Protein AF-A0A3D4M830-F1 (afdb_monomer_lite)

Radius of gyration: 28.19 Å; chains: 1; bounding box: 75×58×81 Å

Secondary structure (DSSP, 8-state):
-HHHHHHHHHHHHHHH-TTS-THHHHHHHIIIIIHHHHHHHHHHHHH-------SS-TTTTTT---HHHHHS-HHHHTTSHHHHHTTPPP--GGG-----HHHHHHHHHHHHHHHHHHHTT---GGGHHHHHHHHHHHHHHHHHHHHHHHHSSHHHHHH-GGGGG-S-SGGGHHHHHHHHHHHHHHHHHTS-HHHHHHHHHHHHHHHHHHHHHHHHHHHHHHHS--S----HHHHHH-TT-EEEEES--EE-SSSSB-GGGGSHHHHHHHHHHHHH---BS-EE-TT--HHHHHHHHHHHH-TTSGGG--SPPEEEEE-TTS-SSHHHHSPPPTT--BTTBEEEEE-HHHHHHHHHH-------S----------TTTS----TTTT----B-TT-EEEEEEES--SSEEEEEEEEE-SSS-GGGEEEEEEETTT--EEEEEGGGGEEEEETTEEEEEEEEE--S--EEEEEEE-SSS-B-----B--EEETTEE----SSS---------PPP-

pLDDT: mean 71.88, std 19.55, range [20.25, 97.62]

Sequence (515 aa):
MAAAFIGIYYLIEALRRKNMALWKYLLAYLFQVILPFGLYMLWMKTTDQVLDRPNIPYGMREYMALWEGVFLPYHEFGDSQLFKNLGVRKVNDEALSYVGLPATLYFVYFLISRIKVLFLKSASAKMLKAHGIMLAGLLVFVLAATLPFALDTPWGAKYGGPLLQFRSLGRLSWIFFYSLNIFMFLQLAGRRKRLGMLLSSLAILILFLEGLYFHSNYSPSIGVKRSVQPGEEVLAAFPNHVLFPLPYFHVGSENISTRHSESYLAEQTMALSLASGMPTYASMMSRTSLNQTLEHFEMAWNLSGPLMYEEKPWLITHAPAYSNRISQLLPPLPDAVLDTLKLYSISPSELLALKENSKPTAVHDSLVPFLFYDGFKDGNGQGMANEAGLLLPNGQKTVIYEGTGFQDTLSLFLWLDATKDGFHSYHLLLENTLTGEIWQYNAASLIDNVVDGFARIRLSKQYWNFPCRLSIHYTGPVNQQLVLDECVLVRDGQPFHYRLNNFVFTDEFVFKPAR

Structure (mmCIF, N/CA/C/O backbone):
data_AF-A0A3D4M830-F1
#
_entry.id   AF-A0A3D4M830-F1
#
loop_
_atom_site.group_PDB
_atom_site.id
_atom_site.type_symbol
_atom_site.label_atom_id
_atom_site.label_alt_id
_atom_site.label_comp_id
_atom_site.label_asym_id
_atom_site.label_entity_id
_atom_site.label_seq_id
_atom_site.pdbx_PDB_ins_code
_atom_site.Cartn_x
_atom_site.Cartn_y
_atom_site.Cartn_z
_atom_site.occupancy
_atom_site.B_iso_or_equiv
_atom_site.auth_seq_id
_atom_site.auth_comp_id
_atom_site.auth_asym_id
_atom_site.auth_atom_id
_atom_site.pdbx_PDB_model_num
ATOM 1 N N . MET A 1 1 ? -5.245 -7.848 8.353 1.00 85.38 1 MET A N 1
ATOM 2 C CA . MET A 1 1 ? -6.080 -6.814 9.010 1.00 85.38 1 MET A CA 1
ATOM 3 C C . MET A 1 1 ? -7.081 -7.428 9.993 1.00 85.38 1 MET A C 1
ATOM 5 O O . MET A 1 1 ? -6.782 -7.430 11.180 1.00 85.38 1 MET A O 1
ATOM 9 N N . ALA A 1 2 ? -8.205 -8.006 9.541 1.00 87.56 2 ALA A N 1
ATOM 10 C CA . ALA A 1 2 ? -9.277 -8.514 10.418 1.00 87.56 2 ALA A CA 1
ATOM 11 C C . ALA A 1 2 ? -8.795 -9.481 11.521 1.00 87.56 2 ALA A C 1
ATOM 13 O O . ALA A 1 2 ? -9.171 -9.315 12.677 1.00 87.56 2 ALA A O 1
ATOM 14 N N . ALA A 1 3 ? -7.892 -10.413 11.197 1.00 90.12 3 ALA A N 1
ATOM 15 C CA . ALA A 1 3 ? -7.266 -11.323 12.161 1.00 90.12 3 ALA A CA 1
ATOM 16 C C . ALA A 1 3 ? -6.631 -10.610 13.374 1.00 90.12 3 ALA A C 1
ATOM 18 O O . ALA A 1 3 ? -6.861 -11.011 14.514 1.00 90.12 3 ALA A O 1
ATOM 19 N N . ALA A 1 4 ? -5.887 -9.522 13.140 1.00 89.56 4 ALA A N 1
ATOM 20 C CA . ALA A 1 4 ? -5.245 -8.743 14.200 1.00 89.56 4 ALA A CA 1
ATOM 21 C C . ALA A 1 4 ? -6.284 -8.031 15.080 1.00 89.56 4 ALA A C 1
ATOM 23 O O . ALA A 1 4 ? -6.191 -8.076 16.305 1.00 89.56 4 ALA A O 1
ATOM 24 N N . PHE A 1 5 ? -7.317 -7.443 14.466 1.00 93.62 5 PHE A N 1
ATOM 25 C CA . PHE A 1 5 ? -8.426 -6.827 15.195 1.00 93.62 5 PHE A CA 1
ATOM 26 C C . PHE A 1 5 ? -9.188 -7.838 16.058 1.00 93.62 5 PHE A C 1
ATOM 28 O O . PHE A 1 5 ? -9.404 -7.579 17.237 1.00 93.62 5 PHE A O 1
ATOM 35 N N . ILE A 1 6 ? -9.555 -8.996 15.500 1.00 92.81 6 ILE A N 1
ATOM 36 C CA . ILE A 1 6 ? -10.287 -10.059 16.207 1.00 92.81 6 ILE A CA 1
ATOM 37 C C . ILE A 1 6 ? -9.445 -10.620 17.361 1.00 92.81 6 ILE A C 1
ATOM 39 O O . ILE A 1 6 ? -9.956 -10.768 18.471 1.00 92.81 6 ILE A O 1
ATOM 43 N N . GLY A 1 7 ? -8.150 -10.874 17.136 1.00 91.75 7 GLY A N 1
ATOM 44 C CA . GLY A 1 7 ? -7.230 -11.347 18.173 1.00 91.75 7 GLY A CA 1
ATOM 45 C C . GLY A 1 7 ? -7.093 -10.359 19.333 1.00 91.75 7 GLY A C 1
ATOM 46 O O . GLY A 1 7 ? -7.291 -10.730 20.490 1.00 91.75 7 GLY A O 1
ATOM 47 N N . ILE A 1 8 ? -6.841 -9.081 19.033 1.00 92.38 8 ILE A N 1
ATOM 48 C CA . ILE A 1 8 ? -6.742 -8.022 20.048 1.00 92.38 8 ILE A CA 1
ATOM 49 C C . ILE A 1 8 ? -8.093 -7.806 20.753 1.00 92.38 8 ILE A C 1
ATOM 51 O O . ILE A 1 8 ? -8.133 -7.665 21.975 1.00 92.38 8 ILE A O 1
ATOM 55 N N . TYR A 1 9 ? -9.212 -7.837 20.025 1.00 92.19 9 TYR A N 1
ATOM 56 C CA . TYR A 1 9 ? -10.553 -7.715 20.598 1.00 92.19 9 TYR A CA 1
ATOM 57 C C . TYR A 1 9 ? -10.867 -8.852 21.581 1.00 92.19 9 TYR A C 1
ATOM 59 O O . TYR A 1 9 ? -11.322 -8.588 22.698 1.00 92.19 9 TYR A O 1
ATOM 67 N N . TYR A 1 10 ? -10.586 -10.107 21.215 1.00 91.06 10 TYR A N 1
ATOM 68 C CA . TYR A 1 10 ? -10.791 -11.240 22.117 1.00 91.06 10 TYR A CA 1
ATOM 69 C C . TYR A 1 10 ? -9.821 -11.242 23.299 1.00 91.06 10 TYR A C 1
ATOM 71 O O . TYR A 1 10 ? -10.246 -11.591 24.400 1.00 91.06 10 TYR A O 1
ATOM 79 N N . LEU A 1 11 ? -8.583 -10.768 23.132 1.00 88.94 11 LEU A N 1
ATOM 80 C CA . LEU A 1 11 ? -7.662 -10.541 24.249 1.00 88.94 11 LEU A CA 1
ATOM 81 C C . LEU A 1 11 ? -8.228 -9.509 25.242 1.00 88.94 11 LEU A C 1
ATOM 83 O O . LEU A 1 11 ? -8.288 -9.780 26.441 1.00 88.94 11 LEU A O 1
ATOM 87 N N . ILE A 1 12 ? -8.722 -8.362 24.758 1.00 88.50 12 ILE A N 1
ATOM 88 C CA . ILE A 1 12 ? -9.370 -7.338 25.597 1.00 88.50 12 ILE A CA 1
ATOM 89 C C . ILE A 1 12 ? -10.604 -7.910 26.307 1.00 88.50 12 ILE A C 1
ATOM 91 O O . ILE A 1 12 ? -10.780 -7.702 27.508 1.00 88.50 12 ILE A O 1
ATOM 95 N N . GLU A 1 13 ? -11.476 -8.632 25.599 1.00 86.19 13 GLU A N 1
ATOM 96 C CA . GLU A 1 13 ? -12.680 -9.225 26.191 1.00 86.19 13 GLU A CA 1
ATOM 97 C C . GLU A 1 13 ? -12.351 -10.315 27.226 1.00 86.19 13 GLU A C 1
ATOM 99 O O . GLU A 1 13 ? -13.020 -10.362 28.259 1.00 86.19 13 GLU A O 1
ATOM 104 N N . ALA A 1 14 ? -11.311 -11.127 27.007 1.00 85.38 14 ALA A N 1
ATOM 105 C CA . ALA A 1 14 ? -10.835 -12.128 27.963 1.00 85.38 14 ALA A CA 1
ATOM 106 C C . ALA A 1 14 ? -10.279 -11.478 29.241 1.00 85.38 14 ALA A C 1
ATOM 108 O O . ALA A 1 14 ? -10.720 -11.814 30.340 1.00 85.38 14 ALA A O 1
ATOM 109 N N . LEU A 1 15 ? -9.400 -10.475 29.108 1.00 84.19 15 LEU A N 1
ATOM 110 C CA . LEU A 1 15 ? -8.869 -9.703 30.241 1.00 84.19 15 LEU A CA 1
ATOM 111 C C . LEU A 1 15 ? -9.982 -8.987 31.028 1.00 84.19 15 LEU A C 1
ATOM 113 O O . LEU A 1 15 ? -9.912 -8.860 32.252 1.00 84.19 15 LEU A O 1
ATOM 117 N N . ARG A 1 16 ? -11.037 -8.535 30.338 1.00 81.12 16 ARG A N 1
ATOM 118 C CA . ARG A 1 16 ? -12.172 -7.822 30.942 1.00 81.12 16 ARG A CA 1
ATOM 119 C C . ARG A 1 16 ? -13.186 -8.748 31.621 1.00 81.12 16 ARG A C 1
ATOM 121 O O . ARG A 1 16 ? -13.830 -8.329 32.581 1.00 81.12 16 ARG A O 1
ATOM 128 N N . ARG A 1 17 ? -13.391 -9.975 31.126 1.00 79.44 17 ARG A N 1
ATOM 129 C CA . ARG A 1 17 ? -14.438 -10.898 31.605 1.00 79.44 17 ARG A CA 1
ATOM 130 C C . ARG A 1 17 ? -13.858 -12.088 32.369 1.00 79.44 17 ARG A C 1
ATOM 132 O O . ARG A 1 17 ? -13.904 -13.215 31.889 1.00 79.44 17 ARG A O 1
ATOM 139 N N . LYS A 1 18 ? -13.451 -11.848 33.621 1.00 69.62 18 LYS A N 1
ATOM 140 C CA . LYS A 1 18 ? -12.891 -12.869 34.535 1.00 69.62 18 LYS A CA 1
ATOM 141 C C . LYS A 1 18 ? -13.731 -14.156 34.695 1.00 69.62 18 LYS A C 1
ATOM 143 O O . LYS A 1 18 ? -13.163 -15.192 35.008 1.00 69.62 18 LYS A O 1
ATOM 148 N N . ASN A 1 19 ? -15.049 -14.109 34.458 1.00 67.19 19 ASN A N 1
ATOM 149 C CA . ASN A 1 19 ? -15.961 -15.259 34.605 1.00 67.19 19 ASN A CA 1
ATOM 150 C C . ASN A 1 19 ? -16.294 -15.991 33.286 1.00 67.19 19 ASN A C 1
ATOM 152 O O . ASN A 1 19 ? -17.048 -16.962 33.302 1.00 67.19 19 ASN A O 1
ATOM 156 N N . MET A 1 20 ? -15.797 -15.535 32.131 1.00 67.50 20 MET A N 1
ATOM 157 C CA . MET A 1 20 ? -15.926 -16.293 30.881 1.00 67.50 20 MET A CA 1
ATOM 158 C C . MET A 1 20 ? -14.784 -17.300 30.794 1.00 67.50 20 MET A C 1
ATOM 160 O O . MET A 1 20 ? -13.618 -16.918 30.846 1.00 67.50 20 MET A O 1
ATOM 164 N N . ALA A 1 21 ? -15.108 -18.577 30.606 1.00 80.94 21 ALA A N 1
ATOM 165 C CA . ALA A 1 21 ? -14.090 -19.599 30.413 1.00 80.94 21 ALA A CA 1
ATOM 166 C C . ALA A 1 21 ? -13.279 -19.310 29.132 1.00 80.94 21 ALA A C 1
ATOM 168 O O . ALA A 1 21 ? -13.841 -19.259 28.034 1.00 80.94 21 ALA A O 1
ATOM 169 N N . LEU A 1 22 ? -11.963 -19.124 29.294 1.00 84.56 22 LEU A N 1
ATOM 170 C CA . LEU A 1 22 ? -11.018 -18.676 28.259 1.00 84.56 22 LEU A CA 1
ATOM 171 C C . LEU A 1 22 ? -11.117 -19.483 26.952 1.00 84.56 22 LEU A C 1
ATOM 173 O O . LEU A 1 22 ? -11.004 -18.916 25.865 1.00 84.56 22 LEU A O 1
ATOM 177 N N . TRP A 1 23 ? -11.418 -20.782 27.052 1.00 86.56 23 TRP A N 1
ATOM 178 C CA . TRP A 1 23 ? -11.599 -21.677 25.907 1.00 86.56 23 TRP A CA 1
ATOM 179 C C . TRP A 1 23 ? -12.643 -21.183 24.896 1.00 86.56 23 TRP A C 1
ATOM 181 O O . TRP A 1 23 ? -12.474 -21.421 23.706 1.00 86.56 23 TRP A O 1
ATOM 191 N N . LYS A 1 24 ? -13.682 -20.446 25.316 1.00 91.12 24 LYS A N 1
ATOM 192 C CA . LYS A 1 24 ? -14.687 -19.895 24.386 1.00 91.12 24 LYS A CA 1
ATOM 193 C C . LYS A 1 24 ? -14.088 -18.849 23.446 1.00 91.12 24 LYS A C 1
ATOM 195 O O . LYS A 1 24 ? -14.439 -18.816 22.271 1.00 91.12 24 LYS A O 1
ATOM 200 N N . TYR A 1 25 ? -13.174 -18.019 23.950 1.00 89.38 25 TYR A N 1
ATOM 201 C CA . TYR A 1 25 ? -12.447 -17.042 23.136 1.00 89.38 25 TYR A CA 1
ATOM 202 C C . TYR A 1 25 ? -11.394 -17.719 22.256 1.00 89.38 25 TYR A C 1
ATOM 204 O O . TYR A 1 25 ? -11.265 -17.363 21.089 1.00 89.38 25 TYR A O 1
ATOM 212 N N . LEU A 1 26 ? -10.698 -18.733 22.785 1.00 89.62 26 LEU A N 1
ATOM 213 C CA . LEU A 1 26 ? -9.727 -19.517 22.016 1.00 89.62 26 LEU A CA 1
ATOM 214 C C . LEU A 1 26 ? -10.390 -20.277 20.860 1.00 89.62 26 LEU A C 1
ATOM 216 O O . LEU A 1 26 ? -9.874 -20.225 19.751 1.00 89.62 26 LEU A O 1
ATOM 220 N N . LEU A 1 27 ? -11.555 -20.905 21.069 1.00 93.00 27 LEU A N 1
ATOM 221 C CA . LEU A 1 27 ? -12.321 -21.528 19.983 1.00 93.00 27 LEU A CA 1
ATOM 222 C C . LEU A 1 27 ? -12.828 -20.495 18.972 1.00 93.00 27 LEU A C 1
ATOM 224 O O . LEU A 1 27 ? -12.719 -20.724 17.772 1.00 93.00 27 LEU A O 1
ATOM 228 N N . ALA A 1 28 ? -13.351 -19.350 19.421 1.00 92.25 28 ALA A N 1
ATOM 229 C CA . ALA A 1 28 ? -13.797 -18.303 18.502 1.00 92.25 28 ALA A CA 1
ATOM 230 C C . ALA A 1 28 ? -12.643 -17.794 17.617 1.00 92.25 28 ALA A C 1
ATOM 232 O O . ALA A 1 28 ? -12.808 -17.670 16.406 1.00 92.25 28 ALA A O 1
ATOM 233 N N . TYR A 1 29 ? -11.458 -17.577 18.197 1.00 92.31 29 TYR A N 1
ATOM 234 C CA . TYR A 1 29 ? -10.249 -17.206 17.460 1.00 92.31 29 TYR A CA 1
ATOM 235 C C . TYR A 1 29 ? -9.734 -18.340 16.554 1.00 92.31 29 TYR A C 1
ATOM 237 O O . TYR A 1 29 ? -9.331 -18.084 15.419 1.00 92.31 29 TYR A O 1
ATOM 245 N N . LEU A 1 30 ? -9.807 -19.597 17.007 1.00 94.44 30 LEU A N 1
ATOM 246 C CA . LEU A 1 30 ? -9.474 -20.775 16.205 1.00 94.44 30 LEU A CA 1
ATOM 247 C C . LEU A 1 30 ? -10.328 -20.826 14.933 1.00 94.44 30 LEU A C 1
ATOM 249 O O . LEU A 1 30 ? -9.774 -20.882 13.843 1.00 94.44 30 LEU A O 1
ATOM 253 N N . PHE A 1 31 ? -11.655 -20.737 15.051 1.00 95.56 31 PHE A N 1
ATOM 254 C CA . PHE A 1 31 ? -12.558 -20.824 13.899 1.00 95.56 31 PHE A CA 1
ATOM 255 C C . PHE A 1 31 ? -12.564 -19.573 13.005 1.00 95.56 31 PHE A C 1
ATOM 257 O O . PHE A 1 31 ? -12.771 -19.705 11.804 1.00 95.56 31 PHE A O 1
ATOM 264 N N . GLN A 1 32 ? -12.337 -18.372 13.549 1.00 94.88 32 GLN A N 1
ATOM 265 C CA . GLN A 1 32 ? -12.374 -17.124 12.765 1.00 94.88 32 GLN A CA 1
ATOM 266 C C . GLN A 1 32 ? -11.031 -16.729 12.144 1.00 94.88 32 GLN A C 1
ATOM 268 O O . GLN A 1 32 ? -11.016 -15.971 11.177 1.00 94.88 32 GLN A O 1
ATOM 273 N N . VAL A 1 33 ? -9.907 -17.182 12.710 1.00 93.38 33 VAL A N 1
ATOM 274 C CA . VAL A 1 33 ? -8.566 -16.736 12.303 1.00 93.38 33 VAL A CA 1
ATOM 275 C C . VAL A 1 33 ? -7.662 -17.910 11.957 1.00 93.38 33 VAL A C 1
ATOM 277 O O . VAL A 1 33 ? -7.196 -17.996 10.824 1.00 93.38 33 VAL A O 1
ATOM 280 N N . ILE A 1 34 ? -7.419 -18.824 12.899 1.00 93.75 34 ILE A N 1
ATOM 281 C CA . ILE A 1 34 ? -6.405 -19.875 12.715 1.00 93.75 34 ILE A CA 1
ATOM 282 C C . ILE A 1 34 ? -6.833 -20.914 11.675 1.00 93.75 34 ILE A C 1
ATOM 284 O O . ILE A 1 34 ? -6.017 -21.293 10.844 1.00 93.75 34 ILE A O 1
ATOM 288 N N . LEU A 1 35 ? -8.092 -21.357 11.680 1.00 95.12 35 LEU A N 1
ATOM 289 C CA . LEU A 1 35 ? -8.594 -22.355 10.737 1.00 95.12 35 LEU A CA 1
ATOM 290 C C . LEU A 1 35 ? -8.650 -21.808 9.296 1.00 95.12 35 LEU A C 1
ATOM 292 O O . LEU A 1 35 ? -8.053 -22.448 8.434 1.00 95.12 35 LEU A O 1
ATOM 296 N N . PRO A 1 36 ? -9.251 -20.633 8.997 1.00 95.12 36 PRO A N 1
ATOM 297 C CA . PRO A 1 36 ? -9.225 -20.080 7.642 1.00 95.12 36 PRO A CA 1
ATOM 298 C C . PRO A 1 36 ? -7.803 -19.805 7.142 1.00 95.12 36 PRO A C 1
ATOM 300 O O . PRO A 1 36 ? -7.479 -20.134 6.004 1.00 95.12 36 PRO A O 1
ATOM 303 N N . PHE A 1 37 ? -6.930 -19.256 7.997 1.00 90.44 37 PHE A N 1
ATOM 304 C CA . PHE A 1 37 ? -5.543 -18.984 7.621 1.00 90.44 37 PHE A CA 1
ATOM 305 C C . PHE A 1 37 ? -4.734 -20.274 7.430 1.00 90.44 37 PHE A C 1
ATOM 307 O O . PHE A 1 37 ? -3.964 -20.375 6.484 1.00 90.44 37 PHE A O 1
ATOM 314 N N . GLY A 1 38 ? -4.937 -21.287 8.275 1.00 93.75 38 GLY A N 1
ATOM 315 C CA . GLY A 1 38 ? -4.299 -22.598 8.150 1.00 93.75 38 GLY A CA 1
ATOM 316 C C . GLY A 1 38 ? -4.729 -23.349 6.890 1.00 93.75 38 GLY A C 1
ATOM 317 O O . GLY A 1 38 ? -3.878 -23.901 6.200 1.00 93.75 38 GLY A O 1
ATOM 318 N N . LEU A 1 39 ? -6.021 -23.310 6.545 1.00 95.75 39 LEU A N 1
ATOM 319 C CA . LEU A 1 39 ? -6.542 -23.869 5.292 1.00 95.75 39 LEU A CA 1
ATOM 320 C C . LEU A 1 39 ? -5.982 -23.133 4.068 1.00 95.75 39 LEU A C 1
ATOM 322 O O . LEU A 1 39 ? -5.556 -23.784 3.121 1.00 95.75 39 LEU A O 1
ATOM 326 N N . TYR A 1 40 ? -5.911 -21.798 4.108 1.00 91.69 40 TYR A N 1
ATOM 327 C CA . TYR A 1 40 ? -5.286 -20.999 3.050 1.00 91.69 40 TYR A CA 1
ATOM 328 C C . TYR A 1 40 ? -3.789 -21.313 2.891 1.00 91.69 40 TYR A C 1
ATOM 330 O O . TYR A 1 40 ? -3.323 -21.545 1.781 1.00 91.69 40 TYR A O 1
ATOM 338 N N . MET A 1 41 ? -3.033 -21.378 3.992 1.00 90.25 41 MET A N 1
ATOM 339 C CA . MET A 1 41 ? -1.605 -21.715 3.967 1.00 90.25 41 MET A CA 1
ATOM 340 C C . MET A 1 41 ? -1.354 -23.148 3.481 1.00 90.25 41 MET A C 1
ATOM 342 O O . MET A 1 41 ? -0.372 -23.385 2.781 1.00 90.25 41 MET A O 1
ATOM 346 N N . LEU A 1 42 ? -2.234 -24.098 3.821 1.00 94.56 42 LEU A N 1
ATOM 347 C CA . LEU A 1 42 ? -2.189 -25.458 3.284 1.00 94.56 42 LEU A CA 1
ATOM 348 C C . LEU A 1 42 ? -2.462 -25.461 1.778 1.00 94.56 42 LEU A C 1
ATOM 350 O O . LEU A 1 42 ? -1.675 -26.042 1.041 1.00 94.56 42 LEU A O 1
ATOM 354 N N . TRP A 1 43 ? -3.524 -24.779 1.332 1.00 95.38 43 TRP A N 1
ATOM 355 C CA . TRP A 1 43 ? -3.873 -24.648 -0.083 1.00 95.38 43 TRP A CA 1
ATOM 356 C C . TRP A 1 43 ? -2.698 -24.084 -0.884 1.00 95.38 43 TRP A C 1
ATOM 358 O O . TRP A 1 43 ? -2.183 -24.788 -1.749 1.00 95.38 43 TRP A O 1
ATOM 368 N N . MET A 1 44 ? -2.181 -22.912 -0.493 1.00 89.56 44 MET A N 1
ATOM 369 C CA . MET A 1 44 ? -0.989 -22.306 -1.097 1.00 89.56 44 MET A CA 1
ATOM 370 C C . MET A 1 44 ? 0.187 -23.288 -1.132 1.00 89.56 44 MET A C 1
ATOM 372 O O . MET A 1 44 ? 0.751 -23.514 -2.192 1.00 89.56 44 MET A O 1
ATOM 376 N N . LYS A 1 45 ? 0.513 -23.966 -0.022 1.00 89.31 45 LYS A N 1
ATOM 377 C CA . LYS A 1 45 ? 1.608 -24.952 0.008 1.00 89.31 45 LYS A CA 1
ATOM 378 C C . LYS A 1 45 ? 1.395 -26.145 -0.943 1.00 89.31 45 LYS A C 1
ATOM 380 O O . LYS A 1 45 ? 2.369 -26.782 -1.332 1.00 89.31 45 LYS A O 1
ATOM 385 N N . THR A 1 46 ? 0.150 -26.479 -1.286 1.00 94.56 46 THR A N 1
ATOM 386 C CA . THR A 1 46 ? -0.183 -27.585 -2.204 1.00 94.56 46 THR A CA 1
ATOM 387 C C . THR A 1 46 ? -0.351 -27.175 -3.666 1.00 94.56 46 THR A C 1
ATOM 389 O O . THR A 1 46 ? -0.207 -28.034 -4.532 1.00 94.56 46 THR A O 1
ATOM 392 N N . THR A 1 47 ? -0.662 -25.909 -3.959 1.00 94.81 47 THR A N 1
ATOM 393 C CA . THR A 1 47 ? -0.950 -25.437 -5.327 1.00 94.81 47 THR A CA 1
ATOM 394 C C . THR A 1 47 ? 0.095 -24.483 -5.890 1.00 94.81 47 THR A C 1
ATOM 396 O O . THR A 1 47 ? 0.177 -24.325 -7.103 1.00 94.81 47 THR A O 1
ATOM 399 N N . ASP A 1 48 ? 0.875 -23.828 -5.036 1.00 88.25 48 ASP A N 1
ATOM 400 C CA . ASP A 1 48 ? 1.865 -22.840 -5.445 1.00 88.25 48 ASP A CA 1
ATOM 401 C C . ASP A 1 48 ? 3.186 -23.520 -5.816 1.00 88.25 48 ASP A C 1
ATOM 403 O O . ASP A 1 48 ? 3.931 -23.990 -4.957 1.00 88.25 48 ASP A O 1
ATOM 407 N N . GLN A 1 49 ? 3.463 -23.597 -7.116 1.00 89.19 49 GLN A N 1
ATOM 408 C CA . GLN A 1 49 ? 4.681 -24.217 -7.651 1.00 89.19 49 GLN A CA 1
ATOM 409 C C . GLN A 1 49 ? 5.895 -23.269 -7.626 1.00 89.19 49 GLN A C 1
ATOM 411 O O . GLN A 1 49 ? 7.015 -23.692 -7.899 1.00 89.19 49 GLN A O 1
ATOM 416 N N . VAL A 1 50 ? 5.678 -21.990 -7.306 1.00 87.75 50 VAL A N 1
ATOM 417 C CA . VAL A 1 50 ? 6.686 -20.928 -7.375 1.00 87.75 50 VAL A CA 1
ATOM 418 C C . VAL A 1 50 ? 7.407 -20.798 -6.029 1.00 87.75 50 VAL A C 1
ATOM 420 O O . VAL A 1 50 ? 6.812 -20.376 -5.038 1.00 87.75 50 VAL A O 1
ATOM 423 N N . LEU A 1 51 ? 8.693 -21.155 -5.988 1.00 84.94 51 LEU A N 1
ATOM 424 C CA . LEU A 1 51 ? 9.465 -21.286 -4.740 1.00 84.94 51 LEU A CA 1
ATOM 425 C C . LEU A 1 51 ? 10.292 -20.041 -4.372 1.00 84.94 51 LEU A C 1
ATOM 427 O O . LEU A 1 51 ? 10.667 -19.867 -3.215 1.00 84.94 51 LEU A O 1
ATOM 431 N N . ASP A 1 52 ? 10.563 -19.175 -5.343 1.00 83.94 52 ASP A N 1
ATOM 432 C CA . ASP A 1 52 ? 11.490 -18.037 -5.297 1.00 83.94 52 ASP A CA 1
ATOM 433 C C . ASP A 1 52 ? 10.762 -16.682 -5.208 1.00 83.94 52 ASP A C 1
ATOM 435 O O . ASP A 1 52 ? 11.210 -15.659 -5.731 1.00 83.94 52 ASP A O 1
ATOM 439 N N . ARG A 1 53 ? 9.600 -16.652 -4.544 1.00 83.56 53 ARG A N 1
ATOM 440 C CA . ARG A 1 53 ? 8.926 -15.384 -4.239 1.00 83.56 53 ARG A CA 1
ATOM 441 C C . ARG A 1 53 ? 9.639 -14.643 -3.099 1.00 83.56 53 ARG A C 1
ATOM 443 O O . ARG A 1 53 ? 10.042 -15.274 -2.119 1.00 83.56 53 ARG A O 1
ATOM 450 N N . PRO A 1 54 ? 9.700 -13.300 -3.147 1.00 77.56 54 PRO A N 1
ATOM 451 C CA . PRO A 1 54 ? 10.256 -12.493 -2.068 1.00 77.56 54 PRO A CA 1
ATOM 452 C C . PRO A 1 54 ? 9.610 -12.798 -0.710 1.00 77.56 54 PRO A C 1
ATOM 454 O O . PRO A 1 54 ? 8.386 -12.731 -0.533 1.00 77.56 54 PRO A O 1
ATOM 457 N N . ASN A 1 55 ? 10.464 -13.090 0.272 1.00 77.44 55 ASN A N 1
ATOM 458 C CA . ASN A 1 55 ? 10.065 -13.329 1.661 1.00 77.44 55 ASN A CA 1
ATOM 459 C C . ASN A 1 55 ? 9.976 -12.043 2.501 1.00 77.44 55 ASN A C 1
ATOM 461 O O . ASN A 1 55 ? 9.390 -12.056 3.586 1.00 77.44 55 ASN A O 1
ATOM 465 N N . ILE A 1 56 ? 10.532 -10.944 1.991 1.00 78.44 56 ILE A N 1
ATOM 466 C CA . ILE A 1 56 ? 10.461 -9.603 2.570 1.00 78.44 56 ILE A CA 1
ATOM 467 C C . ILE A 1 56 ? 10.058 -8.660 1.424 1.00 78.44 56 ILE A C 1
ATOM 469 O O . ILE A 1 56 ? 10.914 -8.324 0.605 1.00 78.44 56 ILE A O 1
ATOM 473 N N . PRO A 1 57 ? 8.767 -8.307 1.291 1.00 76.50 57 PRO A N 1
ATOM 474 C CA . PRO A 1 57 ? 8.311 -7.345 0.298 1.00 76.50 57 PRO A CA 1
ATOM 475 C C . PRO A 1 57 ? 8.791 -5.931 0.642 1.00 76.50 57 PRO A C 1
ATOM 477 O O . PRO A 1 57 ? 8.867 -5.550 1.816 1.00 76.50 57 PRO A O 1
ATOM 480 N N . TYR A 1 58 ? 9.053 -5.121 -0.383 1.00 77.00 58 TYR A N 1
ATOM 481 C CA . TYR A 1 58 ? 9.316 -3.697 -0.197 1.00 77.00 58 TYR A CA 1
ATOM 482 C C . TYR A 1 58 ? 8.124 -2.984 0.470 1.00 77.00 58 TYR A C 1
ATOM 484 O O . TYR A 1 58 ? 6.962 -3.353 0.293 1.00 77.00 58 TYR A O 1
ATOM 492 N N . GLY A 1 59 ? 8.421 -1.912 1.210 1.00 77.12 59 GLY A N 1
ATOM 493 C CA . GLY A 1 59 ? 7.431 -0.899 1.573 1.00 77.12 59 GLY A CA 1
ATOM 494 C C . GLY A 1 59 ? 6.962 -0.869 3.028 1.00 77.12 59 GLY A C 1
ATOM 495 O O . GLY A 1 59 ? 6.294 0.086 3.398 1.00 77.12 59 GLY A O 1
ATOM 496 N N . MET A 1 60 ? 7.363 -1.806 3.896 1.00 81.31 60 MET A N 1
ATOM 497 C CA . MET A 1 60 ? 6.931 -1.834 5.312 1.00 81.31 60 MET A CA 1
ATOM 498 C C . MET A 1 60 ? 7.114 -0.496 6.064 1.00 81.31 60 MET A C 1
ATOM 500 O O . MET A 1 60 ? 6.306 -0.144 6.924 1.00 81.31 60 MET A O 1
ATOM 504 N N . ARG A 1 61 ? 8.189 0.240 5.746 1.00 79.62 61 ARG A N 1
ATOM 505 C CA . ARG A 1 61 ? 8.519 1.556 6.321 1.00 79.62 61 ARG A CA 1
ATOM 506 C C . ARG A 1 61 ? 7.907 2.727 5.544 1.00 79.62 61 ARG A C 1
ATOM 508 O O . ARG A 1 61 ? 7.601 3.747 6.145 1.00 79.62 61 ARG A O 1
ATOM 515 N N . GLU A 1 62 ? 7.745 2.566 4.233 1.00 81.31 62 GLU A N 1
ATOM 516 C CA . GLU A 1 62 ? 7.191 3.567 3.310 1.00 81.31 62 GLU A CA 1
ATOM 517 C C . GLU A 1 62 ? 5.674 3.703 3.513 1.00 81.31 62 GLU A C 1
ATOM 519 O O . GLU A 1 62 ? 5.135 4.778 3.764 1.00 81.31 62 GLU A O 1
ATOM 524 N N . TYR A 1 63 ? 4.993 2.561 3.541 1.00 86.00 63 TYR A N 1
ATOM 525 C CA . TYR A 1 63 ? 3.570 2.413 3.795 1.00 86.00 63 TYR A CA 1
ATOM 526 C C . TYR A 1 63 ? 3.288 2.205 5.292 1.00 86.00 63 TYR A C 1
ATOM 528 O O . TYR A 1 63 ? 2.498 1.332 5.651 1.00 86.00 63 TYR A O 1
ATOM 536 N N . MET A 1 64 ? 3.945 2.939 6.199 1.00 89.69 64 MET A N 1
ATOM 537 C CA . MET A 1 64 ? 3.645 2.857 7.639 1.00 89.69 64 MET A CA 1
ATOM 538 C C . MET A 1 64 ? 2.416 3.693 8.026 1.00 89.69 64 MET A C 1
ATOM 540 O O . MET A 1 64 ? 2.108 4.701 7.393 1.00 89.69 64 MET A O 1
ATOM 544 N N . ALA A 1 65 ? 1.712 3.313 9.097 1.00 92.69 65 ALA A N 1
ATOM 545 C CA . ALA A 1 65 ? 0.595 4.118 9.590 1.00 92.69 65 ALA A CA 1
ATOM 546 C C . ALA A 1 65 ? 1.097 5.379 10.316 1.00 92.69 65 ALA A C 1
ATOM 548 O O . ALA A 1 65 ? 1.852 5.293 11.285 1.00 92.69 65 ALA A O 1
ATOM 549 N N . LEU A 1 66 ? 0.627 6.548 9.877 1.00 92.81 66 LEU A N 1
ATOM 550 C CA . LEU A 1 66 ? 0.939 7.854 10.462 1.00 92.81 66 LEU A CA 1
ATOM 551 C C . LEU A 1 66 ? -0.321 8.490 11.063 1.00 92.81 66 LEU A C 1
ATOM 553 O O . LEU A 1 66 ? -1.424 8.293 10.555 1.00 92.81 66 LEU A O 1
ATOM 557 N N . TRP A 1 67 ? -0.178 9.253 12.153 1.00 93.56 67 TRP A N 1
ATOM 558 C CA . TRP A 1 67 ? -1.326 9.921 12.788 1.00 93.56 67 TRP A CA 1
ATOM 559 C C . TRP A 1 67 ? -1.858 11.055 11.906 1.00 93.56 67 TRP A C 1
ATOM 561 O O . TRP A 1 67 ? -3.058 11.322 11.897 1.00 93.56 67 TRP A O 1
ATOM 571 N N . GLU A 1 68 ? -0.971 11.662 11.119 1.00 93.25 68 GLU A N 1
ATOM 572 C CA . GLU A 1 68 ? -1.260 12.646 10.086 1.00 93.25 68 GLU A CA 1
ATOM 573 C C . GLU A 1 68 ? -2.297 12.101 9.092 1.00 93.25 68 GLU A C 1
ATOM 575 O O . GLU A 1 68 ? -3.316 12.744 8.863 1.00 93.25 68 GLU A O 1
ATOM 580 N N . GLY A 1 69 ? -2.100 10.874 8.593 1.00 92.38 69 GLY A N 1
ATOM 581 C CA . GLY A 1 69 ? -3.003 10.225 7.633 1.00 92.38 69 GLY A CA 1
ATOM 582 C C . GLY A 1 69 ? -4.368 9.826 8.195 1.00 92.38 69 GLY A C 1
ATOM 583 O O . GLY A 1 69 ? -5.291 9.586 7.422 1.00 92.38 69 GLY A O 1
ATOM 584 N N . VAL A 1 70 ? -4.497 9.771 9.525 1.00 95.06 70 VAL A N 1
ATOM 585 C CA . VAL A 1 70 ? -5.731 9.424 10.246 1.00 95.06 70 VAL A CA 1
ATOM 586 C C . VAL A 1 70 ? -6.516 10.675 10.641 1.00 95.06 70 VAL A C 1
ATOM 588 O O . VAL A 1 70 ? -7.737 10.700 10.515 1.00 95.06 70 VAL A O 1
ATOM 591 N N . PHE A 1 71 ? -5.848 11.711 11.152 1.00 95.06 71 PHE A N 1
ATOM 592 C CA . PHE A 1 71 ? -6.516 12.851 11.791 1.00 95.06 71 PHE A CA 1
ATOM 593 C C . PHE A 1 71 ? -6.513 14.142 10.971 1.00 95.06 71 PHE A C 1
ATOM 595 O O . PHE A 1 71 ? -7.294 15.038 11.296 1.00 95.06 71 PHE A O 1
ATOM 602 N N . LEU A 1 72 ? -5.676 14.250 9.934 1.00 92.56 72 LEU A N 1
ATOM 603 C CA . LEU A 1 72 ? -5.606 15.424 9.064 1.00 92.56 72 LEU A CA 1
ATOM 604 C C . LEU A 1 72 ? -6.165 15.102 7.665 1.00 92.56 72 LEU A C 1
ATOM 606 O O . LEU A 1 72 ? -5.921 14.009 7.152 1.00 92.56 72 LEU A O 1
ATOM 610 N N . PRO A 1 73 ? -6.852 16.054 7.006 1.00 90.19 73 PRO A N 1
ATOM 611 C CA . PRO A 1 73 ? -7.229 15.954 5.595 1.00 90.19 73 PRO A CA 1
ATOM 612 C C . PRO A 1 73 ? -5.992 16.154 4.696 1.00 90.19 73 PRO A C 1
ATOM 614 O O . PRO A 1 73 ? -5.841 17.169 4.015 1.00 90.19 73 PRO A O 1
ATOM 617 N N . TYR A 1 74 ? -5.059 15.196 4.745 1.00 82.19 74 TYR A N 1
ATOM 618 C CA . TYR A 1 74 ? -3.730 15.310 4.133 1.00 82.19 74 TYR A CA 1
ATOM 619 C C . TYR A 1 74 ? -3.781 15.490 2.606 1.00 82.19 74 TYR A C 1
ATOM 621 O O . TYR A 1 74 ? -2.974 16.231 2.062 1.00 82.19 74 TYR A O 1
ATOM 629 N N . HIS A 1 75 ? -4.765 14.898 1.927 1.00 73.50 75 HIS A N 1
ATOM 630 C CA . HIS A 1 75 ? -4.953 15.020 0.477 1.00 73.50 75 HIS A CA 1
ATOM 631 C C . HIS A 1 75 ? -5.041 16.472 -0.047 1.00 73.50 75 HIS A C 1
ATOM 633 O O . HIS A 1 75 ? -4.560 16.748 -1.139 1.00 73.50 75 HIS A O 1
ATOM 639 N N . GLU A 1 76 ? -5.613 17.395 0.733 1.00 70.50 76 GLU A N 1
ATOM 640 C CA . GLU A 1 76 ? -5.859 18.789 0.313 1.00 70.50 76 GLU A CA 1
ATOM 641 C C . GLU A 1 76 ? -4.840 19.770 0.909 1.00 70.50 76 GLU A C 1
ATOM 643 O O . GLU A 1 76 ? -4.472 20.774 0.302 1.00 70.50 76 GLU A O 1
ATOM 648 N N . PHE A 1 77 ? -4.368 19.488 2.128 1.00 74.88 77 PHE A N 1
ATOM 649 C CA . PHE A 1 77 ? -3.518 20.403 2.896 1.00 74.88 77 PHE A CA 1
ATOM 650 C C . PHE A 1 77 ? -2.097 19.878 3.121 1.00 74.88 77 PHE A C 1
ATOM 652 O O . PHE A 1 77 ? -1.271 20.607 3.669 1.00 74.88 77 PHE A O 1
ATOM 659 N N . GLY A 1 78 ? -1.787 18.653 2.689 1.00 67.31 78 GLY A N 1
ATOM 660 C CA . GLY A 1 78 ? -0.516 17.957 2.916 1.00 67.31 78 GLY A CA 1
ATOM 661 C C . GLY A 1 78 ? 0.715 18.729 2.455 1.00 67.31 78 GLY A C 1
ATOM 662 O O . GLY A 1 78 ? 1.718 18.765 3.165 1.00 67.31 78 GLY A O 1
ATOM 663 N N . ASP A 1 79 ? 0.594 19.416 1.318 1.00 71.19 79 ASP A N 1
ATOM 664 C CA . ASP A 1 79 ? 1.633 20.275 0.747 1.00 71.19 79 ASP A CA 1
ATOM 665 C C . ASP A 1 79 ? 1.499 21.762 1.109 1.00 71.19 79 ASP A C 1
ATOM 667 O O . ASP A 1 79 ? 2.339 22.575 0.704 1.00 71.19 79 ASP A O 1
ATOM 671 N N . SER A 1 80 ? 0.480 22.136 1.889 1.00 83.25 80 SER A N 1
ATOM 672 C CA . SER A 1 80 ? 0.263 23.523 2.299 1.00 83.25 80 SER A CA 1
ATOM 673 C C . SER A 1 80 ? 1.419 24.041 3.158 1.00 83.25 80 SER A C 1
ATOM 675 O O . SER A 1 80 ? 1.980 23.324 3.993 1.00 83.25 80 SER A O 1
ATOM 677 N N . GLN A 1 81 ? 1.741 25.330 3.016 1.00 82.81 81 GLN A N 1
ATOM 678 C CA . GLN A 1 81 ? 2.784 25.960 3.831 1.00 82.81 81 GLN A CA 1
ATOM 679 C C . GLN A 1 81 ? 2.475 25.869 5.335 1.00 82.81 81 GLN A C 1
ATOM 681 O O . GLN A 1 81 ? 3.391 25.776 6.146 1.00 82.81 81 GLN A O 1
ATOM 686 N N . LEU A 1 82 ? 1.192 25.838 5.714 1.00 84.69 82 LEU A N 1
ATOM 687 C CA . LEU A 1 82 ? 0.760 25.626 7.096 1.00 84.69 82 LEU A CA 1
ATOM 688 C C . LEU A 1 82 ? 1.230 24.266 7.631 1.00 84.69 82 LEU A C 1
ATOM 690 O O . LEU A 1 82 ? 1.807 24.204 8.712 1.00 84.69 82 LEU A O 1
ATOM 694 N N . PHE A 1 83 ? 1.008 23.186 6.881 1.00 86.06 83 PHE A N 1
ATOM 695 C CA . PHE A 1 83 ? 1.385 21.834 7.304 1.00 86.06 83 PHE A CA 1
ATOM 696 C C . PHE A 1 83 ? 2.908 21.645 7.290 1.00 86.06 83 PHE A C 1
ATOM 698 O O . PHE A 1 83 ? 3.454 21.090 8.244 1.00 86.06 83 PHE A O 1
ATOM 705 N N . LYS A 1 84 ? 3.603 22.220 6.299 1.00 83.38 84 LYS A N 1
ATOM 706 C CA . LYS A 1 84 ? 5.076 22.288 6.260 1.00 83.38 84 LYS A CA 1
ATOM 707 C C . LYS A 1 84 ? 5.645 23.014 7.489 1.00 83.38 84 LYS A C 1
ATOM 709 O O . LYS A 1 84 ? 6.511 22.471 8.169 1.00 83.38 84 LYS A O 1
ATOM 714 N N . ASN A 1 85 ? 5.095 24.177 7.849 1.00 88.69 85 ASN A N 1
ATOM 715 C CA . ASN A 1 85 ? 5.506 24.941 9.037 1.00 88.69 85 ASN A CA 1
ATOM 716 C C . ASN A 1 85 ? 5.200 24.222 10.367 1.00 88.69 85 ASN A C 1
ATOM 718 O O . ASN A 1 85 ? 5.884 24.458 11.360 1.00 88.69 85 ASN A O 1
ATOM 722 N N . LEU A 1 86 ? 4.178 23.360 10.403 1.00 86.88 86 LEU A N 1
ATOM 723 C CA . LEU A 1 86 ? 3.823 22.537 11.567 1.00 86.88 86 LEU A CA 1
ATOM 724 C C . LEU A 1 86 ? 4.626 21.224 11.659 1.00 86.88 86 LEU A C 1
ATOM 726 O O . LEU A 1 86 ? 4.421 20.461 12.602 1.00 86.88 86 LEU A O 1
ATOM 730 N N . GLY A 1 87 ? 5.518 20.940 10.702 1.00 87.81 87 GLY A N 1
ATOM 731 C CA . GLY A 1 87 ? 6.287 19.693 10.664 1.00 87.81 87 GLY A CA 1
ATOM 732 C C . GLY A 1 87 ? 5.441 18.450 10.363 1.00 87.81 87 GLY A C 1
ATOM 733 O O . GLY A 1 87 ? 5.816 17.344 10.754 1.00 87.81 87 GLY A O 1
ATOM 734 N N . VAL A 1 88 ? 4.294 18.615 9.694 1.00 88.50 88 VAL A N 1
ATOM 735 C CA . VAL A 1 88 ? 3.440 17.500 9.258 1.00 88.50 88 VAL A CA 1
ATOM 736 C C . VAL A 1 88 ? 4.215 16.664 8.239 1.00 88.50 88 VAL A C 1
ATOM 738 O O . VAL A 1 88 ? 4.650 17.168 7.204 1.00 88.50 88 VAL A O 1
ATOM 741 N N . ARG A 1 89 ? 4.404 15.377 8.537 1.00 87.69 89 ARG A N 1
ATOM 742 C CA . ARG A 1 89 ? 5.150 14.457 7.668 1.00 87.69 89 ARG A CA 1
ATOM 743 C C . ARG A 1 89 ? 4.350 14.126 6.410 1.00 87.69 89 ARG A C 1
ATOM 745 O O . ARG A 1 89 ? 3.123 14.042 6.465 1.00 87.69 89 ARG A O 1
ATOM 752 N N . LYS A 1 90 ? 5.051 13.872 5.298 1.00 85.25 90 LYS A N 1
ATOM 753 C CA . LYS A 1 90 ? 4.422 13.315 4.095 1.00 85.25 90 LYS A CA 1
ATOM 754 C C . LYS A 1 90 ? 3.870 11.928 4.406 1.00 85.25 90 LYS A C 1
ATOM 756 O O . LYS A 1 90 ? 4.559 11.108 5.012 1.00 85.25 90 LYS A O 1
ATOM 761 N N . VAL A 1 91 ? 2.621 11.697 4.022 1.00 87.94 91 VAL A N 1
ATOM 762 C CA . VAL A 1 91 ? 1.931 10.421 4.204 1.00 87.94 91 VAL A CA 1
ATOM 763 C C . VAL A 1 91 ? 1.783 9.769 2.839 1.00 87.94 91 VAL A C 1
ATOM 765 O O . VAL A 1 91 ? 1.392 10.433 1.884 1.00 87.94 91 VAL A O 1
ATOM 768 N N . ASN A 1 92 ? 2.115 8.485 2.748 1.00 87.06 92 ASN A N 1
ATOM 769 C CA . ASN A 1 92 ? 1.903 7.703 1.538 1.00 87.06 92 ASN A CA 1
ATOM 770 C C . ASN A 1 92 ? 0.401 7.413 1.350 1.00 87.06 92 ASN A C 1
ATOM 772 O O . ASN A 1 92 ? -0.292 7.149 2.337 1.00 87.06 92 ASN A O 1
ATOM 776 N N . ASP A 1 93 ? -0.096 7.418 0.111 1.00 83.81 93 ASP A N 1
ATOM 777 C CA . ASP A 1 93 ? -1.522 7.245 -0.193 1.00 83.81 93 ASP A CA 1
ATOM 778 C C . ASP A 1 93 ? -2.112 5.948 0.387 1.00 83.81 93 ASP A C 1
ATOM 780 O O . ASP A 1 93 ? -3.243 5.939 0.871 1.00 83.81 93 ASP A O 1
ATOM 784 N N . GLU A 1 94 ? -1.330 4.864 0.471 1.00 83.81 94 GLU A N 1
ATOM 785 C CA . GLU A 1 94 ? -1.799 3.610 1.082 1.00 83.81 94 GLU A CA 1
ATOM 786 C C . GLU A 1 94 ? -2.016 3.681 2.608 1.00 83.81 94 GLU A C 1
ATOM 788 O O . GLU A 1 94 ? -2.635 2.788 3.198 1.00 83.81 94 GLU A O 1
ATOM 793 N N . ALA A 1 95 ? -1.490 4.716 3.268 1.00 89.38 95 ALA A N 1
ATOM 794 C CA . ALA A 1 95 ? -1.663 4.979 4.695 1.00 89.38 95 ALA A CA 1
ATOM 795 C C . ALA A 1 95 ? -2.751 6.030 4.990 1.00 89.38 95 ALA A C 1
ATOM 797 O O . ALA A 1 95 ? -3.080 6.264 6.161 1.00 89.38 95 ALA A O 1
ATOM 798 N N . LEU A 1 96 ? -3.336 6.644 3.955 1.00 91.38 96 LEU A N 1
ATOM 799 C CA . LEU A 1 96 ? -4.401 7.627 4.113 1.00 91.38 96 LEU A CA 1
ATOM 800 C C . LEU A 1 96 ? -5.707 6.958 4.564 1.00 91.38 96 LEU A C 1
ATOM 802 O O . LEU A 1 96 ? -6.125 5.892 4.104 1.00 91.38 96 LEU A O 1
ATOM 806 N N . SER A 1 97 ? -6.290 7.557 5.599 1.00 93.62 97 SER A N 1
ATOM 807 C CA . SER A 1 97 ? -7.306 6.936 6.451 1.00 93.62 97 SER A CA 1
ATOM 808 C C . SER A 1 97 ? -8.073 7.982 7.269 1.00 93.62 97 SER A C 1
ATOM 810 O O . SER A 1 97 ? -8.499 7.721 8.398 1.00 93.62 97 SER A O 1
ATOM 812 N N . TYR A 1 98 ? -8.227 9.181 6.694 1.00 94.75 98 TYR A N 1
ATOM 813 C CA . TYR A 1 98 ? -8.770 10.356 7.366 1.00 94.75 98 TYR A CA 1
ATOM 814 C C . TYR A 1 98 ? -10.158 10.079 7.950 1.00 94.75 98 TYR A C 1
ATOM 816 O O . TYR A 1 98 ? -11.102 9.771 7.227 1.00 94.75 98 TYR A O 1
ATOM 824 N N . VAL A 1 99 ? -10.294 10.198 9.272 1.00 95.88 99 VAL A N 1
ATOM 825 C CA . VAL A 1 99 ? -11.506 9.789 10.005 1.00 95.88 99 VAL A CA 1
ATOM 826 C C . VAL A 1 99 ? -12.685 10.752 9.881 1.00 95.88 99 VAL A C 1
ATOM 828 O O . VAL A 1 99 ? -13.771 10.428 10.368 1.00 95.88 99 VAL A O 1
ATOM 831 N N . GLY A 1 100 ? -12.484 11.898 9.228 1.00 95.81 100 GLY A N 1
ATOM 832 C CA . GLY A 1 100 ? -13.434 13.004 9.164 1.00 95.81 100 GLY A CA 1
ATOM 833 C C . GLY A 1 100 ? -13.348 13.920 10.384 1.00 95.81 100 GLY A C 1
ATOM 834 O O . GLY A 1 100 ? -13.079 13.480 11.511 1.00 95.81 100 GLY A O 1
ATOM 835 N N . LEU A 1 101 ? -13.619 15.209 10.178 1.00 95.88 101 LEU A N 1
ATOM 836 C CA . LEU A 1 101 ? -13.487 16.238 11.210 1.00 95.88 101 LEU A CA 1
ATOM 837 C C . LEU A 1 101 ? -14.289 15.916 12.491 1.00 95.88 101 LEU A C 1
ATOM 839 O O . LEU A 1 101 ? -13.742 16.099 13.586 1.00 95.88 101 LEU A O 1
ATOM 843 N N . PRO A 1 102 ? -15.533 15.384 12.432 1.00 97.44 102 PRO A N 1
ATOM 844 C CA . PRO A 1 102 ? -16.291 15.049 13.636 1.00 97.44 102 PRO A CA 1
ATOM 845 C C . PRO A 1 102 ? -15.612 13.981 14.495 1.00 97.44 102 PRO A C 1
ATOM 847 O O . PRO A 1 102 ? -15.590 14.114 15.720 1.00 97.44 102 PRO A O 1
ATOM 850 N N . ALA A 1 103 ? -15.023 12.952 13.877 1.00 97.06 103 ALA A N 1
ATOM 851 C CA . ALA A 1 103 ? -14.353 11.871 14.592 1.00 97.06 103 ALA A CA 1
ATOM 852 C C . ALA A 1 103 ? -13.014 12.330 15.190 1.00 97.06 103 ALA A C 1
ATOM 854 O O . ALA A 1 103 ? -12.725 11.989 16.339 1.00 97.06 103 ALA A O 1
ATOM 855 N N . THR A 1 104 ? -12.252 13.171 14.479 1.00 96.88 104 THR A N 1
ATOM 856 C CA . THR A 1 104 ? -11.039 13.820 15.010 1.00 96.88 104 THR A CA 1
ATOM 857 C C . THR A 1 104 ? -11.363 14.678 16.238 1.00 96.88 104 THR A C 1
ATOM 859 O O . THR A 1 104 ? -10.784 14.476 17.310 1.00 96.88 104 THR A O 1
ATOM 862 N N . LEU A 1 105 ? -12.345 15.583 16.137 1.00 96.62 105 LEU A N 1
ATOM 863 C CA . LEU A 1 105 ? -12.773 16.432 17.258 1.00 96.62 105 LEU A CA 1
ATOM 864 C C . LEU A 1 105 ? -13.323 15.605 18.430 1.00 96.62 105 LEU A C 1
ATOM 866 O O . LEU A 1 105 ? -13.016 15.886 19.593 1.00 96.62 105 LEU A O 1
ATOM 870 N N . TYR A 1 106 ? -14.099 14.556 18.140 1.00 95.44 106 TYR A N 1
ATOM 871 C CA . TYR A 1 106 ? -14.606 13.637 19.154 1.00 95.44 106 TYR A CA 1
ATOM 872 C C . TYR A 1 106 ? -13.474 12.888 19.873 1.00 95.44 106 TYR A C 1
ATOM 874 O O . TYR A 1 106 ? -13.528 12.744 21.096 1.00 95.44 106 TYR A O 1
ATOM 882 N N . PHE A 1 107 ? -12.438 12.445 19.154 1.00 95.50 107 PHE A N 1
ATOM 883 C CA . PHE A 1 107 ? -11.286 11.755 19.735 1.00 95.50 107 PHE A CA 1
ATOM 884 C C . PHE A 1 107 ? -10.476 12.672 20.661 1.00 95.50 107 PHE A C 1
ATOM 886 O O . PHE A 1 107 ? -10.184 12.290 21.795 1.00 95.50 107 PHE A O 1
ATOM 893 N N . VAL A 1 108 ? -10.206 13.913 20.241 1.00 94.88 108 VAL A N 1
ATOM 894 C CA . VAL A 1 108 ? -9.541 14.927 21.082 1.00 94.88 108 VAL A CA 1
ATOM 895 C C . VAL A 1 108 ? -10.362 15.214 22.346 1.00 94.88 108 VAL A C 1
ATOM 897 O O . VAL A 1 108 ? -9.835 15.158 23.460 1.00 94.88 108 VAL A O 1
ATOM 900 N N . TYR A 1 109 ? -11.675 15.431 22.206 1.00 93.25 109 TYR A N 1
ATOM 901 C CA . TYR A 1 109 ? -12.587 15.580 23.345 1.00 93.25 109 TYR A CA 1
ATOM 902 C C . TYR A 1 109 ? -12.563 14.356 24.276 1.00 93.25 109 TYR A C 1
ATOM 904 O O . TYR A 1 109 ? -12.510 14.506 25.501 1.00 93.25 109 TYR A O 1
ATOM 912 N N . PHE A 1 110 ? -12.574 13.144 23.715 1.00 90.31 110 PHE A N 1
ATOM 913 C CA . PHE A 1 110 ? -12.518 11.900 24.473 1.00 90.31 110 PHE A CA 1
ATOM 914 C C . PHE A 1 110 ? -11.222 11.807 25.288 1.00 90.31 110 PHE A C 1
ATOM 916 O O . PHE A 1 110 ? -11.305 11.595 26.501 1.00 90.31 110 PHE A O 1
ATOM 923 N N . LEU A 1 111 ? -10.055 12.056 24.682 1.00 90.06 111 LEU A N 1
ATOM 924 C CA . LEU A 1 111 ? -8.762 12.068 25.377 1.00 90.06 111 LEU A CA 1
ATOM 925 C C . LEU A 1 111 ? -8.750 13.078 26.533 1.00 90.06 111 LEU A C 1
ATOM 927 O O . LEU A 1 111 ? -8.500 12.692 27.677 1.00 90.06 111 LEU A O 1
ATOM 931 N N . ILE A 1 112 ? -9.122 14.338 26.279 1.00 89.19 112 ILE A N 1
ATOM 932 C CA . ILE A 1 112 ? -9.192 15.389 27.310 1.00 89.19 112 ILE A CA 1
ATOM 933 C C . ILE A 1 112 ? -10.144 14.983 28.448 1.00 89.19 112 ILE A C 1
ATOM 935 O O . ILE A 1 112 ? -9.825 15.160 29.627 1.00 89.19 112 ILE A O 1
ATOM 939 N N . SER A 1 113 ? -11.305 14.403 28.125 1.00 84.75 113 SER A N 1
ATOM 940 C CA . SER A 1 113 ? -12.269 13.945 29.133 1.00 84.75 113 SER A CA 1
ATOM 941 C C . SER A 1 113 ? -11.721 12.809 30.007 1.00 84.75 113 SER A C 1
ATOM 943 O O . SER A 1 113 ? -12.003 12.765 31.205 1.00 84.75 113 SER A O 1
ATOM 945 N N . ARG A 1 114 ? -10.898 11.912 29.444 1.00 82.31 114 ARG A N 1
ATOM 946 C CA . ARG A 1 114 ? -10.304 10.777 30.165 1.00 82.31 114 ARG A CA 1
ATOM 947 C C . ARG A 1 114 ? -9.119 11.184 31.026 1.00 82.31 114 ARG A C 1
ATOM 949 O O . ARG A 1 114 ? -9.047 10.727 32.163 1.00 82.31 114 ARG A O 1
ATOM 956 N N . ILE A 1 115 ? -8.277 12.099 30.549 1.00 79.81 115 ILE A N 1
ATOM 957 C CA . ILE A 1 115 ? -7.211 12.717 31.349 1.00 79.81 115 ILE A CA 1
ATOM 958 C C . ILE A 1 115 ? -7.817 13.350 32.613 1.00 79.81 115 ILE A C 1
ATOM 960 O O . ILE A 1 115 ? -7.388 13.045 33.724 1.00 79.81 115 ILE A O 1
ATOM 964 N N . LYS A 1 116 ? -8.901 14.130 32.475 1.00 72.44 116 LYS A N 1
ATOM 965 C CA . LYS A 1 116 ? -9.626 14.699 33.627 1.00 72.44 116 LYS A CA 1
ATOM 966 C C . LYS A 1 116 ? -10.156 13.629 34.590 1.00 72.44 116 LYS A C 1
ATOM 968 O O . LYS A 1 116 ? -10.033 13.803 35.795 1.00 72.44 116 LYS A O 1
ATOM 973 N N . VAL A 1 117 ? -10.704 12.514 34.099 1.00 71.94 117 VAL A N 1
ATOM 974 C CA . VAL A 1 117 ? -11.192 11.413 34.960 1.00 71.94 117 VAL A CA 1
ATOM 975 C C . VAL A 1 117 ? -10.064 10.740 35.752 1.00 71.94 117 VAL A C 1
ATOM 977 O O . VAL A 1 117 ? -10.279 10.410 36.918 1.00 71.94 117 VAL A O 1
ATOM 980 N N . LEU A 1 118 ? -8.873 10.574 35.164 1.00 62.50 118 LEU A N 1
ATOM 981 C CA . LEU A 1 118 ? -7.701 10.034 35.866 1.00 62.50 118 LEU A CA 1
ATOM 982 C C . LEU A 1 118 ? -7.264 10.951 37.021 1.00 62.50 118 LEU A C 1
ATOM 984 O O . LEU A 1 118 ? -7.020 10.466 38.123 1.00 62.50 118 LEU A O 1
ATOM 988 N N . PHE A 1 119 ? -7.254 12.271 36.806 1.00 65.56 119 PHE A N 1
ATOM 989 C CA . PHE A 1 119 ? -6.940 13.245 37.859 1.00 65.56 119 PHE A CA 1
ATOM 990 C C . PHE A 1 119 ? -8.051 13.404 38.913 1.00 65.56 119 PHE A C 1
ATOM 992 O O . PHE A 1 119 ? -7.756 13.648 40.080 1.00 65.56 119 PHE A O 1
ATOM 999 N N . LEU A 1 120 ? -9.323 13.227 38.540 1.00 65.25 120 LEU A N 1
ATOM 1000 C CA . LEU A 1 120 ? -10.486 13.440 39.418 1.00 65.25 120 LEU A CA 1
ATOM 1001 C C . LEU A 1 120 ? -10.980 12.168 40.141 1.00 65.25 120 LEU A C 1
ATOM 1003 O O . LEU A 1 120 ? -12.042 12.196 40.760 1.00 65.25 120 LEU A O 1
ATOM 1007 N N . LYS A 1 121 ? -1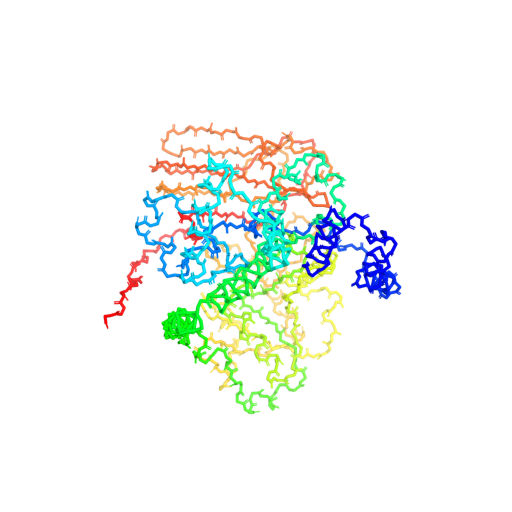0.242 11.048 40.058 1.00 50.16 121 LYS A N 1
ATOM 1008 C CA . LYS A 1 121 ? -10.483 9.768 40.772 1.00 50.16 121 LYS A CA 1
ATOM 1009 C C . LYS A 1 121 ? -11.907 9.173 40.671 1.00 50.16 121 LYS A C 1
ATOM 1011 O O . LYS A 1 121 ? -12.256 8.283 41.443 1.00 50.16 121 LYS A O 1
ATOM 1016 N N . SER A 1 122 ? -12.723 9.600 39.704 1.00 48.75 122 SER A N 1
ATOM 1017 C CA . SER A 1 122 ? -14.132 9.195 39.564 1.00 48.75 122 SER A CA 1
ATOM 1018 C C . SER A 1 122 ? -14.379 8.470 38.238 1.00 48.75 122 SER A C 1
ATOM 1020 O O . SER A 1 122 ? -14.879 9.031 37.261 1.00 48.75 122 SER A O 1
ATOM 1022 N N . ALA A 1 123 ? -13.991 7.194 38.187 1.00 47.91 123 ALA A N 1
ATOM 1023 C CA . ALA A 1 123 ? -14.180 6.333 37.022 1.00 47.91 123 ALA A CA 1
ATOM 1024 C C . ALA A 1 123 ? -15.404 5.417 37.206 1.00 47.91 123 ALA A C 1
ATOM 1026 O O . ALA A 1 123 ? -15.323 4.383 37.867 1.00 47.91 123 ALA A O 1
ATOM 1027 N N . SER A 1 124 ? -16.547 5.760 36.598 1.00 49.50 124 SER A N 1
ATOM 1028 C CA . SER A 1 124 ? -17.717 4.870 36.617 1.00 49.50 124 SER A CA 1
ATOM 1029 C C . SER A 1 124 ? -17.579 3.731 35.593 1.00 49.50 124 SER A C 1
ATOM 1031 O O . SER A 1 124 ? -17.296 3.940 34.411 1.00 49.50 124 SER A O 1
ATOM 1033 N N . ALA A 1 125 ? -17.800 2.491 36.039 1.00 49.38 125 ALA A N 1
ATOM 1034 C CA . ALA A 1 125 ? -17.522 1.282 35.254 1.00 49.38 125 ALA A CA 1
ATOM 1035 C C . ALA A 1 125 ? -18.538 0.982 34.124 1.00 49.38 125 ALA A C 1
ATOM 1037 O O . ALA A 1 125 ? -18.371 0.027 33.365 1.00 49.38 125 ALA A O 1
ATOM 1038 N N . LYS A 1 126 ? -19.619 1.765 33.996 1.00 50.59 126 LYS A N 1
ATOM 1039 C CA . LYS A 1 126 ? -20.828 1.367 33.242 1.00 50.59 126 LYS A CA 1
ATOM 1040 C C . LYS A 1 126 ? -20.739 1.539 31.714 1.00 50.59 126 LYS A C 1
ATOM 1042 O O . LYS A 1 126 ? -21.657 1.156 30.999 1.00 50.59 126 LYS A O 1
ATOM 1047 N N . MET A 1 127 ? -19.638 2.085 31.198 1.00 51.44 127 MET A N 1
ATOM 1048 C CA . MET A 1 127 ? -19.485 2.511 29.793 1.00 51.44 127 MET A CA 1
ATOM 1049 C C . MET A 1 127 ? -18.824 1.459 28.866 1.00 51.44 127 MET A C 1
ATOM 1051 O O . MET A 1 127 ? -18.585 1.710 27.685 1.00 51.44 127 MET A O 1
ATOM 1055 N N . LEU A 1 128 ? -18.484 0.284 29.402 1.00 52.44 128 LEU A N 1
ATOM 1056 C CA . LEU A 1 128 ? -17.314 -0.502 28.984 1.00 52.44 128 LEU A CA 1
ATOM 1057 C C . LEU A 1 128 ? -17.400 -1.275 27.648 1.00 52.44 128 LEU A C 1
ATOM 1059 O O . LEU A 1 128 ? -16.359 -1.655 27.117 1.00 52.44 128 LEU A O 1
ATOM 1063 N N . LYS A 1 129 ? -18.594 -1.535 27.088 1.00 56.75 129 LYS A N 1
ATOM 1064 C CA . LYS A 1 129 ? -18.735 -2.426 25.909 1.00 56.75 129 LYS A CA 1
ATOM 1065 C C . LYS A 1 129 ? -18.227 -1.808 24.600 1.00 56.75 129 LYS A C 1
ATOM 1067 O O . LYS A 1 129 ? -17.408 -2.429 23.932 1.00 56.75 129 LYS A O 1
ATOM 1072 N N . ALA A 1 130 ? -18.643 -0.584 24.265 1.00 61.19 130 ALA A N 1
ATOM 1073 C CA . ALA A 1 130 ? -18.207 0.091 23.032 1.00 61.19 130 ALA A CA 1
ATOM 1074 C C . ALA A 1 130 ? -16.692 0.398 23.023 1.00 61.19 130 ALA A C 1
ATOM 1076 O O . ALA A 1 130 ? -16.067 0.436 21.968 1.00 61.19 130 ALA A O 1
ATOM 1077 N N . HIS A 1 131 ? -16.086 0.542 24.209 1.00 78.06 131 HIS A N 1
ATOM 1078 C CA . HIS A 1 131 ? -14.649 0.784 24.361 1.00 78.06 131 HIS A CA 1
ATOM 1079 C C . HIS A 1 131 ? -13.795 -0.396 23.876 1.00 78.06 131 HIS A C 1
ATOM 1081 O O . HIS A 1 131 ? -12.669 -0.168 23.462 1.00 78.06 131 HIS A O 1
ATOM 1087 N N . GLY A 1 132 ? -14.302 -1.638 23.895 1.00 84.44 132 GLY A N 1
ATOM 1088 C CA . GLY A 1 132 ? -13.533 -2.805 23.440 1.00 84.44 132 GLY A CA 1
ATOM 1089 C C . GLY A 1 132 ? -13.205 -2.758 21.944 1.00 84.44 132 GLY A C 1
ATOM 1090 O O . GLY A 1 132 ? -12.083 -3.057 21.557 1.00 84.44 132 GLY A O 1
ATOM 1091 N N . ILE A 1 133 ? -14.162 -2.315 21.121 1.00 88.56 133 ILE A N 1
ATOM 1092 C CA . ILE A 1 133 ? -13.994 -2.152 19.668 1.00 88.56 133 ILE A CA 1
ATOM 1093 C C . ILE A 1 133 ? -13.030 -0.997 19.367 1.00 88.56 133 ILE A C 1
ATOM 1095 O O . ILE A 1 133 ? -12.062 -1.187 18.638 1.00 88.56 133 ILE A O 1
ATOM 1099 N N . MET A 1 134 ? -13.247 0.170 19.984 1.00 91.81 134 MET A N 1
ATOM 1100 C CA . MET A 1 134 ? -12.368 1.337 19.822 1.00 91.81 134 MET A CA 1
ATOM 1101 C C . MET A 1 134 ? -10.934 1.047 20.283 1.00 91.81 134 MET A C 1
ATOM 1103 O O . MET A 1 134 ? -9.982 1.438 19.618 1.00 91.81 134 MET A O 1
ATOM 1107 N N . LEU A 1 135 ? -10.763 0.347 21.410 1.00 91.44 135 LEU A N 1
ATOM 1108 C CA . LEU A 1 135 ? -9.444 0.015 21.948 1.00 91.44 135 LEU A CA 1
ATOM 1109 C C . LEU A 1 135 ? -8.734 -1.030 21.085 1.00 91.44 135 LEU A C 1
ATOM 1111 O O . LEU A 1 135 ? -7.538 -0.898 20.860 1.00 91.44 135 LEU A O 1
ATOM 1115 N N . ALA A 1 136 ? -9.458 -2.022 20.557 1.00 93.94 136 ALA A N 1
ATOM 1116 C CA . ALA A 1 136 ? -8.889 -2.970 19.606 1.00 93.94 136 ALA A CA 1
ATOM 1117 C C . ALA A 1 136 ? -8.420 -2.267 18.323 1.00 93.94 136 ALA A C 1
ATOM 1119 O O . ALA A 1 136 ? -7.299 -2.503 17.884 1.00 93.94 136 ALA A O 1
ATOM 1120 N N . GLY A 1 137 ? -9.224 -1.355 17.766 1.00 95.44 137 GLY A N 1
ATOM 1121 C CA . GLY A 1 137 ? -8.819 -0.558 16.606 1.00 95.44 137 GLY A CA 1
ATOM 1122 C C . GLY A 1 137 ? -7.627 0.356 16.894 1.00 95.44 137 GLY A C 1
ATOM 1123 O O . GLY A 1 137 ? -6.682 0.383 16.111 1.00 95.44 137 GLY A O 1
ATOM 1124 N N . LEU A 1 138 ? -7.613 1.033 18.047 1.00 95.19 138 LEU A N 1
ATOM 1125 C CA . LEU A 1 138 ? -6.496 1.886 18.462 1.00 95.19 138 LEU A CA 1
ATOM 1126 C C . LEU A 1 138 ? -5.200 1.085 18.644 1.00 95.19 138 LEU A C 1
ATOM 1128 O O . LEU A 1 138 ? -4.149 1.529 18.199 1.00 95.19 138 LEU A O 1
ATOM 1132 N N . LEU A 1 139 ? -5.260 -0.104 19.251 1.00 94.81 139 LEU A N 1
ATOM 1133 C CA . LEU A 1 139 ? -4.092 -0.977 19.402 1.00 94.81 139 LEU A CA 1
ATOM 1134 C C . LEU A 1 139 ? -3.618 -1.558 18.062 1.00 94.81 139 LEU A C 1
ATOM 1136 O O . LEU A 1 139 ? -2.415 -1.694 17.870 1.00 94.81 139 LEU A O 1
ATOM 1140 N N . VAL A 1 140 ? -4.522 -1.839 17.114 1.00 94.94 140 VAL A N 1
ATOM 1141 C CA . VAL A 1 140 ? -4.142 -2.187 15.732 1.00 94.94 140 VAL A CA 1
ATOM 1142 C C . VAL A 1 140 ? -3.434 -1.017 15.041 1.00 94.94 140 VAL A C 1
ATOM 1144 O O . VAL A 1 140 ? -2.419 -1.240 14.389 1.00 94.94 140 VAL A O 1
ATOM 1147 N N . PHE A 1 141 ? -3.914 0.219 15.203 1.00 95.44 141 PHE A N 1
ATOM 1148 C CA . PHE A 1 141 ? -3.242 1.406 14.662 1.00 95.44 141 PHE A CA 1
ATOM 1149 C C . PHE A 1 141 ? -1.871 1.648 15.314 1.00 95.44 141 PHE A C 1
ATOM 1151 O O . PHE A 1 141 ? -0.892 1.866 14.607 1.00 95.44 141 PHE A O 1
ATOM 1158 N N . VAL A 1 142 ? -1.760 1.532 16.642 1.00 94.19 142 VAL A N 1
ATOM 1159 C CA . VAL A 1 142 ? -0.470 1.635 17.349 1.00 94.19 142 VAL A CA 1
ATOM 1160 C C . VAL A 1 142 ? 0.494 0.539 16.896 1.00 94.19 142 VAL A C 1
ATOM 1162 O O . VAL A 1 142 ? 1.670 0.825 16.688 1.00 94.19 142 VAL A O 1
ATOM 1165 N N . LEU A 1 143 ? 0.021 -0.691 16.677 1.00 91.81 143 LEU A N 1
ATOM 1166 C CA . LEU A 1 143 ? 0.832 -1.754 16.082 1.00 91.81 143 LEU A CA 1
ATOM 1167 C C . LEU A 1 143 ? 1.286 -1.363 14.668 1.00 91.81 143 LEU A C 1
ATOM 1169 O O . LEU A 1 143 ? 2.467 -1.445 14.375 1.00 91.81 143 LEU A O 1
ATOM 1173 N N . ALA A 1 144 ? 0.389 -0.875 13.814 1.00 91.94 144 ALA A N 1
ATOM 1174 C CA . ALA A 1 144 ? 0.714 -0.461 12.448 1.00 91.94 144 ALA A CA 1
ATOM 1175 C C . ALA A 1 144 ? 1.724 0.701 12.368 1.00 91.94 144 ALA A C 1
ATOM 1177 O O . ALA A 1 144 ? 2.500 0.775 11.418 1.00 91.94 144 ALA A O 1
ATOM 1178 N N . ALA A 1 145 ? 1.718 1.588 13.365 1.00 90.81 145 ALA A N 1
ATOM 1179 C CA . ALA A 1 145 ? 2.640 2.713 13.474 1.00 90.81 145 ALA A CA 1
ATOM 1180 C C . ALA A 1 145 ? 3.982 2.341 14.136 1.00 90.81 145 ALA A C 1
ATOM 1182 O O . ALA A 1 145 ? 4.994 2.967 13.845 1.00 90.81 145 ALA A O 1
ATOM 1183 N N . THR A 1 146 ? 4.018 1.344 15.032 1.00 86.62 146 THR A N 1
ATOM 1184 C CA . THR A 1 146 ? 5.240 0.976 15.786 1.00 86.62 146 THR A CA 1
ATOM 1185 C C . THR A 1 146 ? 5.960 -0.265 15.253 1.00 86.62 146 THR A C 1
ATOM 1187 O O . THR A 1 146 ? 7.178 -0.365 15.398 1.00 86.62 146 THR A O 1
ATOM 1190 N N . LEU A 1 147 ? 5.254 -1.185 14.587 1.00 83.19 147 LEU A N 1
ATOM 1191 C CA . LEU A 1 147 ? 5.819 -2.419 14.034 1.00 83.19 147 LEU A CA 1
ATOM 1192 C C . LEU A 1 147 ? 6.964 -2.201 13.023 1.00 83.19 147 LEU A C 1
ATOM 1194 O O . LEU A 1 147 ? 7.931 -2.956 13.131 1.00 83.19 147 LEU A O 1
ATOM 1198 N N . PRO A 1 148 ? 6.947 -1.195 12.115 1.00 78.12 148 PRO A N 1
ATOM 1199 C CA . PRO A 1 148 ? 8.085 -0.947 11.227 1.00 78.12 148 PRO A CA 1
ATOM 1200 C C . PRO A 1 148 ? 9.375 -0.710 12.019 1.00 78.12 148 PRO A C 1
ATOM 1202 O O . PRO A 1 148 ? 10.390 -1.334 11.742 1.00 78.12 148 PRO A O 1
ATOM 1205 N N . PHE A 1 149 ? 9.322 0.116 13.069 1.00 78.38 149 PHE A N 1
ATOM 1206 C CA . PHE A 1 149 ? 10.484 0.441 13.905 1.00 78.38 149 PHE A CA 1
ATOM 1207 C C . PHE A 1 149 ? 10.974 -0.744 14.750 1.00 78.38 149 PHE A C 1
ATOM 1209 O O . PHE A 1 149 ? 12.161 -0.833 15.049 1.00 78.38 149 PHE A O 1
ATOM 1216 N N . ALA A 1 150 ? 10.082 -1.661 15.135 1.00 73.69 150 ALA A N 1
ATOM 1217 C CA . ALA A 1 150 ? 10.467 -2.886 15.834 1.00 73.69 150 ALA A CA 1
ATOM 1218 C C . ALA A 1 150 ? 11.152 -3.901 14.895 1.00 73.69 150 ALA A C 1
ATOM 1220 O O . ALA A 1 150 ? 12.089 -4.594 15.304 1.00 73.69 150 ALA A O 1
ATOM 1221 N N . LEU A 1 151 ? 10.690 -3.986 13.641 1.00 77.62 151 LEU A N 1
ATOM 1222 C CA . LEU A 1 151 ? 11.203 -4.927 12.642 1.00 77.62 151 LEU A CA 1
ATOM 1223 C C . LEU A 1 151 ? 12.454 -4.427 11.902 1.00 77.62 151 LEU A C 1
ATOM 1225 O O . LEU A 1 151 ? 13.266 -5.257 11.511 1.00 77.62 151 LEU A O 1
ATOM 1229 N N . ASP A 1 152 ? 12.682 -3.112 11.823 1.00 72.75 152 ASP A N 1
ATOM 1230 C CA . ASP A 1 152 ? 13.886 -2.442 11.279 1.00 72.75 152 ASP A CA 1
ATOM 1231 C C . ASP A 1 152 ? 15.169 -2.657 12.122 1.00 72.75 152 ASP A C 1
ATOM 1233 O O . ASP A 1 152 ? 16.152 -1.929 12.015 1.00 72.75 152 ASP A O 1
ATOM 1237 N N . THR A 1 153 ? 15.177 -3.663 12.998 1.00 78.94 153 THR A N 1
ATOM 1238 C CA . THR A 1 153 ? 16.352 -4.079 13.773 1.00 78.94 153 THR A CA 1
ATOM 1239 C C . THR A 1 153 ? 16.937 -5.365 13.178 1.00 78.94 153 THR A C 1
ATOM 1241 O O . THR A 1 153 ? 16.175 -6.193 12.679 1.00 78.94 153 THR A O 1
ATOM 1244 N N . PRO A 1 154 ? 18.254 -5.639 13.289 1.00 77.62 154 PRO A N 1
ATOM 1245 C CA . PRO A 1 154 ? 18.837 -6.897 12.796 1.00 77.62 154 PRO A CA 1
ATOM 1246 C C . PRO A 1 154 ? 18.180 -8.158 13.387 1.00 77.62 154 PRO A C 1
ATOM 1248 O O . PRO A 1 154 ? 18.142 -9.212 12.755 1.00 77.62 154 PRO A O 1
ATOM 1251 N N . TRP A 1 155 ? 17.631 -8.048 14.601 1.00 81.75 155 TRP A N 1
ATOM 1252 C CA . TRP A 1 155 ? 16.835 -9.099 15.231 1.00 81.75 155 TRP A CA 1
ATOM 1253 C C . TRP A 1 155 ? 15.428 -9.198 14.620 1.00 81.75 155 TRP A C 1
ATOM 1255 O O . TRP A 1 155 ? 14.988 -10.293 14.276 1.00 81.75 155 TRP A O 1
ATOM 1265 N N . GLY A 1 156 ? 14.745 -8.066 14.426 1.00 80.25 156 GLY A N 1
ATOM 1266 C CA . GLY A 1 156 ? 13.425 -7.992 13.799 1.00 80.25 156 GLY A CA 1
ATOM 1267 C C . GLY A 1 156 ? 13.409 -8.501 12.356 1.00 80.25 156 GLY A C 1
ATOM 1268 O O . GLY A 1 156 ? 12.566 -9.328 12.017 1.00 80.25 156 GLY A O 1
ATOM 1269 N N . ALA A 1 157 ? 14.392 -8.115 11.542 1.00 76.06 157 ALA A N 1
ATOM 1270 C CA . ALA A 1 157 ? 14.554 -8.593 10.170 1.00 76.06 157 ALA A CA 1
ATOM 1271 C C . ALA A 1 157 ? 14.833 -10.107 10.095 1.00 76.06 157 ALA A C 1
ATOM 1273 O O . ALA A 1 157 ? 14.381 -10.777 9.171 1.00 76.06 157 ALA A O 1
ATOM 1274 N N . LYS A 1 158 ? 15.538 -10.673 11.087 1.00 80.12 158 LYS A N 1
ATOM 1275 C CA . LYS A 1 158 ? 15.858 -12.109 11.136 1.00 80.12 158 LYS A CA 1
ATOM 1276 C C . LYS A 1 158 ? 14.725 -12.978 11.698 1.00 80.12 158 LYS A C 1
ATOM 1278 O O . LYS A 1 158 ? 14.556 -14.111 11.254 1.00 80.12 158 LYS A O 1
ATOM 1283 N N . TYR A 1 159 ? 13.976 -12.483 12.685 1.00 84.38 159 TYR A N 1
ATOM 1284 C CA . TYR A 1 159 ? 13.008 -13.283 13.453 1.00 84.38 159 TYR A CA 1
ATOM 1285 C C . TYR A 1 159 ? 11.551 -12.803 13.351 1.00 84.38 159 TYR A C 1
ATOM 1287 O O . TYR A 1 159 ? 10.665 -13.433 13.924 1.00 84.38 159 TYR A O 1
ATOM 1295 N N . GLY A 1 160 ? 11.264 -11.735 12.599 1.00 79.19 160 GLY A N 1
ATOM 1296 C CA . GLY A 1 160 ? 9.907 -11.202 12.414 1.00 79.19 160 GLY A CA 1
ATOM 1297 C C . GLY A 1 160 ? 8.937 -12.168 11.718 1.00 79.19 160 GLY A C 1
ATOM 1298 O O . GLY A 1 160 ? 7.720 -12.044 11.877 1.00 79.19 160 GLY A O 1
ATOM 1299 N N . GLY A 1 161 ? 9.459 -13.157 10.983 1.00 84.69 161 GLY A N 1
ATOM 1300 C CA . GLY A 1 161 ? 8.678 -14.256 10.413 1.00 84.69 161 GLY A CA 1
ATOM 1301 C C . GLY A 1 161 ? 7.508 -13.754 9.551 1.00 84.69 161 GLY A C 1
ATOM 1302 O O . GLY A 1 161 ? 7.711 -12.870 8.718 1.00 84.69 161 GLY A O 1
ATOM 1303 N N . PRO A 1 162 ? 6.268 -14.244 9.753 1.00 81.62 162 PRO A N 1
ATOM 1304 C CA . PRO A 1 162 ? 5.103 -13.790 8.989 1.00 81.62 162 PRO A CA 1
ATOM 1305 C C . PRO A 1 162 ? 4.803 -12.286 9.083 1.00 81.62 162 PRO A C 1
ATOM 1307 O O . PRO A 1 162 ? 4.096 -11.769 8.224 1.00 81.62 162 PRO A O 1
ATOM 1310 N N . LEU A 1 163 ? 5.316 -11.567 10.092 1.00 82.94 163 LEU A N 1
ATOM 1311 C CA . LEU A 1 163 ? 5.131 -10.114 10.188 1.00 82.94 163 LEU A CA 1
ATOM 1312 C C . LEU A 1 163 ? 5.947 -9.355 9.134 1.00 82.94 163 LEU A C 1
ATOM 1314 O O . LEU A 1 163 ? 5.556 -8.255 8.752 1.00 82.94 163 LEU A O 1
ATOM 1318 N N . LEU A 1 164 ? 7.029 -9.952 8.619 1.00 82.75 164 LEU A N 1
ATOM 1319 C CA . LEU A 1 164 ? 7.839 -9.359 7.552 1.00 82.75 164 LEU A CA 1
ATOM 1320 C C . LEU A 1 164 ? 7.078 -9.273 6.223 1.00 82.75 164 LEU A C 1
ATOM 1322 O O . LEU A 1 164 ? 7.378 -8.420 5.403 1.00 82.75 164 LEU A O 1
ATOM 1326 N N . GLN A 1 165 ? 6.043 -10.099 6.041 1.00 83.25 165 GLN A N 1
ATOM 1327 C CA . GLN A 1 165 ? 5.220 -10.169 4.829 1.00 83.25 165 GLN A CA 1
ATOM 1328 C C . GLN A 1 165 ? 4.244 -8.983 4.674 1.00 83.25 165 GLN A C 1
ATOM 1330 O O . GLN A 1 165 ? 3.527 -8.899 3.676 1.00 83.25 165 GLN A O 1
ATOM 1335 N N . PHE A 1 166 ? 4.163 -8.071 5.651 1.00 84.44 166 PHE A N 1
ATOM 1336 C CA . PHE A 1 166 ? 3.316 -6.883 5.550 1.00 84.44 166 PHE A CA 1
ATOM 1337 C C . PHE A 1 166 ? 4.004 -5.765 4.753 1.00 84.44 166 PHE A C 1
ATOM 1339 O O . PHE A 1 166 ? 4.722 -4.948 5.323 1.00 84.44 166 PHE A O 1
ATOM 1346 N N . ARG A 1 167 ? 3.689 -5.676 3.452 1.00 79.94 167 ARG A N 1
ATOM 1347 C CA . ARG A 1 167 ? 4.010 -4.509 2.609 1.00 79.94 167 ARG A CA 1
ATOM 1348 C C . ARG A 1 167 ? 3.371 -3.228 3.149 1.00 79.94 167 ARG A C 1
ATOM 1350 O O . ARG A 1 167 ? 4.064 -2.266 3.443 1.00 79.94 167 ARG A O 1
ATOM 1357 N N . SER A 1 168 ? 2.045 -3.232 3.298 1.00 86.12 168 SER A N 1
ATOM 1358 C CA . SER A 1 168 ? 1.261 -2.023 3.574 1.00 86.12 168 SER A CA 1
ATOM 1359 C C . SER A 1 168 ? 0.643 -2.035 4.970 1.00 86.12 168 SER A C 1
ATOM 1361 O O . SER A 1 168 ? -0.503 -2.452 5.173 1.00 86.12 168 SER A O 1
ATOM 1363 N N . LEU A 1 169 ? 1.428 -1.612 5.963 1.00 89.88 169 LEU A N 1
ATOM 1364 C CA . LEU A 1 169 ? 0.967 -1.506 7.350 1.00 89.88 169 LEU A CA 1
ATOM 1365 C C . LEU A 1 169 ? -0.014 -0.340 7.533 1.00 89.88 169 LEU A C 1
ATOM 1367 O O . LEU A 1 169 ? -0.933 -0.445 8.341 1.00 89.88 169 LEU A O 1
ATOM 1371 N N . GLY A 1 170 ? 0.107 0.712 6.725 1.00 90.06 170 GLY A N 1
ATOM 1372 C CA . GLY A 1 170 ? -0.756 1.886 6.678 1.00 90.06 170 GLY A CA 1
ATOM 1373 C C . GLY A 1 170 ? -2.229 1.514 6.602 1.00 90.06 170 GLY A C 1
ATOM 1374 O O . GLY A 1 170 ? -3.009 1.973 7.433 1.00 90.06 170 GLY A O 1
ATOM 1375 N N . ARG A 1 171 ? -2.599 0.568 5.731 1.00 91.31 171 ARG A N 1
ATOM 1376 C CA . ARG A 1 171 ? -3.980 0.079 5.563 1.00 91.31 171 ARG A CA 1
ATOM 1377 C C . ARG A 1 171 ? -4.599 -0.529 6.839 1.00 91.31 171 ARG A C 1
ATOM 1379 O O . ARG A 1 171 ? -5.819 -0.606 6.951 1.00 91.31 171 ARG A O 1
ATOM 1386 N N . LEU A 1 172 ? -3.810 -0.931 7.847 1.00 92.62 172 LEU A N 1
ATOM 1387 C CA . LEU A 1 172 ? -4.346 -1.356 9.155 1.00 92.62 172 LEU A CA 1
ATOM 1388 C C . LEU A 1 172 ? -5.037 -0.210 9.915 1.00 92.62 172 LEU A C 1
ATOM 1390 O O . LEU A 1 172 ? -5.927 -0.476 10.726 1.00 92.62 172 LEU A O 1
ATOM 1394 N N . SER A 1 173 ? -4.680 1.048 9.637 1.00 94.12 173 SER A N 1
ATOM 1395 C CA . SER A 1 173 ? -5.355 2.240 10.175 1.00 94.12 173 SER A CA 1
ATOM 1396 C C . SER A 1 173 ? -6.849 2.288 9.832 1.00 94.12 173 SER A C 1
ATOM 1398 O O . SER A 1 173 ? -7.630 2.819 10.621 1.00 94.12 173 SER A O 1
ATOM 1400 N N . TRP A 1 174 ? -7.287 1.656 8.735 1.00 93.94 174 TRP A N 1
ATOM 1401 C CA . TRP A 1 174 ? -8.701 1.585 8.351 1.00 93.94 174 TRP A CA 1
ATOM 1402 C C . TRP A 1 174 ? -9.557 0.913 9.434 1.00 93.94 174 TRP A C 1
ATOM 1404 O O . TRP A 1 174 ? -10.700 1.299 9.671 1.00 93.94 174 TRP A O 1
ATOM 1414 N N . ILE A 1 175 ? -8.995 -0.051 10.173 1.00 95.00 175 ILE A N 1
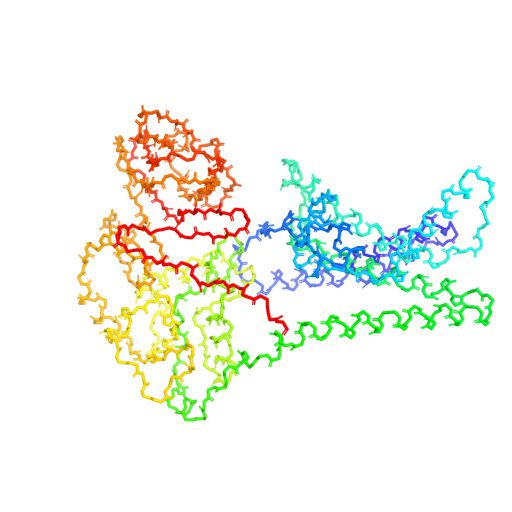ATOM 1415 C CA . ILE A 1 175 ? -9.671 -0.656 11.329 1.00 95.00 175 ILE A CA 1
ATOM 1416 C C . ILE A 1 175 ? -9.919 0.401 12.410 1.00 95.00 175 ILE A C 1
ATOM 1418 O O . ILE A 1 175 ? -11.002 0.440 12.999 1.00 95.00 175 ILE A O 1
ATOM 1422 N N . PHE A 1 176 ? -8.940 1.273 12.665 1.00 96.12 176 PHE A N 1
ATOM 1423 C CA . PHE A 1 176 ? -9.110 2.369 13.608 1.00 96.12 176 PHE A CA 1
ATOM 1424 C C . PHE A 1 176 ? -10.144 3.383 13.107 1.00 96.12 176 PHE A C 1
ATOM 1426 O O . PHE A 1 176 ? -11.059 3.686 13.872 1.00 96.12 176 PHE A O 1
ATOM 1433 N N . PHE A 1 177 ? -10.086 3.784 11.830 1.00 95.75 177 PHE A N 1
ATOM 1434 C CA . PHE A 1 177 ? -11.080 4.635 11.160 1.00 95.75 177 PHE A CA 1
ATOM 1435 C C . PHE A 1 177 ? -12.521 4.163 11.410 1.00 95.75 177 PHE A C 1
ATOM 1437 O O . PHE A 1 177 ? -13.339 4.925 11.938 1.00 95.75 177 PHE A O 1
ATOM 1444 N N . TYR A 1 178 ? -12.821 2.888 11.128 1.00 95.12 178 TYR A N 1
ATOM 1445 C CA . TYR A 1 178 ? -14.157 2.331 11.362 1.00 95.12 178 TYR A CA 1
ATOM 1446 C C . TYR A 1 178 ? -14.481 2.263 12.857 1.00 95.12 178 TYR A C 1
ATOM 1448 O O . TYR A 1 178 ? -15.568 2.663 13.278 1.00 95.12 178 TYR A O 1
ATOM 1456 N N . SER A 1 179 ? -13.542 1.790 13.684 1.00 95.19 179 SER A N 1
ATOM 1457 C CA . SER A 1 179 ? -13.768 1.626 15.125 1.00 95.19 179 SER A CA 1
ATOM 1458 C C . SER A 1 179 ? -14.049 2.952 15.841 1.00 95.19 179 SER A C 1
ATOM 1460 O O . SER A 1 179 ? -14.905 2.989 16.726 1.00 95.19 179 SER A O 1
ATOM 1462 N N . LEU A 1 180 ? -13.375 4.038 15.443 1.00 96.06 180 LEU A N 1
ATOM 1463 C CA . LEU A 1 180 ? -13.524 5.368 16.021 1.00 96.06 180 LEU A CA 1
ATOM 1464 C C . LEU A 1 180 ? -14.845 6.008 15.592 1.00 96.06 180 LEU A C 1
ATOM 1466 O O . LEU A 1 180 ? -15.562 6.520 16.449 1.00 96.06 180 LEU A O 1
ATOM 1470 N N . ASN A 1 181 ? -15.204 5.924 14.308 1.00 95.69 181 ASN A N 1
ATOM 1471 C CA . ASN A 1 181 ? -16.479 6.443 13.811 1.00 95.69 181 ASN A CA 1
ATOM 1472 C C . ASN A 1 181 ? -17.677 5.712 14.439 1.00 95.69 181 ASN A C 1
ATOM 1474 O O . ASN A 1 181 ? -18.576 6.353 14.988 1.00 95.69 181 ASN A O 1
ATOM 1478 N N . ILE A 1 182 ? -17.658 4.374 14.469 1.00 93.81 182 ILE A N 1
ATOM 1479 C CA . ILE A 1 182 ? -18.691 3.571 15.148 1.00 93.81 182 ILE A CA 1
ATOM 1480 C C . ILE A 1 182 ? -18.764 3.940 16.637 1.00 93.81 182 ILE A C 1
ATOM 1482 O O . ILE A 1 182 ? -19.853 4.135 17.180 1.00 93.81 182 ILE A O 1
ATOM 1486 N N . PHE A 1 183 ? -17.616 4.076 17.309 1.00 92.75 183 PHE A N 1
ATOM 1487 C CA . PHE A 1 183 ? -17.568 4.471 18.714 1.00 92.75 183 PHE A CA 1
ATOM 1488 C C . PHE A 1 183 ? -18.152 5.871 18.943 1.00 92.75 183 PHE A C 1
ATOM 1490 O O . PHE A 1 183 ? -18.999 6.020 19.822 1.00 92.75 183 PHE A O 1
ATOM 1497 N N . MET A 1 184 ? -17.777 6.868 18.137 1.00 94.56 184 MET A N 1
ATOM 1498 C CA . MET A 1 184 ? -18.344 8.218 18.182 1.00 94.56 184 MET A CA 1
ATOM 1499 C C . MET A 1 184 ? -19.871 8.170 18.066 1.00 94.56 184 MET A C 1
ATOM 1501 O O . MET A 1 184 ? -20.561 8.661 18.960 1.00 94.56 184 MET A O 1
ATOM 1505 N N . PHE A 1 185 ? -20.415 7.545 17.017 1.00 93.25 185 PHE A N 1
ATOM 1506 C CA . PHE A 1 185 ? -21.862 7.523 16.790 1.00 93.25 185 PHE A CA 1
ATOM 1507 C C . PHE A 1 185 ? -22.631 6.806 17.905 1.00 93.25 185 PHE A C 1
ATOM 1509 O O . PHE A 1 185 ? -23.650 7.326 18.363 1.00 93.25 185 PHE A O 1
ATOM 1516 N N . LEU A 1 186 ? -22.121 5.682 18.424 1.00 90.25 186 LEU A N 1
ATOM 1517 C CA . LEU A 1 186 ? -22.712 5.008 19.588 1.00 90.25 186 LEU A CA 1
ATOM 1518 C C . LEU A 1 186 ? -22.712 5.904 20.841 1.00 90.25 186 LEU A C 1
ATOM 1520 O O . LEU A 1 186 ? -23.675 5.900 21.610 1.00 90.25 186 LEU A O 1
ATOM 1524 N N . GLN A 1 187 ? -21.651 6.687 21.051 1.00 88.81 187 GLN A N 1
ATOM 1525 C CA . GLN A 1 187 ? -21.514 7.574 22.210 1.00 88.81 187 GLN A CA 1
ATOM 1526 C C . GLN A 1 187 ? -22.340 8.861 22.086 1.00 88.81 187 GLN A C 1
ATOM 1528 O O . GLN A 1 187 ? -22.808 9.377 23.102 1.00 88.81 187 GLN A O 1
ATOM 1533 N N . LEU A 1 188 ? -22.549 9.375 20.870 1.00 90.50 188 LEU A N 1
ATOM 1534 C CA . LEU A 1 188 ? -23.463 10.487 20.604 1.00 90.50 188 LEU A CA 1
ATOM 1535 C C . LEU A 1 188 ? -24.922 10.036 20.754 1.00 90.50 188 LEU A C 1
ATOM 1537 O O . LEU A 1 188 ? -25.667 10.646 21.523 1.00 90.50 188 LEU A O 1
ATOM 1541 N N . ALA A 1 189 ? -25.306 8.921 20.125 1.00 85.88 189 ALA A N 1
ATOM 1542 C CA . ALA A 1 189 ? -26.651 8.350 20.223 1.00 85.88 189 ALA A CA 1
ATOM 1543 C C . ALA A 1 189 ? -27.040 7.965 21.665 1.00 85.88 189 ALA A C 1
ATOM 1545 O O . ALA A 1 189 ? -28.200 8.107 22.046 1.00 85.88 189 ALA A O 1
ATOM 1546 N N . GLY A 1 190 ? -26.072 7.543 22.489 1.00 82.88 190 GLY A N 1
ATOM 1547 C CA . GLY A 1 190 ? -26.267 7.243 23.913 1.00 82.88 190 GLY A CA 1
ATOM 1548 C C . GLY A 1 190 ? -26.489 8.457 24.832 1.00 82.88 190 GLY A C 1
ATOM 1549 O O . GLY A 1 190 ? -26.713 8.272 26.030 1.00 82.88 190 GLY A O 1
ATOM 1550 N N . ARG A 1 191 ? -26.424 9.699 24.325 1.00 80.69 191 ARG A N 1
ATOM 1551 C CA . ARG A 1 191 ? -26.769 10.916 25.092 1.00 80.69 191 ARG A CA 1
ATOM 1552 C C . ARG A 1 191 ? -28.293 11.107 25.180 1.00 80.69 191 ARG A C 1
ATOM 1554 O O . ARG A 1 191 ? -29.077 10.319 24.663 1.00 80.69 191 ARG A O 1
ATOM 1561 N N . ARG A 1 192 ? -28.746 12.180 25.851 1.00 83.56 192 ARG A N 1
ATOM 1562 C CA . ARG A 1 192 ? -30.177 12.562 25.913 1.00 83.56 192 ARG A CA 1
ATOM 1563 C C . ARG A 1 192 ? -30.781 12.558 24.501 1.00 83.56 192 ARG A C 1
ATOM 1565 O O . ARG A 1 192 ? -30.288 13.303 23.661 1.00 83.56 192 ARG A O 1
ATOM 1572 N N . LYS A 1 193 ? -31.865 11.799 24.273 1.00 86.44 193 LYS A N 1
ATOM 1573 C CA . LYS A 1 193 ? -32.435 11.471 22.943 1.00 86.44 193 LYS A CA 1
ATOM 1574 C C . LYS A 1 193 ? -32.356 12.610 21.910 1.00 86.44 193 LYS A C 1
ATOM 1576 O O . LYS A 1 193 ? -31.756 12.426 20.861 1.00 86.44 193 LYS A O 1
ATOM 1581 N N . ARG A 1 194 ? -32.891 13.803 22.216 1.00 91.06 194 ARG A N 1
ATOM 1582 C CA . ARG A 1 194 ? -32.861 14.969 21.302 1.00 91.06 194 ARG A CA 1
ATOM 1583 C C . ARG A 1 194 ? -31.445 15.488 21.004 1.00 91.06 194 ARG A C 1
ATOM 1585 O O . ARG A 1 194 ? -31.133 15.732 19.847 1.00 91.06 194 ARG A O 1
ATOM 1592 N N . LEU A 1 195 ? -30.592 15.628 22.021 1.00 92.00 195 LEU A N 1
ATOM 1593 C CA . LEU A 1 195 ? -29.214 16.111 21.855 1.00 92.00 195 LEU A CA 1
ATOM 1594 C C . LEU A 1 195 ? -28.332 15.081 21.138 1.00 92.00 195 LEU A C 1
ATOM 1596 O O . LEU A 1 195 ? -27.507 15.459 20.317 1.00 92.00 195 LEU A O 1
ATOM 1600 N N . GLY A 1 196 ? -28.512 13.791 21.437 1.00 91.69 196 GLY A N 1
ATOM 1601 C CA . GLY A 1 196 ? -27.801 12.711 20.754 1.00 91.69 196 GLY A CA 1
ATOM 1602 C C . GLY A 1 196 ? -28.128 12.674 19.264 1.00 91.69 196 GLY A C 1
ATOM 1603 O O . GLY A 1 196 ? -27.215 12.696 18.448 1.00 91.69 196 GLY A O 1
ATOM 1604 N N . MET A 1 197 ? -29.420 12.726 18.911 1.00 92.81 197 MET A N 1
ATOM 1605 C CA . MET A 1 197 ? -29.856 12.834 17.513 1.00 92.81 197 MET A CA 1
ATOM 1606 C C . MET A 1 197 ? -29.283 14.085 16.836 1.00 92.81 197 MET A C 1
ATOM 1608 O O . MET A 1 197 ? -28.690 13.950 15.777 1.00 92.81 197 MET A O 1
ATOM 1612 N N . LEU A 1 198 ? -29.367 15.268 17.462 1.00 95.44 198 LEU A N 1
ATOM 1613 C CA . LEU A 1 198 ? -28.824 16.508 16.890 1.00 95.44 198 LEU A CA 1
ATOM 1614 C C . LEU A 1 198 ? -27.314 16.418 16.610 1.00 95.44 198 LEU A C 1
ATOM 1616 O O . LEU A 1 198 ? -26.877 16.772 15.520 1.00 95.44 198 LEU A O 1
ATOM 1620 N N . LEU A 1 199 ? -26.520 15.933 17.571 1.00 94.94 199 LEU A N 1
ATOM 1621 C CA . LEU A 1 199 ? -25.068 15.809 17.406 1.00 94.94 199 LEU A CA 1
ATOM 1622 C C . LEU A 1 199 ? -24.693 14.750 16.362 1.00 94.94 199 LEU A C 1
ATOM 1624 O O . LEU A 1 199 ? -23.772 14.979 15.583 1.00 94.94 199 LEU A O 1
ATOM 1628 N N . SER A 1 200 ? -25.408 13.622 16.308 1.00 94.88 200 SER A N 1
ATOM 1629 C CA . SER A 1 200 ? -25.205 12.612 15.262 1.00 94.88 200 SER A CA 1
ATOM 1630 C C . SER A 1 200 ? -25.599 13.136 13.878 1.00 94.88 200 SER A C 1
ATOM 1632 O O . SER A 1 200 ? -24.855 12.925 12.927 1.00 94.88 200 SER A O 1
ATOM 1634 N N . SER A 1 201 ? -26.718 13.857 13.750 1.00 95.69 201 SER A N 1
ATOM 1635 C CA . SER A 1 201 ? -27.133 14.491 12.492 1.00 95.69 201 SER A CA 1
ATOM 1636 C C . SER A 1 201 ? -26.136 15.554 12.031 1.00 95.69 201 SER A C 1
ATOM 1638 O O . SER A 1 201 ? -25.819 15.604 10.849 1.00 95.69 201 SER A O 1
ATOM 1640 N N . LEU A 1 202 ? -25.595 16.360 12.952 1.00 97.06 202 LEU A N 1
ATOM 1641 C CA . LEU A 1 202 ? -24.548 17.335 12.644 1.00 97.06 202 LEU A CA 1
ATOM 1642 C C . LEU A 1 202 ? -23.246 16.650 12.203 1.00 97.06 202 LEU A C 1
ATOM 1644 O O . LEU A 1 202 ? -22.639 17.083 11.231 1.00 97.06 202 LEU A O 1
ATOM 1648 N N . ALA A 1 203 ? -22.835 15.563 12.864 1.00 97.19 203 ALA A N 1
ATOM 1649 C CA . ALA A 1 203 ? -21.667 14.787 12.447 1.00 97.19 203 ALA A CA 1
ATOM 1650 C C . ALA A 1 203 ? -21.857 14.168 11.049 1.00 97.19 203 ALA A C 1
ATOM 1652 O O . ALA A 1 203 ? -20.950 14.250 10.228 1.00 97.19 203 ALA A O 1
ATOM 1653 N N . ILE A 1 204 ? -23.040 13.617 10.748 1.00 97.25 204 ILE A N 1
ATOM 1654 C CA . ILE A 1 204 ? -23.382 13.114 9.406 1.00 97.25 204 ILE A CA 1
ATOM 1655 C C . ILE A 1 204 ? -23.357 14.248 8.374 1.00 97.25 204 ILE A C 1
ATOM 1657 O O . ILE A 1 204 ? -22.799 14.062 7.300 1.00 97.25 204 ILE A O 1
ATOM 1661 N N . LEU A 1 205 ? -23.911 15.423 8.695 1.00 97.62 205 LEU A N 1
ATOM 1662 C CA . LEU A 1 205 ? -23.899 16.580 7.798 1.00 97.62 205 LEU A CA 1
ATOM 1663 C C . LEU A 1 205 ? -22.471 17.049 7.492 1.00 97.62 205 LEU A C 1
ATOM 1665 O O . LEU A 1 205 ? -22.162 17.304 6.335 1.00 97.62 205 LEU A O 1
ATOM 1669 N N . ILE A 1 206 ? -21.591 17.126 8.496 1.00 97.31 206 ILE A N 1
ATOM 1670 C CA . ILE A 1 206 ? -20.186 17.505 8.282 1.00 97.31 206 ILE A CA 1
ATOM 1671 C C . ILE A 1 206 ? -19.476 16.457 7.417 1.00 97.31 206 ILE A C 1
ATOM 1673 O O . ILE A 1 206 ? -18.867 16.836 6.425 1.00 97.31 206 ILE A O 1
ATOM 1677 N N . LEU A 1 207 ? -19.617 15.159 7.717 1.00 95.69 207 LEU A N 1
ATOM 1678 C CA . LEU A 1 207 ? -19.034 14.087 6.893 1.00 95.69 207 LEU A CA 1
ATOM 1679 C C . LEU A 1 207 ? -19.570 14.094 5.453 1.00 95.69 207 LEU A C 1
ATOM 1681 O O . LEU A 1 207 ? -18.831 13.795 4.521 1.00 95.69 207 LEU A O 1
ATOM 1685 N N . PHE A 1 208 ? -20.843 14.444 5.256 1.00 96.69 208 PHE A N 1
ATOM 1686 C CA . PHE A 1 208 ? -21.445 14.580 3.930 1.00 96.69 208 PHE A CA 1
ATOM 1687 C C . PHE A 1 208 ? -20.888 15.790 3.169 1.00 96.69 208 PHE A C 1
ATOM 1689 O O . PHE A 1 208 ? -20.597 15.673 1.985 1.00 96.69 208 PHE A O 1
ATOM 1696 N N . LEU A 1 209 ? -20.682 16.929 3.839 1.00 96.25 209 LEU A N 1
ATOM 1697 C CA . LEU A 1 209 ? -20.061 18.115 3.241 1.00 96.25 209 LEU A CA 1
ATOM 1698 C C . LEU A 1 209 ? -18.570 17.893 2.929 1.00 96.25 209 LEU A C 1
ATOM 1700 O O . LEU A 1 209 ? -18.133 18.256 1.842 1.00 96.25 209 LEU A O 1
ATOM 1704 N N . GLU A 1 210 ? -17.813 17.248 3.825 1.00 93.75 210 GLU A N 1
ATOM 1705 C CA . GLU A 1 210 ? -16.437 16.796 3.554 1.00 93.75 210 GLU A CA 1
ATOM 1706 C C . GLU A 1 210 ? -16.416 15.830 2.356 1.00 93.75 210 GLU A C 1
ATOM 1708 O O . GLU A 1 210 ? -15.631 16.008 1.430 1.00 93.75 210 GLU A O 1
ATOM 1713 N N . GLY A 1 211 ? -17.329 14.853 2.324 1.00 92.12 211 GLY A N 1
ATOM 1714 C CA . GLY A 1 211 ? -17.463 13.896 1.225 1.00 92.12 211 GLY A CA 1
ATOM 1715 C C . GLY A 1 211 ? -17.810 14.544 -0.117 1.00 92.12 211 GLY A C 1
ATOM 1716 O O . GLY A 1 211 ? -17.223 14.170 -1.128 1.00 92.12 211 GLY A O 1
ATOM 1717 N N . LEU A 1 212 ? -18.708 15.535 -0.139 1.00 92.44 212 LEU A N 1
ATOM 1718 C CA . LEU A 1 212 ? -19.011 16.319 -1.341 1.00 92.44 212 LEU A CA 1
ATOM 1719 C C . LEU A 1 212 ? -17.802 17.131 -1.812 1.00 92.44 212 LEU A C 1
ATOM 1721 O O . LEU A 1 212 ? -17.533 17.142 -3.007 1.00 92.44 212 LEU A O 1
ATOM 1725 N N . TYR A 1 213 ? -17.072 17.770 -0.894 1.00 90.75 213 TYR A N 1
ATOM 1726 C CA . TYR A 1 213 ? -15.883 18.566 -1.207 1.00 90.75 213 TYR A CA 1
ATOM 1727 C C . TYR A 1 213 ? -14.753 17.709 -1.800 1.00 90.75 213 TYR A C 1
ATOM 1729 O O . TYR A 1 213 ? -14.262 18.004 -2.890 1.00 90.75 213 TYR A O 1
ATOM 1737 N N . PHE A 1 214 ? -14.409 16.588 -1.157 1.00 87.69 214 PHE A N 1
ATOM 1738 C CA . PHE A 1 214 ? -13.452 15.639 -1.729 1.00 87.69 214 PHE A CA 1
ATOM 1739 C C . PHE A 1 214 ? -13.967 15.077 -3.064 1.00 87.69 214 PHE A C 1
ATOM 1741 O O . PHE A 1 214 ? -13.221 15.008 -4.037 1.00 87.69 214 PHE A O 1
ATOM 1748 N N . HIS A 1 215 ? -15.255 14.734 -3.174 1.00 87.19 215 HIS A N 1
ATOM 1749 C CA . HIS A 1 215 ? -15.806 14.262 -4.443 1.00 87.19 215 HIS A CA 1
ATOM 1750 C C . HIS A 1 215 ? -15.722 15.324 -5.550 1.00 87.19 215 HIS A C 1
ATOM 1752 O O . HIS A 1 215 ? -15.379 14.969 -6.672 1.00 87.19 215 HIS A O 1
ATOM 1758 N N . SER A 1 216 ? -15.948 16.615 -5.284 1.00 87.19 216 SER A N 1
ATOM 1759 C CA . SER A 1 216 ? -15.776 17.660 -6.306 1.00 87.19 216 SER A CA 1
ATOM 1760 C C . SER A 1 216 ? -14.322 17.834 -6.755 1.00 87.19 216 SER A C 1
ATOM 1762 O O . SER A 1 216 ? -14.097 18.140 -7.923 1.00 87.19 216 SER A O 1
ATOM 1764 N N . ASN A 1 217 ? -13.347 17.582 -5.878 1.00 83.06 217 ASN A N 1
ATOM 1765 C CA . ASN A 1 217 ? -11.925 17.723 -6.203 1.00 83.06 217 ASN A CA 1
ATOM 1766 C C . ASN A 1 217 ? -11.351 16.479 -6.913 1.00 83.06 217 ASN A C 1
ATOM 1768 O O . ASN A 1 217 ? -10.517 16.617 -7.807 1.00 83.06 217 ASN A O 1
ATOM 1772 N N . TYR A 1 218 ? -11.825 15.271 -6.572 1.00 75.44 218 TYR A N 1
ATOM 1773 C CA . TYR A 1 218 ? -11.312 14.000 -7.120 1.00 75.44 218 TYR A CA 1
ATOM 1774 C C . TYR A 1 218 ? -12.191 13.356 -8.203 1.00 75.44 218 TYR A C 1
ATOM 1776 O O . TYR A 1 218 ? -11.688 12.581 -9.015 1.00 75.44 218 TYR A O 1
ATOM 1784 N N . SER A 1 219 ? -13.487 13.673 -8.296 1.00 77.50 219 SER A N 1
ATOM 1785 C CA . SER A 1 219 ? -14.314 13.175 -9.410 1.00 77.50 219 SER A CA 1
ATOM 1786 C C . SER A 1 219 ? -13.824 13.613 -10.797 1.00 77.50 219 SER A C 1
ATOM 1788 O O . SER A 1 219 ? -13.946 12.793 -11.705 1.00 77.50 219 SER A O 1
ATOM 1790 N N . PRO A 1 220 ? -13.192 14.791 -11.009 1.00 69.75 220 PRO A N 1
ATOM 1791 C CA . PRO A 1 220 ? -12.586 15.107 -12.298 1.00 69.75 220 PRO A CA 1
ATOM 1792 C C . PRO A 1 220 ? -11.408 14.182 -12.624 1.00 69.75 220 PRO A C 1
ATOM 1794 O O . PRO A 1 220 ? -11.330 13.682 -13.739 1.00 69.75 220 PRO A O 1
ATOM 1797 N N . SER A 1 221 ? -10.517 13.882 -11.670 1.00 63.41 221 SER A N 1
ATOM 1798 C CA . SER A 1 221 ? -9.335 13.041 -11.929 1.00 63.41 221 SER A CA 1
ATOM 1799 C C . SER A 1 221 ? -9.666 11.554 -12.118 1.00 63.41 221 SER A C 1
ATOM 1801 O O . SER A 1 221 ? -8.946 10.867 -12.849 1.00 63.41 221 SER A O 1
ATOM 1803 N N . ILE A 1 222 ? -10.771 11.089 -11.523 1.00 61.69 222 ILE A N 1
ATOM 1804 C CA . ILE A 1 222 ? -11.370 9.759 -11.733 1.00 61.69 222 ILE A CA 1
ATOM 1805 C C . ILE A 1 222 ? -12.223 9.721 -13.020 1.00 61.69 222 ILE A C 1
ATOM 1807 O O . ILE A 1 222 ? -12.314 8.683 -13.669 1.00 61.69 222 ILE A O 1
ATOM 1811 N N . GLY A 1 223 ? -12.855 10.842 -13.386 1.00 47.72 223 GLY A N 1
ATOM 1812 C CA . GLY A 1 223 ? -13.818 10.968 -14.487 1.00 47.72 223 GLY A CA 1
ATOM 1813 C C . GLY A 1 223 ? -13.244 11.412 -15.838 1.00 47.72 223 GLY A C 1
ATOM 1814 O O . GLY A 1 223 ? -13.953 11.342 -16.843 1.00 47.72 223 GLY A O 1
ATOM 1815 N N . VAL A 1 224 ? -11.976 11.839 -15.909 1.00 50.34 224 VAL A N 1
ATOM 1816 C CA . VAL A 1 224 ? -11.251 11.905 -17.190 1.00 50.34 224 VAL A CA 1
ATOM 1817 C C . VAL A 1 224 ? -11.291 10.513 -17.820 1.00 50.34 224 VAL A C 1
ATOM 1819 O O . VAL A 1 224 ? -11.025 9.522 -17.144 1.00 50.34 224 VAL A O 1
ATOM 1822 N N . LYS A 1 225 ? -11.615 10.445 -19.118 1.00 50.12 225 LYS A N 1
ATOM 1823 C CA . LYS A 1 225 ? -11.717 9.219 -19.929 1.00 50.12 225 LYS A CA 1
ATOM 1824 C C . LYS A 1 225 ? -10.372 8.469 -20.009 1.00 50.12 225 LYS A C 1
ATOM 1826 O O . LYS A 1 225 ? -9.682 8.527 -21.020 1.00 50.12 225 LYS A O 1
ATOM 1831 N N . ARG A 1 226 ? -9.975 7.800 -18.923 1.00 52.16 226 ARG A N 1
ATOM 1832 C CA . ARG A 1 226 ? -8.709 7.058 -18.800 1.00 52.16 226 ARG A CA 1
ATOM 1833 C C . ARG A 1 226 ? -8.762 5.659 -19.398 1.00 52.16 226 ARG A C 1
ATOM 1835 O O . ARG A 1 226 ? -7.711 5.089 -19.638 1.00 52.16 226 ARG A O 1
ATOM 1842 N N . SER A 1 227 ? -9.938 5.111 -19.680 1.00 54.22 227 SER A N 1
ATOM 1843 C CA . SER A 1 227 ? -10.048 4.055 -20.679 1.00 54.22 227 SER A CA 1
ATOM 1844 C C . SER A 1 227 ? -10.199 4.718 -22.040 1.00 54.22 227 SER A C 1
ATOM 1846 O O . SER A 1 227 ? -11.286 5.178 -22.398 1.00 54.22 227 SER A O 1
ATOM 1848 N N . VAL A 1 228 ? -9.120 4.748 -22.823 1.00 56.03 228 VAL A N 1
ATOM 1849 C CA . VAL A 1 228 ? -9.328 4.810 -24.264 1.00 56.03 228 VAL A CA 1
ATOM 1850 C C . VAL A 1 228 ? -10.027 3.513 -24.650 1.00 56.03 228 VAL A C 1
ATOM 1852 O O . VAL A 1 228 ? -9.473 2.428 -24.483 1.00 56.03 228 VAL A O 1
ATOM 1855 N N . GLN A 1 229 ? -11.268 3.621 -25.119 1.00 60.53 229 GLN A N 1
ATOM 1856 C CA . GLN A 1 229 ? -11.910 2.491 -25.769 1.00 60.53 229 GLN A CA 1
ATOM 1857 C C . GLN A 1 229 ? -11.362 2.427 -27.197 1.00 60.53 229 GLN A C 1
ATOM 1859 O O . GLN A 1 229 ? -11.568 3.387 -27.944 1.00 60.53 229 GLN A O 1
ATOM 1864 N N . PRO A 1 230 ? -10.632 1.362 -27.579 1.00 62.66 230 PRO A N 1
ATOM 1865 C CA . PRO A 1 230 ? -10.304 1.143 -28.981 1.00 62.66 230 PRO A CA 1
ATOM 1866 C C . PRO A 1 230 ? -11.610 1.079 -29.778 1.00 62.66 230 PRO A C 1
ATOM 1868 O O . PRO A 1 230 ? -12.578 0.460 -29.333 1.00 62.66 230 PRO A O 1
ATOM 1871 N N . GLY A 1 231 ? -11.644 1.718 -30.948 1.00 66.25 231 GLY A N 1
ATOM 1872 C CA . GLY A 1 231 ? -12.769 1.551 -31.866 1.00 66.25 231 GLY A CA 1
ATOM 1873 C C . GLY A 1 231 ? -12.929 0.077 -32.247 1.00 66.25 231 GLY A C 1
ATOM 1874 O O . GLY A 1 231 ? -11.940 -0.658 -32.300 1.00 66.25 231 GLY A O 1
ATOM 1875 N N . GLU A 1 232 ? -14.158 -0.356 -32.537 1.00 66.50 232 GLU A N 1
ATOM 1876 C CA . GLU A 1 232 ? -14.447 -1.749 -32.926 1.00 66.50 232 GLU A CA 1
ATOM 1877 C C . GLU A 1 232 ? -13.584 -2.208 -34.119 1.00 66.50 232 GLU A C 1
ATOM 1879 O O . GLU A 1 232 ? -13.195 -3.370 -34.197 1.00 66.50 232 GLU A O 1
ATOM 1884 N N . GLU A 1 233 ? -13.192 -1.276 -34.990 1.00 65.38 233 GLU A N 1
ATOM 1885 C CA . GLU A 1 233 ? -12.273 -1.480 -36.116 1.00 65.38 233 GLU A CA 1
ATOM 1886 C C . GLU A 1 233 ? -10.857 -1.902 -35.673 1.00 65.38 233 GLU A C 1
ATOM 1888 O O . GLU A 1 233 ? -10.287 -2.833 -36.240 1.00 65.38 233 GLU A O 1
ATOM 1893 N N . VAL A 1 234 ? -10.308 -1.296 -34.610 1.00 66.88 234 VAL A N 1
ATOM 1894 C CA . VAL A 1 234 ? -9.002 -1.679 -34.031 1.00 66.88 234 VAL A CA 1
ATOM 1895 C C . VAL A 1 234 ? -9.084 -3.066 -33.389 1.00 66.88 234 VAL A C 1
ATOM 1897 O O . VAL A 1 234 ? -8.135 -3.844 -33.467 1.00 66.88 234 VAL A O 1
ATOM 1900 N N . LEU A 1 235 ? -10.228 -3.404 -32.786 1.00 67.50 235 LEU A N 1
ATOM 1901 C CA . LEU A 1 235 ? -10.465 -4.731 -32.214 1.00 67.50 235 LEU A CA 1
ATOM 1902 C C . LEU A 1 235 ? -10.594 -5.811 -33.297 1.00 67.50 235 LEU A C 1
ATOM 1904 O O . LEU A 1 235 ? -10.035 -6.897 -33.156 1.00 67.50 235 LEU A O 1
ATOM 1908 N N . ALA A 1 236 ? -11.283 -5.501 -34.397 1.00 69.50 236 ALA A N 1
ATOM 1909 C CA . ALA A 1 236 ? -11.461 -6.404 -35.530 1.00 69.50 236 ALA A CA 1
ATOM 1910 C C . ALA A 1 236 ? -10.174 -6.622 -36.349 1.00 69.50 236 ALA A C 1
ATOM 1912 O O . ALA A 1 236 ? -10.013 -7.681 -36.954 1.00 69.50 236 ALA A O 1
ATOM 1913 N N . ALA A 1 237 ? -9.257 -5.649 -36.370 1.00 71.06 237 ALA A N 1
ATOM 1914 C CA . ALA A 1 237 ? -8.027 -5.711 -37.159 1.00 71.06 237 ALA A CA 1
ATOM 1915 C C . ALA A 1 237 ? -6.936 -6.634 -36.574 1.00 71.06 237 ALA A C 1
ATOM 1917 O O . ALA A 1 237 ? -6.116 -7.157 -37.330 1.00 71.06 237 ALA A O 1
ATOM 1918 N N . PHE A 1 238 ? -6.914 -6.850 -35.252 1.00 74.12 238 PHE A N 1
ATOM 1919 C CA . PHE A 1 238 ? -5.789 -7.498 -34.553 1.00 74.12 238 PHE A CA 1
ATOM 1920 C C . PHE A 1 238 ? -6.182 -8.672 -33.617 1.00 74.12 238 PHE A C 1
ATOM 1922 O O . PHE A 1 238 ? -5.619 -8.802 -32.528 1.00 74.12 238 PHE A O 1
ATOM 1929 N N . PRO A 1 239 ? -7.118 -9.572 -33.993 1.00 69.31 239 PRO A N 1
ATOM 1930 C CA . PRO A 1 239 ? -7.731 -10.545 -33.072 1.00 69.31 239 PRO A CA 1
ATOM 1931 C C . PRO A 1 239 ? -6.778 -11.616 -32.509 1.00 69.31 239 PRO A C 1
ATOM 1933 O O . PRO A 1 239 ? -7.162 -12.353 -31.606 1.00 69.31 239 PRO A O 1
ATOM 1936 N N . ASN A 1 240 ? -5.558 -11.727 -33.044 1.00 77.81 240 ASN A N 1
ATOM 1937 C CA . ASN A 1 240 ? -4.552 -12.714 -32.641 1.00 77.81 240 ASN A CA 1
ATOM 1938 C C . ASN A 1 240 ? -3.245 -12.068 -32.151 1.00 77.81 240 ASN A C 1
ATOM 1940 O O . ASN A 1 240 ? -2.225 -12.752 -32.088 1.00 77.81 240 ASN A O 1
ATOM 1944 N N . HIS A 1 241 ? -3.241 -10.770 -31.840 1.00 83.25 241 HIS A N 1
ATOM 1945 C CA . HIS A 1 241 ? -2.032 -10.065 -31.413 1.00 83.25 241 HIS A CA 1
ATOM 1946 C C . HIS A 1 241 ? -1.802 -10.139 -29.899 1.00 83.25 241 HIS A C 1
ATOM 1948 O O . HIS A 1 241 ? -2.739 -10.281 -29.111 1.00 83.25 241 HIS A O 1
ATOM 1954 N N . VAL A 1 242 ? -0.540 -9.989 -29.491 1.00 85.38 242 VAL A N 1
ATOM 1955 C CA . VAL A 1 242 ? -0.144 -9.779 -28.087 1.00 85.38 242 VAL A CA 1
ATOM 1956 C C . VAL A 1 242 ? 0.330 -8.338 -27.907 1.00 85.38 242 VAL A C 1
ATOM 1958 O O . VAL A 1 242 ? 1.077 -7.821 -28.739 1.00 85.38 242 VAL A O 1
ATOM 1961 N N . LEU A 1 243 ? -0.098 -7.681 -26.828 1.00 85.94 243 LEU A N 1
ATOM 1962 C CA . LEU A 1 243 ? 0.281 -6.304 -26.515 1.00 85.94 243 LEU A CA 1
ATOM 1963 C C . LEU A 1 243 ? 1.683 -6.248 -25.902 1.00 85.94 243 LEU A C 1
ATOM 1965 O O . LEU A 1 243 ? 1.952 -6.881 -24.876 1.00 85.94 243 LEU A O 1
ATOM 1969 N N . PHE A 1 244 ? 2.556 -5.435 -26.498 1.00 85.50 244 PHE A N 1
ATOM 1970 C CA . PHE A 1 244 ? 3.905 -5.178 -25.996 1.00 85.50 244 PHE A CA 1
ATOM 1971 C C . PHE A 1 244 ? 4.128 -3.667 -25.794 1.00 85.50 244 PHE A C 1
ATOM 1973 O O . PHE A 1 244 ? 4.306 -2.935 -26.771 1.00 85.50 244 PHE A O 1
ATOM 1980 N N . PRO A 1 245 ? 4.076 -3.158 -24.552 1.00 82.88 245 PRO A N 1
ATOM 1981 C CA . PRO A 1 245 ? 4.188 -1.728 -24.296 1.00 82.88 245 PRO A CA 1
ATOM 1982 C C . PRO A 1 245 ? 5.624 -1.224 -24.367 1.00 82.88 245 PRO A C 1
ATOM 1984 O O . PRO A 1 245 ? 6.557 -1.897 -23.933 1.00 82.88 245 PRO A O 1
ATOM 1987 N N . LEU A 1 246 ? 5.781 -0.004 -24.880 1.00 75.62 246 LEU A N 1
ATOM 1988 C CA . LEU A 1 246 ? 7.048 0.705 -25.009 1.00 75.62 246 LEU A CA 1
ATOM 1989 C C . LEU A 1 246 ? 6.922 2.168 -24.529 1.00 75.62 246 LEU A C 1
ATOM 1991 O O . LEU A 1 246 ? 6.190 2.954 -25.143 1.00 75.62 246 LEU A O 1
ATOM 1995 N N . PRO A 1 247 ? 7.642 2.567 -23.457 1.00 72.19 247 PRO A N 1
ATOM 1996 C CA . PRO A 1 247 ? 8.527 1.749 -22.612 1.00 72.19 247 PRO A CA 1
ATOM 1997 C C . PRO A 1 247 ? 7.867 0.512 -21.985 1.00 72.19 247 PRO A C 1
ATOM 1999 O O . PRO A 1 247 ? 6.722 0.565 -21.539 1.00 72.19 247 PRO A O 1
ATOM 2002 N N . TYR A 1 248 ? 8.625 -0.586 -21.918 1.00 76.75 248 TYR A N 1
ATOM 2003 C CA . TYR A 1 248 ? 8.186 -1.790 -21.219 1.00 76.75 248 TYR A CA 1
ATOM 2004 C C . TYR A 1 248 ? 7.986 -1.488 -19.736 1.00 76.75 248 TYR A C 1
ATOM 2006 O O . TYR A 1 248 ? 8.778 -0.756 -19.131 1.00 76.75 248 TYR A O 1
ATOM 2014 N N . PHE A 1 249 ? 6.934 -2.058 -19.150 1.00 78.38 249 PHE A N 1
ATOM 2015 C CA . PHE A 1 249 ? 6.678 -1.941 -17.724 1.00 78.38 249 PHE A CA 1
ATOM 2016 C C . PHE A 1 249 ? 6.555 -3.302 -17.045 1.00 78.38 249 PHE A C 1
ATOM 2018 O O . PHE A 1 249 ? 5.964 -4.248 -17.561 1.00 78.38 249 PHE A O 1
ATOM 2025 N N . HIS A 1 250 ? 7.120 -3.380 -15.847 1.00 80.56 250 HIS A N 1
ATOM 2026 C CA . HIS A 1 250 ? 7.065 -4.547 -14.992 1.00 80.56 250 HIS A CA 1
ATOM 2027 C C . HIS A 1 250 ? 7.002 -4.132 -13.521 1.00 80.56 250 HIS A C 1
ATOM 2029 O O . HIS A 1 250 ? 7.897 -3.444 -13.028 1.00 80.56 250 HIS A O 1
ATOM 2035 N N . VAL A 1 251 ? 5.986 -4.595 -12.797 1.00 75.00 251 VAL A N 1
ATOM 2036 C CA . VAL A 1 251 ? 6.058 -4.813 -11.346 1.00 75.00 251 VAL A CA 1
ATOM 2037 C C . VAL A 1 251 ? 6.003 -6.316 -11.172 1.00 75.00 251 VAL A C 1
ATOM 2039 O O . VAL A 1 251 ? 5.033 -6.933 -11.606 1.00 75.00 251 VAL A O 1
ATOM 2042 N N . GLY A 1 252 ? 7.058 -6.891 -10.597 1.00 69.69 252 GLY A N 1
ATOM 2043 C CA . GLY A 1 252 ? 7.166 -8.335 -10.420 1.00 69.69 252 GLY A CA 1
ATOM 2044 C C . GLY A 1 252 ? 7.484 -8.705 -8.982 1.00 69.69 252 GLY A C 1
ATOM 2045 O O . GLY A 1 252 ? 6.602 -8.864 -8.139 1.00 69.69 252 GLY A O 1
ATOM 2046 N N . SER A 1 253 ? 8.771 -8.813 -8.681 1.00 70.25 253 SER A N 1
ATOM 2047 C CA . SER A 1 253 ? 9.263 -9.244 -7.372 1.00 70.25 253 SER A CA 1
ATOM 2048 C C . SER A 1 253 ? 9.105 -8.197 -6.256 1.00 70.25 253 SER A C 1
ATOM 2050 O O . SER A 1 253 ? 9.580 -8.425 -5.152 1.00 70.25 253 SER A O 1
ATOM 2052 N N . GLU A 1 254 ? 8.487 -7.035 -6.504 1.00 68.00 254 GLU A N 1
ATOM 2053 C CA . GLU A 1 254 ? 8.414 -5.850 -5.610 1.00 68.00 254 GLU A CA 1
ATOM 2054 C C . GLU A 1 254 ? 9.773 -5.240 -5.198 1.00 68.00 254 GLU A C 1
ATOM 2056 O O . GLU A 1 254 ? 9.834 -4.058 -4.872 1.00 68.00 254 GLU A O 1
ATOM 2061 N N . ASN A 1 255 ? 10.851 -6.021 -5.247 1.00 67.31 255 ASN A N 1
ATOM 2062 C CA . ASN A 1 255 ? 12.240 -5.617 -5.070 1.00 67.31 255 ASN A CA 1
ATOM 2063 C C . ASN A 1 255 ? 12.867 -5.149 -6.390 1.00 67.31 255 ASN A C 1
ATOM 2065 O O . ASN A 1 255 ? 13.783 -4.331 -6.358 1.00 67.31 255 ASN A O 1
ATOM 2069 N N . ILE A 1 256 ? 12.368 -5.651 -7.529 1.00 68.31 256 ILE A N 1
ATOM 2070 C CA . ILE A 1 256 ? 12.748 -5.213 -8.876 1.00 68.31 256 ILE A CA 1
ATOM 2071 C C . ILE A 1 256 ? 11.479 -4.890 -9.680 1.00 68.31 256 ILE A C 1
ATOM 2073 O O . ILE A 1 256 ? 10.543 -5.695 -9.771 1.00 68.31 256 ILE A O 1
ATOM 2077 N N . SER A 1 257 ? 11.446 -3.688 -10.251 1.00 68.88 257 SER A N 1
ATOM 2078 C CA . SER A 1 257 ? 10.344 -3.153 -11.054 1.00 68.88 257 SER A CA 1
ATOM 2079 C C . SER A 1 257 ? 10.844 -2.022 -11.948 1.00 68.88 257 SER A C 1
ATOM 2081 O O . SER A 1 257 ? 11.707 -1.255 -11.533 1.00 68.88 257 SER A O 1
ATOM 2083 N N . THR A 1 258 ? 10.248 -1.847 -13.125 1.00 68.75 258 THR A N 1
ATOM 2084 C CA . THR A 1 258 ? 10.463 -0.652 -13.955 1.00 68.75 258 THR A CA 1
ATOM 2085 C C . THR A 1 258 ? 9.783 0.572 -13.342 1.00 68.75 258 THR A C 1
ATOM 2087 O O . THR A 1 258 ? 8.660 0.452 -12.836 1.00 68.75 258 THR A O 1
ATOM 2090 N N . ARG A 1 259 ? 10.330 1.770 -13.563 1.00 57.53 259 ARG A N 1
ATOM 2091 C CA . ARG A 1 259 ? 9.646 3.046 -13.268 1.00 57.53 259 ARG A CA 1
ATOM 2092 C C . ARG A 1 259 ? 8.331 3.257 -14.022 1.00 57.53 259 ARG A C 1
ATOM 2094 O O . ARG A 1 259 ? 7.434 3.917 -13.514 1.00 57.53 259 ARG A O 1
ATOM 2101 N N . HIS A 1 260 ? 8.193 2.695 -15.222 1.00 56.56 260 HIS A N 1
ATOM 2102 C CA . HIS A 1 260 ? 7.009 2.889 -16.071 1.00 56.56 260 HIS A CA 1
ATOM 2103 C C . HIS A 1 260 ? 5.764 2.114 -15.607 1.00 56.56 260 HIS A C 1
ATOM 2105 O O . HIS A 1 260 ? 4.703 2.233 -16.218 1.00 56.56 260 HIS A O 1
ATOM 2111 N N . SER A 1 261 ? 5.869 1.363 -14.511 1.00 53.91 261 SER A N 1
ATOM 2112 C CA . SER A 1 261 ? 4.764 0.639 -13.881 1.00 53.91 261 SER A CA 1
ATOM 2113 C C . SER A 1 261 ? 3.612 1.538 -13.428 1.00 53.91 261 SER A C 1
ATOM 2115 O O . SER A 1 261 ? 2.457 1.174 -13.605 1.00 53.91 261 SER A O 1
ATOM 2117 N N . GLU A 1 262 ? 3.911 2.724 -12.899 1.00 55.75 262 GLU A N 1
ATOM 2118 C CA . GLU A 1 262 ? 2.915 3.710 -12.449 1.00 55.75 262 GLU A CA 1
ATOM 2119 C C . GLU A 1 262 ? 2.614 4.763 -13.535 1.00 55.75 262 GLU A C 1
ATOM 2121 O O . GLU A 1 262 ? 2.149 5.866 -13.253 1.00 55.75 262 GLU A O 1
ATOM 2126 N N . SER A 1 263 ? 2.915 4.453 -14.803 1.00 65.62 263 SER A N 1
ATOM 2127 C CA . SER A 1 263 ? 2.734 5.388 -15.914 1.00 65.62 263 SER A CA 1
ATOM 2128 C C . SER A 1 263 ? 1.363 5.271 -16.580 1.00 65.62 263 SER A C 1
ATOM 2130 O O . SER A 1 263 ? 0.740 4.212 -16.631 1.00 65.62 263 SER A O 1
ATOM 2132 N N . TYR A 1 264 ? 0.947 6.364 -17.216 1.00 72.31 264 TYR A N 1
ATOM 2133 C CA . TYR A 1 264 ? -0.233 6.413 -18.079 1.00 72.31 264 TYR A CA 1
ATOM 2134 C C . TYR A 1 264 ? -0.231 5.324 -19.177 1.00 72.31 264 TYR A C 1
ATOM 2136 O O . TYR A 1 264 ? -1.288 4.801 -19.524 1.00 72.31 264 TYR A O 1
ATOM 2144 N N . LEU A 1 265 ? 0.943 4.927 -19.690 1.00 76.56 265 LEU A N 1
ATOM 2145 C CA . LEU A 1 265 ? 1.072 3.825 -20.653 1.00 76.56 265 LEU A CA 1
ATOM 2146 C C . LEU A 1 265 ? 0.626 2.479 -20.059 1.00 76.56 265 LEU A C 1
ATOM 2148 O O . LEU A 1 265 ? 0.024 1.679 -20.776 1.00 76.56 265 LEU A O 1
ATOM 2152 N N . ALA A 1 266 ? 0.888 2.235 -18.772 1.00 80.75 266 ALA A N 1
ATOM 2153 C CA . ALA A 1 266 ? 0.448 1.021 -18.094 1.00 80.75 266 ALA A CA 1
ATOM 2154 C C . ALA A 1 266 ? -1.079 0.988 -17.958 1.00 80.75 266 ALA A C 1
ATOM 2156 O O . ALA A 1 266 ? -1.701 -0.003 -18.344 1.00 80.75 266 ALA A O 1
ATOM 2157 N N . GLU A 1 267 ? -1.692 2.099 -17.528 1.00 80.06 267 GLU A N 1
ATOM 2158 C CA . GLU A 1 267 ? -3.154 2.254 -17.491 1.00 80.06 267 GLU A CA 1
ATOM 2159 C C . GLU A 1 267 ? -3.788 1.997 -18.868 1.00 80.06 267 GLU A C 1
ATOM 2161 O O . GLU A 1 267 ? -4.704 1.182 -18.979 1.00 80.06 267 GLU A O 1
ATOM 2166 N N . GLN A 1 268 ? -3.273 2.632 -19.930 1.00 78.94 268 GLN A N 1
ATOM 2167 C CA . GLN A 1 268 ? -3.813 2.456 -21.282 1.00 78.94 268 GLN A CA 1
ATOM 2168 C C . GLN A 1 268 ? -3.592 1.051 -21.846 1.00 78.94 268 GLN A C 1
ATOM 2170 O O . GLN A 1 268 ? -4.484 0.515 -22.496 1.00 78.94 268 GLN A O 1
ATOM 2175 N N . THR A 1 269 ? -2.435 0.430 -21.607 1.00 83.88 269 THR A N 1
ATOM 2176 C CA . THR A 1 269 ? -2.156 -0.924 -22.115 1.00 83.88 269 THR A CA 1
ATOM 2177 C C . THR A 1 269 ? -3.038 -1.958 -21.417 1.00 83.88 269 THR A C 1
ATOM 2179 O O . THR A 1 269 ? -3.571 -2.847 -22.076 1.00 83.88 269 THR A O 1
ATOM 2182 N N . MET A 1 270 ? -3.279 -1.806 -20.110 1.00 85.38 270 MET A N 1
ATOM 2183 C CA . MET A 1 270 ? -4.243 -2.636 -19.381 1.00 85.38 270 MET A CA 1
ATOM 2184 C C . MET A 1 270 ? -5.689 -2.381 -19.834 1.00 85.38 270 MET A C 1
ATOM 2186 O O . MET A 1 270 ? -6.446 -3.336 -20.001 1.00 85.38 270 MET A O 1
ATOM 2190 N N . ALA A 1 271 ? -6.077 -1.126 -20.088 1.00 80.56 271 ALA A N 1
ATOM 2191 C CA . ALA A 1 271 ? -7.400 -0.795 -20.621 1.00 80.56 271 ALA A CA 1
ATOM 2192 C C . ALA A 1 271 ? -7.622 -1.377 -22.029 1.00 80.56 271 ALA A C 1
ATOM 2194 O O . ALA A 1 271 ? -8.679 -1.946 -22.294 1.00 80.56 271 ALA A O 1
ATOM 2195 N N . LEU A 1 272 ? -6.613 -1.298 -22.903 1.00 80.44 272 LEU A N 1
ATOM 2196 C CA . LEU A 1 272 ? -6.627 -1.894 -24.238 1.00 80.44 272 LEU A CA 1
ATOM 2197 C C . LEU A 1 272 ? -6.690 -3.424 -24.166 1.00 80.44 272 LEU A C 1
ATOM 2199 O O . LEU A 1 272 ? -7.516 -4.018 -24.853 1.00 80.44 272 LEU A O 1
ATOM 2203 N N . SER A 1 273 ? -5.892 -4.060 -23.302 1.00 85.50 273 SER A N 1
ATOM 2204 C CA . SER A 1 273 ? -5.941 -5.510 -23.048 1.00 85.50 273 SER A CA 1
ATOM 2205 C C . SER A 1 273 ? -7.339 -5.955 -22.604 1.00 85.50 273 SER A C 1
ATOM 2207 O O . SER A 1 273 ? -7.907 -6.883 -23.176 1.00 85.50 273 SER A O 1
ATOM 2209 N N . LEU A 1 274 ? -7.949 -5.234 -21.658 1.00 84.50 274 LEU A N 1
ATOM 2210 C CA . LEU A 1 274 ? -9.296 -5.521 -21.163 1.00 84.50 274 LEU A CA 1
ATOM 2211 C C . LEU A 1 274 ? -10.383 -5.320 -22.231 1.00 84.50 274 LEU A C 1
ATOM 2213 O O . LEU A 1 274 ? -11.309 -6.124 -22.311 1.00 84.50 274 LEU A O 1
ATOM 2217 N N . ALA A 1 275 ? -10.290 -4.257 -23.035 1.00 79.00 275 ALA A N 1
ATOM 2218 C CA . ALA A 1 275 ? -11.273 -3.948 -24.074 1.00 79.00 275 ALA A CA 1
ATOM 2219 C C . ALA A 1 275 ? -11.177 -4.881 -25.293 1.00 79.00 275 ALA A C 1
ATOM 2221 O O . ALA A 1 275 ? -12.181 -5.123 -25.956 1.00 79.00 275 ALA A O 1
ATOM 2222 N N . SER A 1 276 ? -9.980 -5.394 -25.588 1.00 79.12 276 SER A N 1
ATOM 2223 C CA . SER A 1 276 ? -9.717 -6.244 -26.755 1.00 79.12 276 SER A CA 1
ATOM 2224 C C . SER A 1 276 ? -9.708 -7.743 -26.478 1.00 79.12 276 SER A C 1
ATOM 2226 O O . SER A 1 276 ? -9.859 -8.533 -27.406 1.00 79.12 276 SER A O 1
ATOM 2228 N N . GLY A 1 277 ? -9.473 -8.150 -25.229 1.00 81.88 277 GLY A N 1
ATOM 2229 C CA . GLY A 1 277 ? -9.136 -9.531 -24.892 1.00 81.88 277 GLY A CA 1
ATOM 2230 C C . GLY A 1 277 ? -7.713 -9.947 -25.294 1.00 81.88 277 GLY A C 1
ATOM 2231 O O . GLY A 1 277 ? -7.336 -11.089 -25.032 1.00 81.88 277 GLY A O 1
ATOM 2232 N N . MET A 1 278 ? -6.908 -9.057 -25.893 1.00 85.50 278 MET A N 1
ATOM 2233 C CA . MET A 1 278 ? -5.508 -9.343 -26.216 1.00 85.50 278 MET A CA 1
ATOM 2234 C C . MET A 1 278 ? -4.688 -9.466 -24.921 1.00 85.50 278 MET A C 1
ATOM 2236 O O . MET A 1 278 ? -4.768 -8.577 -24.062 1.00 85.50 278 MET A O 1
ATOM 2240 N N . PRO A 1 279 ? -3.865 -10.516 -24.757 1.00 87.69 279 PRO A N 1
ATOM 2241 C CA . PRO A 1 279 ? -2.946 -10.613 -23.630 1.00 87.69 279 PRO A CA 1
ATOM 2242 C C . PRO A 1 279 ? -1.864 -9.523 -23.703 1.00 87.69 279 PRO A C 1
ATOM 2244 O O . PRO A 1 279 ? -1.557 -8.998 -24.773 1.00 87.69 279 PRO A O 1
ATOM 2247 N N . THR A 1 280 ? -1.266 -9.198 -22.557 1.00 86.50 280 THR A N 1
ATOM 2248 C CA . THR A 1 280 ? -0.133 -8.267 -22.432 1.00 86.50 280 THR A CA 1
ATOM 2249 C C . THR A 1 280 ? 1.112 -9.015 -21.971 1.00 86.50 280 THR A C 1
ATOM 2251 O O . THR A 1 280 ? 1.041 -9.814 -21.039 1.00 86.50 280 THR A O 1
ATOM 2254 N N . TYR A 1 281 ? 2.256 -8.727 -22.595 1.00 82.88 281 TYR A N 1
ATOM 2255 C CA . TYR A 1 281 ? 3.564 -9.214 -22.142 1.00 82.88 281 TYR A CA 1
ATOM 2256 C C . TYR A 1 281 ? 4.101 -8.447 -20.925 1.00 82.88 281 TYR A C 1
ATOM 2258 O O . TYR A 1 281 ? 4.928 -8.970 -20.186 1.00 82.88 281 TYR A O 1
ATOM 2266 N N . ALA A 1 282 ? 3.630 -7.221 -20.691 1.00 84.12 282 ALA A N 1
ATOM 2267 C CA . ALA A 1 282 ? 3.934 -6.476 -19.475 1.00 84.12 282 ALA A CA 1
ATOM 2268 C C . ALA A 1 282 ? 3.067 -6.940 -18.301 1.00 84.12 282 ALA A C 1
ATOM 2270 O O . ALA A 1 282 ? 1.880 -7.230 -18.471 1.00 84.12 282 ALA A O 1
ATOM 2271 N N . SER A 1 283 ? 3.652 -6.940 -17.101 1.00 83.69 283 SER A N 1
ATOM 2272 C CA . SER A 1 283 ? 3.000 -7.377 -15.863 1.00 83.69 283 SER A CA 1
ATOM 2273 C C . SER A 1 283 ? 3.028 -6.281 -14.803 1.00 83.69 283 SER A C 1
ATOM 2275 O O . SER A 1 283 ? 4.037 -5.606 -14.610 1.00 83.69 283 SER A O 1
ATOM 2277 N N . MET A 1 284 ? 1.926 -6.117 -14.076 1.00 84.06 284 MET A N 1
ATOM 2278 C CA . MET A 1 284 ? 1.833 -5.222 -12.920 1.00 84.06 284 MET A CA 1
ATOM 2279 C C . MET A 1 284 ? 1.339 -6.011 -11.702 1.00 84.06 284 MET A C 1
ATOM 2281 O O . MET A 1 284 ? 0.277 -5.744 -11.143 1.00 84.06 284 MET A O 1
ATOM 2285 N N . MET A 1 285 ? 2.096 -7.043 -11.322 1.00 79.81 285 MET A N 1
ATOM 2286 C CA . MET A 1 285 ? 1.727 -7.988 -10.269 1.00 79.81 285 MET A CA 1
ATOM 2287 C C . MET A 1 285 ? 2.726 -7.951 -9.116 1.00 79.81 285 MET A C 1
ATOM 2289 O O . MET A 1 285 ? 3.923 -8.150 -9.290 1.00 79.81 285 MET A O 1
ATOM 2293 N N . SER A 1 286 ? 2.229 -7.742 -7.900 1.00 75.19 286 SER A N 1
ATOM 2294 C CA . SER A 1 286 ? 3.049 -7.913 -6.706 1.00 75.19 286 SER A CA 1
ATOM 2295 C C . SER A 1 286 ? 3.391 -9.387 -6.479 1.00 75.19 286 SER A C 1
ATOM 2297 O O . SER A 1 286 ? 2.546 -10.271 -6.616 1.00 75.19 286 SER A O 1
ATOM 2299 N N . ARG A 1 287 ? 4.626 -9.635 -6.030 1.00 76.94 287 ARG A N 1
ATOM 2300 C CA . ARG A 1 287 ? 5.125 -10.947 -5.591 1.00 76.94 287 ARG A CA 1
ATOM 2301 C C . ARG A 1 287 ? 5.197 -12.010 -6.692 1.00 76.94 287 ARG A C 1
ATOM 2303 O O . ARG A 1 287 ? 5.120 -13.203 -6.394 1.00 76.94 287 ARG A O 1
ATOM 2310 N N . THR A 1 288 ? 5.409 -11.598 -7.937 1.00 84.06 288 THR A N 1
ATOM 2311 C CA . THR A 1 288 ? 5.922 -12.491 -8.988 1.00 84.06 288 THR A CA 1
ATOM 2312 C C . THR A 1 288 ? 7.248 -13.113 -8.526 1.00 84.06 288 THR A C 1
ATOM 2314 O O . THR A 1 288 ? 7.952 -12.534 -7.690 1.00 84.06 288 THR A O 1
ATOM 2317 N N . SER A 1 289 ? 7.587 -14.306 -9.023 1.00 84.75 289 SER A N 1
ATOM 2318 C CA . SER A 1 289 ? 8.883 -14.926 -8.714 1.00 84.75 289 SER A CA 1
ATOM 2319 C C . SER A 1 289 ? 10.039 -14.039 -9.174 1.00 84.75 289 SER A C 1
ATOM 2321 O O . SER A 1 289 ? 9.877 -13.240 -10.104 1.00 84.75 289 SER A O 1
ATOM 2323 N N . LEU A 1 290 ? 11.200 -14.155 -8.526 1.00 78.19 290 LEU A N 1
ATOM 2324 C CA . LEU A 1 290 ? 12.382 -13.435 -8.980 1.00 78.19 290 LEU A CA 1
ATOM 2325 C C . LEU A 1 290 ? 12.838 -13.947 -10.351 1.00 78.19 290 LEU A C 1
ATOM 2327 O O . LEU A 1 290 ? 13.037 -13.131 -11.241 1.00 78.19 290 LEU A O 1
ATOM 2331 N N . ASN A 1 291 ? 12.907 -15.264 -10.553 1.00 76.50 291 ASN A N 1
ATOM 2332 C CA . ASN A 1 291 ? 13.258 -15.874 -11.837 1.00 76.50 291 ASN A CA 1
ATOM 2333 C C . ASN A 1 291 ? 12.295 -15.438 -12.951 1.00 76.50 291 ASN A C 1
ATOM 2335 O O . ASN A 1 291 ? 12.746 -14.905 -13.953 1.00 76.50 291 ASN A O 1
ATOM 2339 N N . GLN A 1 292 ? 10.978 -15.531 -12.739 1.00 81.88 292 GLN A N 1
ATOM 2340 C CA . GLN A 1 292 ? 9.962 -15.052 -13.690 1.00 81.88 292 GLN A CA 1
ATOM 2341 C C . GLN A 1 292 ? 10.096 -13.550 -13.976 1.00 81.88 292 GLN A C 1
ATOM 2343 O O . GLN A 1 292 ? 9.920 -13.102 -15.105 1.00 81.88 292 GLN A O 1
ATOM 2348 N N . THR A 1 293 ? 10.429 -12.758 -12.952 1.00 77.81 293 THR A N 1
ATOM 2349 C CA . THR A 1 293 ? 10.695 -11.323 -13.105 1.00 77.81 293 THR A CA 1
ATOM 2350 C C . THR A 1 293 ? 11.929 -11.082 -13.976 1.00 77.81 293 THR A C 1
ATOM 2352 O O . THR A 1 293 ? 11.877 -10.238 -14.865 1.00 77.81 293 THR A O 1
ATOM 2355 N N . LEU A 1 294 ? 13.011 -11.834 -13.758 1.00 74.31 294 LEU A N 1
ATOM 2356 C CA . LEU A 1 294 ? 14.243 -11.762 -14.544 1.00 74.31 294 LEU A CA 1
ATOM 2357 C C . LEU A 1 294 ? 14.056 -12.290 -15.975 1.00 74.31 294 LEU A C 1
ATOM 2359 O O . LEU A 1 294 ? 14.600 -11.690 -16.888 1.00 74.31 294 LEU A O 1
ATOM 2363 N N . GLU A 1 295 ? 13.245 -13.326 -16.197 1.00 74.12 295 GLU A N 1
ATOM 2364 C CA . GLU A 1 295 ? 12.891 -13.849 -17.528 1.00 74.12 295 GLU A CA 1
ATOM 2365 C C . GLU A 1 295 ? 12.059 -12.840 -18.334 1.00 74.12 295 GLU A C 1
ATOM 2367 O O . GLU A 1 295 ? 12.349 -12.579 -19.500 1.00 74.12 295 GLU A O 1
ATOM 2372 N N . HIS A 1 296 ? 11.052 -12.216 -17.712 1.00 75.69 296 HIS A N 1
ATOM 2373 C CA . HIS A 1 296 ? 10.270 -11.134 -18.322 1.00 75.69 296 HIS A CA 1
ATOM 2374 C C . HIS A 1 296 ? 11.140 -9.925 -18.681 1.00 75.69 296 HIS A C 1
ATOM 2376 O O . HIS A 1 296 ? 10.937 -9.281 -19.712 1.00 75.69 296 HIS A O 1
ATOM 2382 N N . PHE A 1 297 ? 12.103 -9.609 -17.820 1.00 71.19 297 PHE A N 1
ATOM 2383 C CA . PHE A 1 297 ? 13.078 -8.561 -18.058 1.00 71.19 297 PHE A CA 1
ATOM 2384 C C . PHE A 1 297 ? 14.073 -8.923 -19.167 1.00 71.19 297 PHE A C 1
ATOM 2386 O O . PHE A 1 297 ? 14.284 -8.115 -20.067 1.00 71.19 297 PHE A O 1
ATOM 2393 N N . GLU A 1 298 ? 14.625 -10.139 -19.166 1.00 64.12 298 GLU A N 1
ATOM 2394 C CA . GLU A 1 298 ? 15.482 -10.642 -20.240 1.00 64.12 298 GLU A CA 1
ATOM 2395 C C . GLU A 1 298 ? 14.735 -10.643 -21.573 1.00 64.12 298 GLU A C 1
ATOM 2397 O O . GLU A 1 298 ? 15.319 -10.245 -22.565 1.00 64.12 298 GLU A O 1
ATOM 2402 N N . MET A 1 299 ? 13.446 -10.986 -21.613 1.00 66.12 299 MET A N 1
ATOM 2403 C CA . MET A 1 299 ? 12.631 -10.896 -22.830 1.00 66.12 299 MET A CA 1
ATOM 2404 C C . MET A 1 299 ? 12.449 -9.444 -23.304 1.00 66.12 299 MET A C 1
ATOM 2406 O O . MET A 1 299 ? 12.577 -9.166 -24.495 1.00 66.12 299 MET A O 1
ATOM 2410 N N . ALA A 1 300 ? 12.185 -8.504 -22.390 1.00 65.56 300 ALA A N 1
ATOM 2411 C CA . ALA A 1 300 ? 12.046 -7.085 -22.723 1.00 65.56 300 ALA A CA 1
ATOM 2412 C C . ALA A 1 300 ? 13.369 -6.424 -23.155 1.00 65.56 300 ALA A C 1
ATOM 2414 O O . ALA A 1 300 ? 13.353 -5.449 -23.907 1.00 65.56 300 ALA A O 1
ATOM 2415 N N . TRP A 1 301 ? 14.505 -6.946 -22.686 1.00 56.50 301 TRP A N 1
ATOM 2416 C CA . TRP A 1 301 ? 15.842 -6.502 -23.079 1.00 56.50 301 TRP A CA 1
ATOM 2417 C C . TRP A 1 301 ? 16.393 -7.251 -24.292 1.00 56.50 301 TRP A C 1
ATOM 2419 O O . TRP A 1 301 ? 17.105 -6.648 -25.085 1.00 56.50 301 TRP A O 1
ATOM 2429 N N . ASN A 1 302 ? 16.073 -8.530 -24.462 1.00 53.78 302 ASN A N 1
ATOM 2430 C CA . ASN A 1 302 ? 16.596 -9.427 -25.484 1.00 53.78 302 ASN A CA 1
ATOM 2431 C C . ASN A 1 302 ? 15.481 -10.292 -26.087 1.00 53.78 302 ASN A C 1
ATOM 2433 O O . ASN A 1 302 ? 15.123 -11.361 -25.587 1.00 53.78 302 ASN A O 1
ATOM 2437 N N . LEU A 1 303 ? 15.013 -9.876 -27.260 1.00 52.44 303 LEU A N 1
ATOM 2438 C CA . LEU A 1 303 ? 13.955 -10.531 -28.033 1.00 52.44 303 LEU A CA 1
ATOM 2439 C C . LEU A 1 303 ? 14.367 -11.882 -28.671 1.00 52.44 303 LEU A C 1
ATOM 2441 O O . LEU A 1 303 ? 13.810 -12.291 -29.685 1.00 52.44 303 LEU A O 1
ATOM 2445 N N . SER A 1 304 ? 15.342 -12.590 -28.091 1.00 46.50 304 SER A N 1
ATOM 2446 C CA . SER A 1 304 ? 15.697 -13.982 -28.417 1.00 46.50 304 SER A CA 1
ATOM 2447 C C . SER A 1 304 ? 15.485 -14.966 -27.257 1.00 46.50 304 SER A C 1
ATOM 2449 O O . SER A 1 304 ? 15.927 -16.112 -27.346 1.00 46.50 304 SER A O 1
ATOM 2451 N N . GLY A 1 305 ? 14.810 -14.552 -26.178 1.00 51.81 305 GLY A N 1
ATOM 2452 C CA . GLY A 1 305 ? 14.383 -15.466 -25.114 1.00 51.81 305 GLY A CA 1
ATOM 2453 C C . GLY A 1 305 ? 13.453 -16.583 -25.634 1.00 51.81 305 GLY A C 1
ATOM 2454 O O . GLY A 1 305 ? 12.692 -16.363 -26.576 1.00 51.81 305 GLY A O 1
ATOM 2455 N N . PRO A 1 306 ? 13.454 -17.789 -25.034 1.00 43.72 306 PRO A N 1
ATOM 2456 C CA . PRO A 1 306 ? 12.698 -18.943 -25.543 1.00 43.72 306 PRO A CA 1
ATOM 2457 C C . PRO A 1 306 ? 11.165 -18.778 -25.512 1.00 43.72 306 PRO A C 1
ATOM 2459 O O . PRO A 1 306 ? 10.460 -19.548 -26.158 1.00 43.72 306 PRO A O 1
ATOM 2462 N N . LEU A 1 307 ? 10.647 -17.768 -24.804 1.00 51.03 307 LEU A N 1
ATOM 2463 C CA . LEU A 1 307 ? 9.223 -17.400 -24.747 1.00 51.03 307 LEU A CA 1
ATOM 2464 C C . LEU A 1 307 ? 8.738 -16.572 -25.959 1.00 51.03 307 LEU A C 1
ATOM 2466 O O . LEU A 1 307 ? 7.547 -16.294 -26.071 1.00 51.03 307 LEU A O 1
ATOM 2470 N N . MET A 1 308 ? 9.639 -16.193 -26.873 1.00 52.50 308 MET A N 1
ATOM 2471 C CA . MET A 1 308 ? 9.355 -15.343 -28.043 1.00 52.50 308 MET A CA 1
ATOM 2472 C C . MET A 1 308 ? 8.640 -16.054 -29.207 1.00 52.50 308 MET A C 1
ATOM 2474 O O . MET A 1 308 ? 8.265 -15.398 -30.176 1.00 52.50 308 MET A O 1
ATOM 2478 N N . TYR A 1 309 ? 8.475 -17.380 -29.152 1.00 51.53 309 TYR A N 1
ATOM 2479 C CA . TYR A 1 309 ? 8.081 -18.205 -30.304 1.00 51.53 309 TYR A CA 1
ATOM 2480 C C . TYR A 1 309 ? 6.608 -18.644 -30.294 1.00 51.53 309 TYR A C 1
ATOM 2482 O O . TYR A 1 309 ? 6.296 -19.799 -30.582 1.00 51.53 309 TYR A O 1
ATOM 2490 N N . GLU A 1 310 ? 5.684 -17.722 -30.021 1.00 55.06 310 GLU A N 1
ATOM 2491 C CA . GLU A 1 310 ? 4.358 -17.833 -30.637 1.00 55.06 310 GLU A CA 1
ATOM 2492 C C . GLU A 1 310 ? 4.423 -17.206 -32.039 1.00 55.06 310 GLU A C 1
ATOM 2494 O O . GLU A 1 310 ? 4.942 -16.105 -32.200 1.00 55.06 310 GLU A O 1
ATOM 2499 N N . GLU A 1 311 ? 3.850 -17.854 -33.060 1.00 61.56 311 GLU A N 1
ATOM 2500 C CA . GLU A 1 311 ? 3.778 -17.328 -34.445 1.00 61.56 311 GLU A CA 1
ATOM 2501 C C . GLU A 1 311 ? 2.903 -16.059 -34.586 1.00 61.56 311 GLU A C 1
ATOM 2503 O O . GLU A 1 311 ? 2.617 -15.595 -35.691 1.00 61.56 311 GLU A O 1
ATOM 2508 N N . LYS A 1 312 ? 2.433 -15.502 -33.466 1.00 72.00 312 LYS A N 1
ATOM 2509 C CA . LYS A 1 312 ? 1.511 -14.374 -33.424 1.00 72.00 312 LYS A CA 1
ATOM 2510 C C . LYS A 1 312 ? 2.252 -13.053 -33.653 1.00 72.00 312 LYS A C 1
ATOM 2512 O O . LYS A 1 312 ? 3.314 -12.834 -33.069 1.00 72.00 312 LYS A O 1
ATOM 2517 N N . PRO A 1 313 ? 1.690 -12.136 -34.455 1.00 80.38 313 PRO A N 1
ATOM 2518 C CA . PRO A 1 313 ? 2.201 -10.777 -34.563 1.00 80.38 313 PRO A CA 1
ATOM 2519 C C . PRO A 1 313 ? 2.023 -10.001 -33.249 1.00 80.38 313 PRO A C 1
ATOM 2521 O O . PRO A 1 313 ? 1.091 -10.213 -32.473 1.00 80.38 313 PRO A O 1
ATOM 2524 N N . TRP A 1 314 ? 2.942 -9.077 -33.006 1.00 82.44 314 TRP A N 1
ATOM 2525 C CA . TRP A 1 314 ? 3.001 -8.240 -31.817 1.00 82.44 314 TRP A CA 1
ATOM 2526 C C . TRP A 1 314 ? 2.339 -6.897 -32.112 1.00 82.44 314 TRP A C 1
ATOM 2528 O O . TRP A 1 314 ? 2.596 -6.295 -33.156 1.00 82.44 314 TRP A O 1
ATOM 2538 N N . LEU A 1 315 ? 1.502 -6.412 -31.193 1.00 85.00 315 LEU A N 1
ATOM 2539 C CA . LEU A 1 315 ? 0.926 -5.072 -31.245 1.00 85.00 315 LEU A CA 1
ATOM 2540 C C . LEU A 1 315 ? 1.640 -4.193 -30.215 1.00 85.00 315 LEU A C 1
ATOM 2542 O O . LEU A 1 315 ? 1.391 -4.262 -29.010 1.00 85.00 315 LEU A O 1
ATOM 2546 N N . ILE A 1 316 ? 2.568 -3.376 -30.700 1.00 83.31 316 ILE A N 1
ATOM 2547 C CA . ILE A 1 316 ? 3.351 -2.463 -29.875 1.00 83.31 316 ILE A CA 1
ATOM 2548 C C . ILE A 1 316 ? 2.472 -1.279 -29.470 1.00 83.31 316 ILE A C 1
ATOM 2550 O O . ILE A 1 316 ? 2.034 -0.516 -30.337 1.00 83.31 316 ILE A O 1
ATOM 2554 N N . THR A 1 317 ? 2.267 -1.083 -28.164 1.00 79.69 317 THR A N 1
ATOM 2555 C CA . THR A 1 317 ? 1.652 0.138 -27.621 1.00 79.69 317 THR A CA 1
ATOM 2556 C C . THR A 1 317 ? 2.756 1.122 -27.253 1.00 79.69 317 THR A C 1
ATOM 2558 O O . THR A 1 317 ? 3.653 0.805 -26.479 1.00 79.69 317 THR A O 1
ATOM 2561 N N . HIS A 1 318 ? 2.747 2.323 -27.826 1.00 78.88 318 HIS A N 1
ATOM 2562 C CA . HIS A 1 318 ? 3.869 3.249 -27.677 1.00 78.88 318 HIS A CA 1
ATOM 2563 C C . HIS A 1 318 ? 3.408 4.667 -27.367 1.00 78.88 318 HIS A C 1
ATOM 2565 O O . HIS A 1 318 ? 2.695 5.292 -28.158 1.00 78.88 318 HIS A O 1
ATOM 2571 N N . ALA A 1 319 ? 3.880 5.198 -26.241 1.00 72.81 319 ALA A N 1
ATOM 2572 C CA . ALA A 1 319 ? 3.628 6.570 -25.818 1.00 72.81 319 ALA A CA 1
ATOM 2573 C C . ALA A 1 319 ? 4.674 7.525 -26.445 1.00 72.81 319 ALA A C 1
ATOM 2575 O O . ALA A 1 319 ? 5.838 7.500 -26.035 1.00 72.81 319 ALA A O 1
ATOM 2576 N N . PRO A 1 320 ? 4.301 8.405 -27.405 1.00 62.56 320 PRO A N 1
ATOM 2577 C CA . PRO A 1 320 ? 5.262 9.215 -28.170 1.00 62.56 320 PRO A CA 1
ATOM 2578 C C . PRO A 1 320 ? 6.108 10.187 -27.340 1.00 62.56 320 PRO A C 1
ATOM 2580 O O . PRO A 1 320 ? 7.150 10.637 -27.803 1.00 62.56 320 PRO A O 1
ATOM 2583 N N . ALA A 1 321 ? 5.687 10.488 -26.109 1.00 60.34 321 ALA A N 1
ATOM 2584 C CA . ALA A 1 321 ? 6.437 11.316 -25.169 1.00 60.34 321 ALA A CA 1
ATOM 2585 C C . ALA A 1 321 ? 7.812 10.729 -24.776 1.00 60.34 321 ALA A C 1
ATOM 2587 O O . ALA A 1 321 ? 8.661 11.478 -24.300 1.00 60.34 321 ALA A O 1
ATOM 2588 N N . TYR A 1 322 ? 8.039 9.421 -24.969 1.00 54.16 322 TYR A N 1
ATOM 2589 C CA . TYR A 1 322 ? 9.269 8.738 -24.541 1.00 54.16 322 TYR A CA 1
ATOM 2590 C C . TYR A 1 322 ? 10.253 8.415 -25.677 1.00 54.16 322 TYR A C 1
ATOM 2592 O O . TYR A 1 322 ? 11.426 8.174 -25.402 1.00 54.16 322 TYR A O 1
ATOM 2600 N N . SER A 1 323 ? 9.821 8.393 -26.945 1.00 57.38 323 SER A N 1
ATOM 2601 C CA . SER A 1 323 ? 10.721 8.189 -28.090 1.00 57.38 323 SER A CA 1
ATOM 2602 C C . SER A 1 323 ? 10.082 8.575 -29.422 1.00 57.38 323 SER A C 1
ATOM 2604 O O . SER A 1 323 ? 8.901 8.336 -29.653 1.00 57.38 323 SER A O 1
ATOM 2606 N N . ASN A 1 324 ? 10.894 9.067 -30.361 1.00 58.62 324 ASN A N 1
ATOM 2607 C CA . ASN A 1 324 ? 10.510 9.170 -31.773 1.00 58.62 324 ASN A CA 1
ATOM 2608 C C . ASN A 1 324 ? 11.083 8.033 -32.640 1.00 58.62 324 ASN A C 1
ATOM 2610 O O . ASN A 1 324 ? 10.673 7.894 -33.792 1.00 58.62 324 ASN A O 1
ATOM 2614 N N . ARG A 1 325 ? 12.005 7.202 -32.121 1.00 62.41 325 ARG A N 1
ATOM 2615 C CA . ARG A 1 325 ? 12.754 6.226 -32.939 1.00 62.41 325 ARG A CA 1
ATOM 2616 C C . ARG A 1 325 ? 11.859 5.113 -33.490 1.00 62.41 325 ARG A C 1
ATOM 2618 O O . ARG A 1 325 ? 12.040 4.701 -34.628 1.00 62.41 325 ARG A O 1
ATOM 2625 N N . ILE A 1 326 ? 10.848 4.673 -32.739 1.00 64.44 326 ILE A N 1
ATOM 2626 C CA . ILE A 1 326 ? 9.913 3.639 -33.220 1.00 64.44 326 ILE A CA 1
ATOM 2627 C C . ILE A 1 326 ? 9.079 4.153 -34.398 1.00 64.44 326 ILE A C 1
ATOM 2629 O O . ILE A 1 326 ? 8.930 3.432 -35.376 1.00 64.44 326 ILE A O 1
ATOM 2633 N N . SER A 1 327 ? 8.663 5.428 -34.387 1.00 65.94 327 SER A N 1
ATOM 2634 C CA . SER A 1 327 ? 7.997 6.063 -35.541 1.00 65.94 327 SER A CA 1
ATOM 2635 C C . SER A 1 327 ? 8.891 6.202 -36.787 1.00 65.94 327 SER A C 1
ATOM 2637 O O . SER A 1 327 ? 8.383 6.577 -37.839 1.00 65.94 327 SER A O 1
ATOM 2639 N N . GLN A 1 328 ? 10.204 5.959 -36.680 1.00 67.69 328 GLN A N 1
ATOM 2640 C CA . GLN A 1 328 ? 11.147 5.938 -37.808 1.00 67.69 328 GLN A CA 1
ATOM 2641 C C . GLN A 1 328 ? 11.432 4.513 -38.307 1.00 67.69 328 GLN A C 1
ATOM 2643 O O . GLN A 1 328 ? 11.787 4.340 -39.469 1.00 67.69 328 GLN A O 1
ATOM 2648 N N . LEU A 1 329 ? 11.309 3.507 -37.432 1.00 68.00 329 LEU A N 1
ATOM 2649 C CA . LEU A 1 329 ? 11.566 2.095 -37.741 1.00 68.00 329 LEU A CA 1
ATOM 2650 C C . LEU A 1 329 ? 10.316 1.364 -38.242 1.00 68.00 329 LEU A C 1
ATOM 2652 O O . LEU A 1 329 ? 10.429 0.470 -39.074 1.00 68.00 329 LEU A O 1
ATOM 2656 N N . LEU A 1 330 ? 9.140 1.741 -37.738 1.00 74.06 330 LEU A N 1
ATOM 2657 C CA . LEU A 1 330 ? 7.854 1.153 -38.095 1.00 74.06 330 LEU A CA 1
ATOM 2658 C C . LEU A 1 330 ? 6.866 2.265 -38.476 1.00 74.06 330 LEU A C 1
ATOM 2660 O O . LEU A 1 330 ? 6.765 3.263 -37.754 1.00 74.06 330 LEU A O 1
ATOM 2664 N N . PRO A 1 331 ? 6.105 2.117 -39.575 1.00 75.81 331 PRO A N 1
ATOM 2665 C CA . PRO A 1 331 ? 4.997 3.016 -39.856 1.00 75.81 331 PRO A CA 1
ATOM 2666 C C . PRO A 1 331 ? 3.899 2.800 -38.799 1.00 75.81 331 PRO A C 1
ATOM 2668 O O . PRO A 1 331 ? 3.537 1.651 -38.533 1.00 75.81 331 PRO A O 1
ATOM 2671 N N . PRO A 1 332 ? 3.361 3.862 -38.170 1.00 74.56 332 PRO A N 1
ATOM 2672 C CA . PRO A 1 332 ? 2.211 3.715 -37.288 1.00 74.56 332 PRO A CA 1
ATOM 2673 C C . PRO A 1 332 ? 1.013 3.218 -38.096 1.00 74.56 332 PRO A C 1
ATOM 2675 O O . PRO A 1 332 ? 0.840 3.589 -39.259 1.00 74.56 332 PRO A O 1
ATOM 2678 N N . LEU A 1 333 ? 0.184 2.391 -37.468 1.00 75.00 333 LEU A N 1
ATOM 2679 C CA . LEU A 1 333 ? -1.032 1.890 -38.093 1.00 75.00 333 LEU A CA 1
ATOM 2680 C C . LEU A 1 333 ? -1.977 3.067 -38.419 1.00 75.00 333 LEU A C 1
ATOM 2682 O O . LEU A 1 333 ? -2.209 3.905 -37.537 1.00 75.00 333 LEU A O 1
ATOM 2686 N N . PRO A 1 334 ? -2.515 3.160 -39.653 1.00 58.44 334 PRO A N 1
ATOM 2687 C CA . PRO A 1 334 ? -3.534 4.153 -39.975 1.00 58.44 334 PRO A CA 1
ATOM 2688 C C . PRO A 1 334 ? -4.750 3.942 -39.066 1.00 58.44 334 PRO A C 1
ATOM 2690 O O . PRO A 1 334 ? -5.056 2.814 -38.684 1.00 58.44 334 PRO A O 1
ATOM 2693 N N . ASP A 1 335 ? -5.384 5.045 -38.668 1.00 57.09 335 ASP A N 1
ATOM 2694 C CA . ASP A 1 335 ? -6.598 5.106 -37.834 1.00 57.09 335 ASP A CA 1
ATOM 2695 C C . ASP A 1 335 ? -6.473 4.562 -36.390 1.00 57.09 335 ASP A C 1
ATOM 2697 O O . ASP A 1 335 ? -7.315 4.835 -35.539 1.00 57.09 335 ASP A O 1
ATOM 2701 N N . ALA A 1 336 ? -5.363 3.904 -36.046 1.00 53.84 336 ALA A N 1
ATOM 2702 C CA . ALA A 1 336 ? -5.093 3.336 -34.723 1.00 53.84 336 ALA A CA 1
ATOM 2703 C C . ALA A 1 336 ? -4.411 4.320 -33.741 1.00 53.84 336 ALA A C 1
ATOM 2705 O O . ALA A 1 336 ? -3.763 3.904 -32.775 1.00 53.84 336 ALA A O 1
ATOM 2706 N N . VAL A 1 337 ? -4.515 5.630 -33.997 1.00 52.38 337 VAL A N 1
ATOM 2707 C CA . VAL A 1 337 ? -4.014 6.675 -33.094 1.00 52.38 337 VAL A CA 1
ATOM 2708 C C . VAL A 1 337 ? -5.049 6.910 -32.006 1.00 52.38 337 VAL A C 1
ATOM 2710 O O . VAL A 1 337 ? -6.023 7.636 -32.183 1.00 52.38 337 VAL A O 1
ATOM 2713 N N . LEU A 1 338 ? -4.794 6.322 -30.845 1.00 61.31 338 LEU A N 1
ATOM 2714 C CA . LEU A 1 338 ? -5.362 6.830 -29.606 1.00 61.31 338 LEU A CA 1
ATOM 2715 C C . LEU A 1 338 ? -4.663 8.180 -29.354 1.00 61.31 338 LEU A C 1
ATOM 2717 O O . LEU A 1 338 ? -3.454 8.254 -29.568 1.00 61.31 338 LEU A O 1
ATOM 2721 N N . ASP A 1 339 ? -5.359 9.231 -28.900 1.00 60.09 339 ASP A N 1
ATOM 2722 C CA . ASP A 1 339 ? -4.824 10.619 -28.836 1.00 60.09 339 ASP A CA 1
ATOM 2723 C C . ASP A 1 339 ? -3.438 10.763 -28.156 1.00 60.09 339 ASP A C 1
ATOM 2725 O O . ASP A 1 339 ? -2.725 11.751 -28.335 1.00 60.09 339 ASP A O 1
ATOM 2729 N N . THR A 1 340 ? -3.056 9.766 -27.359 1.00 66.75 340 THR A N 1
ATOM 2730 C CA . THR A 1 340 ? -1.844 9.669 -26.544 1.00 66.75 340 THR A CA 1
ATOM 2731 C C . THR A 1 340 ? -0.967 8.437 -26.830 1.00 66.75 340 THR A C 1
ATOM 2733 O O . THR A 1 340 ? 0.165 8.391 -26.342 1.00 66.75 340 THR A O 1
ATOM 2736 N N . LEU A 1 341 ? -1.435 7.448 -27.608 1.00 73.62 341 LEU A N 1
ATOM 2737 C CA . LEU A 1 341 ? -0.693 6.224 -27.952 1.00 73.62 341 LEU A CA 1
ATOM 2738 C C . LEU A 1 341 ? -0.701 5.951 -29.458 1.00 73.62 341 LEU A C 1
ATOM 2740 O O . LEU A 1 341 ? -1.742 5.951 -30.109 1.00 73.62 341 LEU A O 1
ATOM 2744 N N . LYS A 1 342 ? 0.471 5.593 -29.986 1.00 78.62 342 LYS A N 1
ATOM 2745 C CA . LYS A 1 342 ? 0.602 5.002 -31.321 1.00 78.62 342 LYS A CA 1
ATOM 2746 C C . LYS A 1 342 ? 0.637 3.482 -31.211 1.00 78.62 3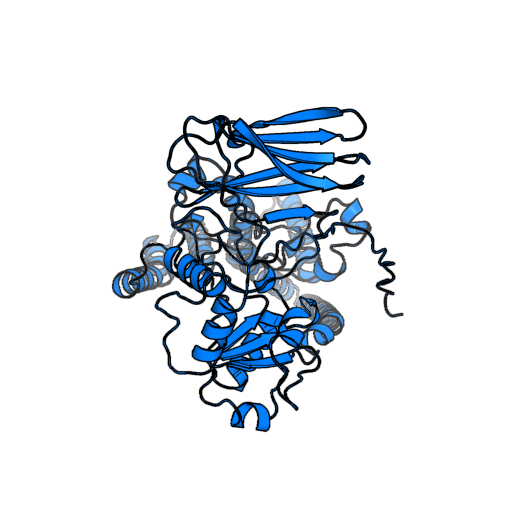42 LYS A C 1
ATOM 2748 O O . LYS A 1 342 ? 1.296 2.946 -30.318 1.00 78.62 342 LYS A O 1
ATOM 2753 N N . LEU A 1 343 ? -0.027 2.822 -32.152 1.00 82.62 343 LEU A N 1
ATOM 2754 C CA . LEU A 1 343 ? -0.013 1.375 -32.319 1.00 82.62 343 LEU A CA 1
ATOM 2755 C C . LEU A 1 343 ? 0.823 0.992 -33.550 1.00 82.62 343 LEU A C 1
ATOM 2757 O O . LEU A 1 343 ? 0.710 1.623 -34.604 1.00 82.62 343 LEU A O 1
ATOM 2761 N N . TYR A 1 344 ? 1.646 -0.049 -33.416 1.00 84.50 344 TYR A N 1
ATOM 2762 C CA . TYR A 1 344 ? 2.411 -0.646 -34.518 1.00 84.50 344 TYR A CA 1
ATOM 2763 C C . TYR A 1 344 ? 2.239 -2.164 -34.487 1.00 84.50 344 TYR A C 1
ATOM 2765 O O . TYR A 1 344 ? 2.388 -2.767 -33.428 1.00 84.50 344 TYR A O 1
ATOM 2773 N N . SER A 1 345 ? 1.962 -2.786 -35.632 1.00 85.12 345 SER A N 1
ATOM 2774 C CA . SER A 1 345 ? 2.003 -4.246 -35.768 1.00 85.12 345 SER A CA 1
ATOM 2775 C C . SER A 1 345 ? 3.382 -4.663 -36.274 1.00 85.12 345 SER A C 1
ATOM 2777 O O . SER A 1 345 ? 3.890 -4.045 -37.208 1.00 85.12 345 SER A O 1
ATOM 2779 N N . ILE A 1 346 ? 3.966 -5.716 -35.703 1.00 81.81 346 ILE A N 1
ATOM 2780 C CA . ILE A 1 346 ? 5.202 -6.327 -36.206 1.00 81.81 346 ILE A CA 1
ATOM 2781 C C . ILE A 1 346 ? 5.158 -7.850 -36.044 1.00 81.81 346 ILE A C 1
ATOM 2783 O O . ILE A 1 346 ? 4.753 -8.361 -35.003 1.00 81.81 346 ILE A O 1
ATOM 2787 N N . SER A 1 347 ? 5.550 -8.599 -37.071 1.00 83.19 347 SER A N 1
ATOM 2788 C CA . SER A 1 347 ? 5.711 -10.055 -36.972 1.00 83.19 347 SER A CA 1
ATOM 2789 C C . SER A 1 347 ? 7.026 -10.438 -36.270 1.00 83.19 347 SER A C 1
ATOM 2791 O O . SER A 1 347 ? 7.994 -9.673 -36.321 1.00 83.19 347 SER A O 1
ATOM 2793 N N . PRO A 1 348 ? 7.129 -11.637 -35.662 1.00 76.81 348 PRO A N 1
ATOM 2794 C CA . PRO A 1 348 ? 8.384 -12.106 -35.071 1.00 76.81 348 PRO A CA 1
ATOM 2795 C C . PRO A 1 348 ? 9.569 -12.102 -36.055 1.00 76.81 348 PRO A C 1
ATOM 2797 O O . PRO A 1 348 ? 10.692 -11.787 -35.671 1.00 76.81 348 PRO A O 1
ATOM 2800 N N . SER A 1 349 ? 9.332 -12.385 -37.341 1.00 77.00 349 SER A N 1
ATOM 2801 C CA . SER A 1 349 ? 10.360 -12.355 -38.390 1.00 77.00 349 SER A CA 1
ATOM 2802 C C . SER A 1 349 ? 10.822 -10.938 -38.748 1.00 77.00 349 SER A C 1
ATOM 2804 O O . SER A 1 349 ? 12.020 -10.721 -38.918 1.00 77.00 349 SER A O 1
ATOM 2806 N N . GLU A 1 350 ? 9.918 -9.959 -38.823 1.00 78.31 350 GLU A N 1
ATOM 2807 C CA . GLU A 1 350 ? 10.289 -8.545 -39.000 1.00 78.31 350 GLU A CA 1
ATOM 2808 C C . GLU A 1 350 ? 11.055 -8.012 -37.783 1.00 78.31 350 GLU A C 1
ATOM 2810 O O . GLU A 1 350 ? 12.013 -7.256 -37.934 1.00 78.31 350 GLU A O 1
ATOM 2815 N N . LEU A 1 351 ? 10.677 -8.442 -36.576 1.00 74.25 351 LEU A N 1
ATOM 2816 C CA . LEU A 1 351 ? 11.344 -8.071 -35.330 1.00 74.25 351 LEU A CA 1
ATOM 2817 C C . LEU A 1 351 ? 12.778 -8.627 -35.261 1.00 74.25 351 LEU A C 1
ATOM 2819 O O . LEU A 1 351 ? 13.703 -7.899 -34.896 1.00 74.25 351 LEU A O 1
ATOM 2823 N N . LEU A 1 352 ? 12.983 -9.879 -35.684 1.00 70.56 352 LEU A N 1
ATOM 2824 C CA . LEU A 1 352 ? 14.313 -10.477 -35.853 1.00 70.56 352 LEU A CA 1
ATOM 2825 C C . LEU A 1 352 ? 15.126 -9.760 -36.941 1.00 70.56 352 LEU A C 1
ATOM 2827 O O . LEU A 1 352 ? 16.287 -9.426 -36.713 1.00 70.56 352 LEU A O 1
ATOM 2831 N N . ALA A 1 353 ? 14.516 -9.429 -38.082 1.00 73.31 353 ALA A N 1
ATOM 2832 C CA . ALA A 1 353 ? 15.184 -8.657 -39.128 1.00 73.31 353 ALA A CA 1
ATOM 2833 C C . ALA A 1 353 ? 15.582 -7.247 -38.646 1.00 73.31 353 ALA A C 1
ATOM 2835 O O . ALA A 1 353 ? 16.655 -6.759 -39.006 1.00 73.31 353 ALA A O 1
ATOM 2836 N N . LEU A 1 354 ? 14.776 -6.592 -37.802 1.00 69.00 354 LEU A N 1
ATOM 2837 C CA . LEU A 1 354 ? 15.164 -5.338 -37.148 1.00 69.00 354 LEU A CA 1
ATOM 2838 C C . LEU A 1 354 ? 16.334 -5.539 -36.173 1.00 69.00 354 LEU A C 1
ATOM 2840 O O . LEU A 1 354 ? 17.248 -4.714 -36.193 1.00 69.00 354 LEU A O 1
ATOM 2844 N N . LYS A 1 355 ? 16.357 -6.630 -35.386 1.00 65.06 355 LYS A N 1
ATOM 2845 C CA . LYS A 1 355 ? 17.497 -6.987 -34.516 1.00 65.06 355 LYS A CA 1
ATOM 2846 C C . LYS A 1 355 ? 18.787 -7.077 -35.333 1.00 65.06 355 LYS A C 1
ATOM 2848 O O . LYS A 1 355 ? 19.739 -6.351 -35.055 1.00 65.06 355 LYS A O 1
ATOM 2853 N N . GLU A 1 356 ? 18.795 -7.901 -36.380 1.00 64.56 356 GLU A N 1
ATOM 2854 C CA . GLU A 1 356 ? 19.973 -8.167 -37.219 1.00 64.56 356 GLU A CA 1
ATOM 2855 C C . GLU A 1 356 ? 20.466 -6.929 -37.987 1.00 64.56 356 GLU A C 1
ATOM 2857 O O . GLU A 1 356 ? 21.672 -6.714 -38.118 1.00 64.56 356 GLU A O 1
ATOM 2862 N N . ASN A 1 357 ? 19.551 -6.080 -38.467 1.00 59.56 357 ASN A N 1
ATOM 2863 C CA . ASN A 1 357 ? 19.910 -4.852 -39.183 1.00 59.56 357 ASN A CA 1
ATOM 2864 C C . ASN A 1 357 ? 20.273 -3.680 -38.250 1.00 59.56 357 ASN A C 1
ATOM 2866 O O . ASN A 1 357 ? 20.872 -2.698 -38.703 1.00 59.56 357 ASN A O 1
ATOM 2870 N N . SER A 1 358 ? 19.960 -3.765 -36.951 1.00 55.59 358 SER A N 1
ATOM 2871 C CA . SER A 1 358 ? 20.314 -2.744 -35.960 1.00 55.59 358 SER A CA 1
ATOM 2872 C C . SER A 1 358 ? 21.801 -2.802 -35.581 1.00 55.59 358 SER A C 1
ATOM 2874 O O . SER A 1 358 ? 22.200 -3.288 -34.526 1.00 55.59 358 SER A O 1
ATOM 2876 N N . LYS A 1 359 ? 22.664 -2.266 -36.453 1.00 42.53 359 LYS A N 1
ATOM 2877 C CA . LYS A 1 359 ? 24.087 -2.085 -36.121 1.00 42.53 359 LYS A CA 1
ATOM 2878 C C . LYS A 1 359 ? 24.242 -1.215 -34.862 1.00 42.53 359 LYS A C 1
ATOM 2880 O O . LYS A 1 359 ? 23.543 -0.204 -34.752 1.00 42.53 359 LYS A O 1
ATOM 2885 N N . PRO A 1 360 ? 25.189 -1.536 -33.960 1.00 36.12 360 PRO A N 1
ATOM 2886 C CA . PRO A 1 360 ? 25.460 -0.726 -32.780 1.00 36.12 360 PRO A CA 1
ATOM 2887 C C . PRO A 1 360 ? 26.078 0.614 -33.192 1.00 36.12 360 PRO A C 1
ATOM 2889 O O . PRO A 1 360 ? 27.285 0.738 -33.398 1.00 36.12 360 PRO A O 1
ATOM 2892 N N . THR A 1 361 ? 25.242 1.640 -33.320 1.00 32.34 361 THR A N 1
ATOM 2893 C CA . THR A 1 361 ? 25.689 3.031 -33.340 1.00 32.34 361 THR A CA 1
ATOM 2894 C C . THR A 1 361 ? 25.859 3.487 -31.898 1.00 32.34 361 THR A C 1
ATOM 2896 O O . THR A 1 361 ? 24.881 3.559 -31.157 1.00 32.34 361 THR A O 1
ATOM 2899 N N . ALA A 1 362 ? 27.090 3.819 -31.503 1.00 29.88 362 ALA A N 1
ATOM 2900 C CA . ALA A 1 362 ? 27.360 4.490 -30.235 1.00 29.88 362 ALA A CA 1
ATOM 2901 C C . ALA A 1 362 ? 26.788 5.918 -30.295 1.00 29.88 362 ALA A C 1
ATOM 2903 O O . ALA A 1 362 ? 27.450 6.852 -30.750 1.00 29.88 362 ALA A O 1
ATOM 2904 N N . VAL A 1 363 ? 25.520 6.071 -29.909 1.00 30.52 363 VAL A N 1
ATOM 2905 C CA . VAL A 1 363 ? 24.838 7.366 -29.846 1.00 30.52 363 VAL A CA 1
ATOM 2906 C C . VAL A 1 363 ? 25.092 7.958 -28.466 1.00 30.52 363 VAL A C 1
ATOM 2908 O O . VAL A 1 363 ? 24.562 7.477 -27.472 1.00 30.52 363 VAL A O 1
ATOM 2911 N N . HIS A 1 364 ? 25.922 8.998 -28.413 1.00 30.83 364 HIS A N 1
ATOM 2912 C CA . HIS A 1 364 ? 26.337 9.645 -27.165 1.00 30.83 364 HIS A CA 1
ATOM 2913 C C . HIS A 1 364 ? 25.301 10.622 -26.575 1.00 30.83 364 HIS A C 1
ATOM 2915 O O . HIS A 1 364 ? 25.570 11.216 -25.534 1.00 30.83 364 HIS A O 1
ATOM 2921 N N . ASP A 1 365 ? 24.136 10.782 -27.216 1.00 25.78 365 ASP A N 1
ATOM 2922 C CA . ASP A 1 365 ? 23.097 11.739 -26.828 1.00 25.78 365 ASP A CA 1
ATOM 2923 C C . ASP A 1 365 ? 21.687 11.108 -26.780 1.00 25.78 365 ASP A C 1
ATOM 2925 O O . ASP A 1 365 ? 21.206 10.512 -27.744 1.00 25.78 365 ASP A O 1
ATOM 2929 N N . SER A 1 366 ? 20.980 11.398 -25.683 1.00 28.53 366 SER A N 1
ATOM 2930 C CA . SER A 1 366 ? 19.537 11.227 -25.421 1.00 28.53 366 SER A CA 1
ATOM 2931 C C . SER A 1 366 ? 18.958 9.827 -25.107 1.00 28.53 366 SER A C 1
ATOM 2933 O O . SER A 1 366 ? 18.866 8.941 -25.949 1.00 28.53 366 SER A O 1
ATOM 2935 N N . LEU A 1 367 ? 18.442 9.736 -23.871 1.00 35.47 367 LEU A N 1
ATOM 2936 C CA . LEU A 1 367 ? 17.403 8.843 -23.327 1.00 35.47 367 LEU A CA 1
ATOM 2937 C C . LEU A 1 367 ? 16.504 8.142 -24.362 1.00 35.47 367 LEU A C 1
ATOM 2939 O O . LEU A 1 367 ? 15.646 8.798 -24.956 1.00 35.47 367 LEU A O 1
ATOM 2943 N N . VAL A 1 368 ? 16.579 6.807 -24.460 1.00 31.27 368 VAL A N 1
ATOM 2944 C CA . VAL A 1 368 ? 15.533 5.994 -25.107 1.00 31.27 368 VAL A CA 1
ATOM 2945 C C . VAL A 1 368 ? 15.439 4.576 -24.511 1.00 31.27 368 VAL A C 1
ATOM 2947 O O . VAL A 1 368 ? 16.471 3.939 -24.317 1.00 31.27 368 VAL A O 1
ATOM 2950 N N . PRO A 1 369 ? 14.225 4.022 -24.319 1.00 36.53 369 PRO A N 1
ATOM 2951 C CA . PRO A 1 369 ? 13.994 2.589 -24.191 1.00 36.53 369 PRO A CA 1
ATOM 2952 C C . PRO A 1 369 ? 13.747 1.979 -25.584 1.00 36.53 369 PRO A C 1
ATOM 2954 O O . PRO A 1 369 ? 12.632 1.970 -26.105 1.00 36.53 369 PRO A O 1
ATOM 2957 N N . PHE A 1 370 ? 14.816 1.497 -26.206 1.00 36.03 370 PHE A N 1
ATOM 2958 C CA . PHE A 1 370 ? 14.823 0.520 -27.302 1.00 36.03 370 PHE A CA 1
ATOM 2959 C C . PHE A 1 370 ? 15.880 -0.515 -26.918 1.00 36.03 370 PHE A C 1
ATOM 2961 O O . PHE A 1 370 ? 16.860 -0.113 -26.302 1.00 36.03 370 PHE A O 1
ATOM 2968 N N . LEU A 1 371 ? 15.864 -1.795 -27.299 1.00 38.88 371 LEU A N 1
ATOM 2969 C CA . LEU A 1 371 ? 14.828 -2.807 -27.589 1.00 38.88 371 LEU A CA 1
ATOM 2970 C C . LEU A 1 371 ? 15.485 -4.217 -27.732 1.00 38.88 371 LEU A C 1
ATOM 2972 O O . LEU A 1 371 ? 14.789 -5.225 -27.731 1.00 38.88 371 LEU A O 1
ATOM 2976 N N . PHE A 1 372 ? 16.818 -4.287 -27.894 1.00 45.16 372 PHE A N 1
ATOM 2977 C CA . PHE A 1 372 ? 17.606 -5.480 -28.227 1.00 45.16 372 PHE A CA 1
ATOM 2978 C C . PHE A 1 372 ? 19.005 -5.478 -27.570 1.00 45.16 372 PHE A C 1
ATOM 2980 O O . PHE A 1 372 ? 19.885 -4.723 -27.974 1.00 45.16 372 PHE A O 1
ATOM 2987 N N . TYR A 1 373 ? 19.280 -6.387 -26.639 1.00 36.31 373 TYR A N 1
ATOM 2988 C CA . TYR A 1 373 ? 20.626 -6.644 -26.136 1.00 36.31 373 TYR A CA 1
ATOM 2989 C C . TYR A 1 373 ? 20.962 -8.130 -26.147 1.00 36.31 373 TYR A C 1
ATOM 2991 O O . TYR A 1 373 ? 20.463 -8.895 -25.329 1.00 36.31 373 TYR A O 1
ATOM 2999 N N . ASP A 1 374 ? 21.861 -8.525 -27.043 1.00 35.12 374 ASP A N 1
ATOM 3000 C CA . ASP A 1 374 ? 22.391 -9.882 -27.114 1.00 35.12 374 ASP A CA 1
ATOM 3001 C C . ASP A 1 374 ? 23.831 -9.880 -26.588 1.00 35.12 374 ASP A C 1
ATOM 3003 O O . ASP A 1 374 ? 24.730 -9.389 -27.271 1.00 35.12 374 ASP A O 1
ATOM 3007 N N . GLY A 1 375 ? 24.064 -10.342 -25.350 1.00 36.84 375 GLY A N 1
ATOM 3008 C CA . GLY A 1 375 ? 25.433 -10.321 -24.817 1.00 36.84 375 GLY A CA 1
ATOM 3009 C C . GLY A 1 375 ? 25.674 -10.432 -23.310 1.00 36.84 375 GLY A C 1
ATOM 3010 O O . GLY A 1 375 ? 26.675 -9.890 -22.842 1.00 36.84 375 GLY A O 1
ATOM 3011 N N . PHE A 1 376 ? 24.860 -11.137 -22.515 1.00 35.44 376 PHE A N 1
ATOM 3012 C CA . PHE A 1 376 ? 25.282 -11.449 -21.131 1.00 35.44 376 PHE A CA 1
ATOM 3013 C C . PHE A 1 376 ? 26.457 -12.446 -21.061 1.00 35.44 376 PHE A C 1
ATOM 3015 O O . PHE A 1 376 ? 27.171 -12.486 -20.061 1.00 35.44 376 PHE A O 1
ATOM 3022 N N . LYS A 1 377 ? 26.696 -13.228 -22.125 1.00 37.94 377 LYS A N 1
ATOM 3023 C CA . LYS A 1 377 ? 27.774 -14.234 -22.174 1.00 37.94 377 LYS A CA 1
ATOM 3024 C C . LYS A 1 377 ? 29.129 -13.684 -22.636 1.00 37.94 377 LYS A C 1
ATOM 3026 O O . LYS A 1 377 ? 30.150 -14.157 -22.145 1.00 37.94 377 LYS A O 1
ATOM 3031 N N . ASP A 1 378 ? 29.137 -12.658 -23.492 1.00 37.91 378 ASP A N 1
ATOM 3032 C CA . ASP A 1 378 ? 30.343 -12.250 -24.238 1.00 37.91 378 ASP A CA 1
ATOM 3033 C C . ASP A 1 378 ? 30.923 -10.881 -23.819 1.00 37.91 378 ASP A C 1
ATOM 3035 O O . ASP A 1 378 ? 31.936 -10.430 -24.353 1.00 37.91 378 ASP A O 1
ATOM 3039 N N . GLY A 1 379 ? 30.319 -10.223 -22.820 1.00 35.75 379 GLY A N 1
ATOM 3040 C CA . GLY A 1 379 ? 30.958 -9.169 -22.017 1.00 35.75 379 GLY A CA 1
ATOM 3041 C C . GLY A 1 379 ? 31.262 -7.827 -22.700 1.00 35.75 379 GLY A C 1
ATOM 3042 O O . GLY A 1 379 ? 31.932 -7.004 -22.082 1.00 35.75 379 GLY A O 1
ATOM 3043 N N . ASN A 1 380 ? 30.796 -7.588 -23.931 1.00 35.88 380 ASN A N 1
ATOM 3044 C CA . ASN A 1 380 ? 31.114 -6.388 -24.720 1.00 35.88 380 ASN A CA 1
ATOM 3045 C C . ASN A 1 380 ? 29.893 -5.810 -25.466 1.00 35.88 380 ASN A C 1
ATOM 3047 O O . ASN A 1 380 ? 29.864 -5.769 -26.697 1.00 35.88 380 ASN A O 1
ATOM 3051 N N . GLY A 1 381 ? 28.893 -5.302 -24.745 1.00 36.28 381 GLY A N 1
ATOM 3052 C CA . GLY A 1 381 ? 27.842 -4.504 -25.376 1.00 36.28 381 GLY A CA 1
ATOM 3053 C C . GLY A 1 381 ? 26.937 -3.751 -24.400 1.00 36.28 381 GLY A C 1
ATOM 3054 O O . GLY A 1 381 ? 26.992 -3.952 -23.190 1.00 36.28 381 GLY A O 1
ATOM 3055 N N . GLN A 1 382 ? 26.141 -2.827 -24.943 1.00 35.88 382 GLN A N 1
ATOM 3056 C CA . GLN A 1 382 ? 25.307 -1.900 -24.174 1.00 35.88 382 GLN A CA 1
ATOM 3057 C C . GLN A 1 382 ? 23.857 -2.392 -24.086 1.00 35.88 382 GLN A C 1
ATOM 3059 O O . GLN A 1 382 ? 23.215 -2.636 -25.108 1.00 35.88 382 GLN A O 1
ATOM 3064 N N . GLY A 1 383 ? 23.353 -2.505 -22.853 1.00 33.56 383 GLY A N 1
ATOM 3065 C CA . GLY A 1 383 ? 21.967 -2.869 -22.544 1.00 33.56 383 GLY A CA 1
ATOM 3066 C C . GLY A 1 383 ? 20.933 -1.822 -22.979 1.00 33.56 383 GLY A C 1
ATOM 3067 O O . GLY A 1 383 ? 21.268 -0.678 -23.276 1.00 33.56 383 GLY A O 1
ATOM 3068 N N . MET A 1 384 ? 19.664 -2.239 -23.024 1.00 38.91 384 MET A N 1
ATOM 3069 C CA . MET A 1 384 ? 18.632 -1.588 -23.844 1.00 38.91 384 MET A CA 1
ATOM 3070 C C . MET A 1 384 ? 17.301 -1.256 -23.113 1.00 38.91 384 MET A C 1
ATOM 3072 O O . MET A 1 384 ? 16.250 -1.127 -23.736 1.00 38.91 384 MET A O 1
ATOM 3076 N N . ALA A 1 385 ? 17.318 -1.053 -21.787 1.00 34.03 385 ALA A N 1
ATOM 3077 C CA . ALA A 1 385 ? 16.299 -0.196 -21.136 1.00 34.03 385 ALA A CA 1
ATOM 3078 C C . ALA A 1 385 ? 16.789 0.619 -19.920 1.00 34.03 385 ALA A C 1
ATOM 3080 O O . ALA A 1 385 ? 15.967 1.159 -19.190 1.00 34.03 385 ALA A O 1
ATOM 3081 N N . ASN A 1 386 ? 18.105 0.725 -19.729 1.00 35.44 386 ASN A N 1
ATOM 3082 C CA . ASN A 1 386 ? 18.778 1.729 -18.903 1.00 35.44 386 ASN A CA 1
ATOM 3083 C C . ASN A 1 386 ? 20.203 1.916 -19.459 1.00 35.44 386 ASN A C 1
ATOM 3085 O O . ASN A 1 386 ? 20.674 1.081 -20.238 1.00 35.44 386 ASN A O 1
ATOM 3089 N N . GLU A 1 387 ? 20.877 3.017 -19.113 1.00 32.88 387 GLU A N 1
ATOM 3090 C CA . GLU A 1 387 ? 22.216 3.338 -19.629 1.00 32.88 387 GLU A CA 1
ATOM 3091 C C . GLU A 1 387 ? 23.270 2.322 -19.155 1.00 32.88 387 GLU A C 1
ATOM 3093 O O . GLU A 1 387 ? 23.807 2.431 -18.059 1.00 32.88 387 GLU A O 1
ATOM 3098 N N . ALA A 1 388 ? 23.571 1.355 -20.028 1.00 39.31 388 ALA A N 1
ATOM 3099 C CA . ALA A 1 388 ? 24.728 0.459 -20.010 1.00 39.31 388 ALA A CA 1
ATOM 3100 C C . ALA A 1 388 ? 25.124 -0.159 -18.648 1.00 39.31 388 ALA A C 1
ATOM 3102 O O . ALA A 1 388 ? 25.930 0.391 -17.895 1.00 39.31 388 ALA A O 1
ATOM 3103 N N . GLY A 1 389 ? 24.741 -1.426 -18.444 1.00 40.66 389 GLY A N 1
ATOM 3104 C CA . GLY A 1 389 ? 25.555 -2.328 -17.625 1.00 40.66 389 GLY A CA 1
ATOM 3105 C C . GLY A 1 389 ? 27.000 -2.301 -18.139 1.00 40.66 389 GLY A C 1
ATOM 3106 O O . GLY A 1 389 ? 27.236 -2.494 -19.332 1.00 40.66 389 GLY A O 1
ATOM 3107 N N . LEU A 1 390 ? 27.955 -1.991 -17.263 1.00 46.09 390 LEU A N 1
ATOM 3108 C CA . LEU A 1 390 ? 29.310 -1.616 -17.650 1.00 46.09 390 LEU A CA 1
ATOM 3109 C C . LEU A 1 390 ? 30.323 -2.514 -16.949 1.00 46.09 390 LEU A C 1
ATOM 3111 O O . LEU A 1 390 ? 30.534 -2.423 -15.743 1.00 46.09 390 LEU A O 1
ATOM 3115 N N . LEU A 1 391 ? 30.980 -3.375 -17.721 1.00 49.72 391 LEU A N 1
ATOM 3116 C CA . LEU A 1 391 ? 32.063 -4.211 -17.216 1.00 49.72 391 LEU A CA 1
ATOM 3117 C C . LEU A 1 391 ? 33.246 -3.309 -16.828 1.00 49.72 391 LEU A C 1
ATOM 3119 O O . LEU A 1 391 ? 33.706 -2.512 -17.642 1.00 49.72 391 LEU A O 1
ATOM 3123 N N . LEU A 1 392 ? 33.724 -3.421 -15.583 1.00 52.56 392 LEU A N 1
ATOM 3124 C CA . LEU A 1 392 ? 34.881 -2.672 -15.086 1.00 52.56 392 LEU A CA 1
ATOM 3125 C C . LEU A 1 392 ? 36.120 -3.574 -15.052 1.00 52.56 392 LEU A C 1
ATOM 3127 O O . LEU A 1 392 ? 36.222 -4.439 -14.178 1.00 52.56 392 LEU A O 1
ATOM 3131 N N . PRO A 1 393 ? 37.096 -3.372 -15.953 1.00 56.72 393 PRO A N 1
ATOM 3132 C CA . PRO A 1 393 ? 38.413 -3.968 -15.802 1.00 56.72 393 PRO A CA 1
ATOM 3133 C C . PRO A 1 393 ? 39.073 -3.498 -14.500 1.00 56.72 393 PRO A C 1
ATOM 3135 O O . PRO A 1 393 ? 38.927 -2.340 -14.097 1.00 56.72 393 PRO A O 1
ATOM 3138 N N . ASN A 1 394 ? 39.836 -4.384 -13.858 1.00 61.97 394 ASN A N 1
ATOM 3139 C CA . ASN A 1 394 ? 40.591 -4.045 -12.649 1.00 61.97 394 ASN A CA 1
ATOM 3140 C C . ASN A 1 394 ? 41.485 -2.808 -12.876 1.00 61.97 394 ASN A C 1
ATOM 3142 O O . ASN A 1 394 ? 42.243 -2.747 -13.846 1.00 61.97 394 ASN A O 1
ATOM 3146 N N . GLY A 1 395 ? 41.384 -1.820 -11.983 1.00 59.69 395 GLY A N 1
ATOM 3147 C CA . GLY A 1 395 ? 42.152 -0.578 -12.026 1.00 59.69 395 GLY A CA 1
ATOM 3148 C C . GLY A 1 395 ? 41.608 0.501 -12.969 1.00 59.69 395 GLY A C 1
ATOM 3149 O O . GLY A 1 395 ? 42.223 1.563 -13.069 1.00 59.69 395 GLY A O 1
ATOM 3150 N N . GLN A 1 396 ? 40.474 0.290 -13.653 1.00 64.75 396 GLN A N 1
ATOM 3151 C CA . GLN A 1 396 ? 39.831 1.359 -14.427 1.00 64.75 396 GLN A CA 1
ATOM 3152 C C . GLN A 1 396 ? 38.890 2.218 -13.568 1.00 64.75 396 GLN A C 1
ATOM 3154 O O . GLN A 1 396 ? 38.084 1.721 -12.777 1.00 64.75 396 GLN A O 1
ATOM 3159 N N . LYS A 1 397 ? 38.996 3.541 -13.756 1.00 69.00 397 LYS A N 1
ATOM 3160 C CA . LYS A 1 397 ? 38.038 4.555 -13.293 1.00 69.00 397 LYS A CA 1
ATOM 3161 C C . LYS A 1 397 ? 37.102 4.873 -14.459 1.00 69.00 397 LYS A C 1
ATOM 3163 O O . LYS A 1 397 ? 37.557 5.449 -15.445 1.00 69.00 397 LYS A O 1
ATOM 3168 N N . THR A 1 398 ? 35.815 4.572 -14.321 1.00 67.75 398 THR A N 1
ATOM 3169 C CA . THR A 1 398 ? 34.795 4.938 -15.316 1.00 67.75 398 THR A CA 1
ATOM 3170 C C . THR A 1 398 ? 33.911 6.046 -14.776 1.00 67.75 398 THR A C 1
ATOM 3172 O O . THR A 1 398 ? 33.384 5.940 -13.668 1.00 67.75 398 THR A O 1
ATOM 3175 N N . VAL A 1 399 ? 33.739 7.111 -15.557 1.00 66.75 399 VAL A N 1
ATOM 3176 C CA . VAL A 1 399 ? 32.799 8.197 -15.255 1.00 66.75 399 VAL A CA 1
ATOM 3177 C C . VAL A 1 399 ? 31.375 7.687 -15.482 1.00 66.75 399 VAL A C 1
ATOM 3179 O O . VAL A 1 399 ? 31.056 7.248 -16.580 1.00 66.75 399 VAL A O 1
ATOM 3182 N N . ILE A 1 400 ? 30.535 7.736 -14.445 1.00 63.53 400 ILE A N 1
ATOM 3183 C CA . ILE A 1 400 ? 29.101 7.395 -14.524 1.00 63.53 400 ILE A CA 1
ATOM 3184 C C . ILE A 1 400 ? 28.270 8.662 -14.766 1.00 63.53 400 ILE A C 1
ATOM 3186 O O . ILE A 1 400 ? 27.209 8.613 -15.373 1.00 63.53 400 ILE A O 1
ATOM 3190 N N . TYR A 1 401 ? 28.733 9.812 -14.274 1.00 63.78 401 TYR A N 1
ATOM 3191 C CA . TYR A 1 401 ? 28.036 11.083 -14.432 1.00 63.78 401 TYR A CA 1
ATOM 3192 C C . TYR A 1 401 ? 29.038 12.242 -14.457 1.00 63.78 401 TYR A C 1
ATOM 3194 O O . TYR A 1 401 ? 29.986 12.259 -13.674 1.00 63.78 401 TYR A O 1
ATOM 3202 N N . GLU A 1 402 ? 28.805 13.239 -15.307 1.00 67.94 402 GLU A N 1
ATOM 3203 C CA . GLU A 1 402 ? 29.504 14.524 -15.286 1.00 67.94 402 GLU A CA 1
ATOM 3204 C C . GLU A 1 402 ? 28.538 15.640 -15.694 1.00 67.94 402 GLU A C 1
ATOM 3206 O O . GLU A 1 402 ? 27.843 15.523 -16.701 1.00 67.94 402 GLU A O 1
ATOM 3211 N N . GLY A 1 403 ? 28.478 16.724 -14.919 1.00 63.25 403 GLY A N 1
ATOM 3212 C CA . GLY A 1 403 ? 27.603 17.850 -15.247 1.00 63.25 403 GLY A CA 1
ATOM 3213 C C . GLY A 1 403 ? 27.649 18.997 -14.243 1.00 63.25 403 GLY A C 1
ATOM 3214 O O . GLY A 1 403 ? 28.360 18.954 -13.236 1.00 63.25 403 GLY A O 1
ATOM 3215 N N . THR A 1 404 ? 26.908 20.065 -14.542 1.00 56.78 404 THR A N 1
ATOM 3216 C CA . THR A 1 404 ? 27.116 21.384 -13.935 1.00 56.78 404 THR A CA 1
ATOM 3217 C C . THR A 1 404 ? 26.131 21.746 -12.824 1.00 56.78 404 THR A C 1
ATOM 3219 O O . THR A 1 404 ? 24.958 21.957 -13.102 1.00 56.78 404 THR A O 1
ATOM 3222 N N . GLY A 1 405 ? 26.646 21.941 -11.603 1.00 55.88 405 GLY A N 1
ATOM 3223 C CA . GLY A 1 405 ? 26.070 22.799 -10.558 1.00 55.88 405 GLY A CA 1
ATOM 3224 C C . GLY A 1 405 ? 24.618 22.532 -10.160 1.00 55.88 405 GLY A C 1
ATOM 3225 O O . GLY A 1 405 ? 23.731 23.277 -10.566 1.00 55.88 405 GLY A O 1
ATOM 3226 N N . PHE A 1 406 ? 24.379 21.556 -9.281 1.00 51.94 406 PHE A N 1
ATOM 3227 C CA . PHE A 1 406 ? 23.062 21.377 -8.654 1.00 51.94 406 PHE A CA 1
ATOM 3228 C C . PHE A 1 406 ? 22.872 22.273 -7.422 1.00 51.94 406 PHE A C 1
ATOM 3230 O O . PHE A 1 406 ? 23.798 22.445 -6.629 1.00 51.94 406 PHE A O 1
ATOM 3237 N N . GLN A 1 407 ? 21.641 22.750 -7.207 1.00 49.06 407 GLN A N 1
ATOM 3238 C CA . GLN A 1 407 ? 21.191 23.333 -5.929 1.00 49.06 407 GLN A CA 1
ATOM 3239 C C . GLN A 1 407 ? 20.670 22.267 -4.941 1.00 49.06 407 GLN A C 1
ATOM 3241 O O . GLN A 1 407 ? 20.236 22.605 -3.843 1.00 49.06 407 GLN A O 1
ATOM 3246 N N . ASP A 1 408 ? 20.704 20.991 -5.339 1.00 58.22 408 ASP A N 1
ATOM 3247 C CA . ASP A 1 408 ? 19.836 19.933 -4.821 1.00 58.22 408 ASP A CA 1
ATOM 3248 C C . ASP A 1 408 ? 20.615 18.694 -4.305 1.00 58.22 408 ASP A C 1
ATOM 3250 O O . ASP A 1 408 ? 21.847 18.671 -4.209 1.00 58.22 408 ASP A O 1
ATOM 3254 N N . THR A 1 409 ? 19.886 17.631 -3.944 1.00 54.91 409 THR A N 1
ATOM 3255 C CA . THR A 1 409 ? 20.453 16.383 -3.403 1.00 54.91 409 THR A CA 1
ATOM 3256 C C . THR A 1 409 ? 20.728 15.349 -4.500 1.00 54.91 409 THR A C 1
ATOM 3258 O O . THR A 1 409 ? 19.811 14.760 -5.069 1.00 54.91 409 THR A O 1
ATOM 3261 N N . LEU A 1 410 ? 22.002 15.030 -4.737 1.00 58.19 410 LEU A N 1
ATOM 3262 C CA . LEU A 1 410 ? 22.397 13.885 -5.564 1.00 58.19 410 LEU A CA 1
ATOM 3263 C C . LEU A 1 410 ? 21.993 12.582 -4.848 1.00 58.19 410 LEU A C 1
ATOM 3265 O O . LEU A 1 410 ? 22.362 12.402 -3.688 1.00 58.19 410 LEU A O 1
ATOM 3269 N N . SER A 1 411 ? 21.240 11.695 -5.513 1.00 56.75 411 SER A N 1
ATOM 3270 C CA . SER A 1 411 ? 20.713 10.433 -4.950 1.00 56.75 411 SER A CA 1
ATOM 3271 C C . SER A 1 411 ? 20.903 9.255 -5.912 1.00 56.75 411 SER A C 1
ATOM 3273 O O . SER A 1 411 ? 19.958 8.798 -6.543 1.00 56.75 411 SER A O 1
ATOM 3275 N N . LEU A 1 412 ? 22.133 8.757 -6.011 1.00 60.88 412 LEU A N 1
ATOM 3276 C CA . LEU A 1 412 ? 22.530 7.643 -6.884 1.00 60.88 412 LEU A CA 1
ATOM 3277 C C . LEU A 1 412 ? 22.020 6.280 -6.368 1.00 60.88 412 LEU A C 1
ATOM 3279 O O . LEU A 1 412 ? 22.081 6.059 -5.157 1.00 60.88 412 LEU A O 1
ATOM 3283 N N . PHE A 1 413 ? 21.626 5.355 -7.262 1.00 58.22 413 PHE A N 1
ATOM 3284 C CA . PHE A 1 413 ? 21.155 3.997 -6.927 1.00 58.22 413 PHE A CA 1
ATOM 3285 C C . PHE A 1 413 ? 21.784 2.900 -7.815 1.00 58.22 413 PHE A C 1
ATOM 3287 O O . PHE A 1 413 ? 21.185 2.448 -8.785 1.00 58.22 413 PHE A O 1
ATOM 3294 N N . LEU A 1 414 ? 22.983 2.421 -7.475 1.00 62.25 414 LEU A N 1
ATOM 3295 C CA . LEU A 1 414 ? 23.664 1.383 -8.269 1.00 62.25 414 LEU A CA 1
ATOM 3296 C C . LEU A 1 414 ? 23.358 -0.021 -7.750 1.00 62.25 414 LEU A C 1
ATOM 3298 O O . LEU A 1 414 ? 23.408 -0.219 -6.542 1.00 62.25 414 LEU A O 1
ATOM 3302 N N . TRP A 1 415 ? 23.154 -1.008 -8.623 1.00 59.69 415 TRP A N 1
ATOM 3303 C CA . TRP A 1 415 ? 23.253 -2.420 -8.238 1.00 59.69 415 TRP A CA 1
ATOM 3304 C C . TRP A 1 415 ? 24.639 -2.972 -8.600 1.00 59.69 415 TRP A C 1
ATOM 3306 O O . TRP A 1 415 ? 25.193 -2.639 -9.643 1.00 59.69 415 TRP A O 1
ATOM 3316 N N . LEU A 1 416 ? 25.225 -3.790 -7.723 1.00 64.00 416 LEU A N 1
ATOM 3317 C CA . LEU A 1 416 ? 26.507 -4.475 -7.939 1.00 64.00 416 LEU A CA 1
ATOM 3318 C C . LEU A 1 416 ? 26.336 -5.984 -7.758 1.00 64.00 416 LEU A C 1
ATOM 3320 O O . LEU A 1 416 ? 25.745 -6.383 -6.756 1.00 64.00 416 LEU A O 1
ATOM 3324 N N . ASP A 1 417 ? 26.904 -6.804 -8.648 1.00 59.31 417 ASP A N 1
ATOM 3325 C CA . ASP A 1 417 ? 27.094 -8.240 -8.386 1.00 59.31 417 ASP A CA 1
ATOM 3326 C C . ASP A 1 417 ? 28.115 -8.411 -7.243 1.00 59.31 417 ASP A C 1
ATOM 3328 O O . ASP A 1 417 ? 29.164 -7.768 -7.196 1.00 59.31 417 ASP A O 1
ATOM 3332 N N . ALA A 1 418 ? 27.759 -9.251 -6.282 1.00 58.38 418 ALA A N 1
ATOM 3333 C CA . ALA A 1 418 ? 28.444 -9.507 -5.025 1.00 58.38 418 ALA A CA 1
ATOM 3334 C C . ALA A 1 418 ? 28.946 -10.950 -4.902 1.00 58.38 418 ALA A C 1
ATOM 3336 O O . ALA A 1 418 ? 29.530 -11.317 -3.879 1.00 58.38 418 ALA A O 1
ATOM 3337 N N . THR A 1 419 ? 28.671 -11.799 -5.894 1.00 53.91 419 THR A N 1
ATOM 3338 C CA . THR A 1 419 ? 28.791 -13.256 -5.766 1.00 53.91 419 THR A CA 1
ATOM 3339 C C . THR A 1 419 ? 30.234 -13.765 -5.687 1.00 53.91 419 THR A C 1
ATOM 3341 O O . THR A 1 419 ? 30.439 -14.911 -5.282 1.00 53.91 419 THR A O 1
ATOM 3344 N N . LYS A 1 420 ? 31.238 -12.957 -6.067 1.00 50.94 420 LYS A N 1
ATOM 3345 C CA . LYS A 1 420 ? 32.639 -13.398 -6.245 1.00 50.94 420 LYS A CA 1
ATOM 3346 C C . LYS A 1 420 ? 33.683 -12.341 -5.858 1.00 50.94 420 LYS A C 1
ATOM 3348 O O . LYS A 1 420 ? 34.394 -11.851 -6.726 1.00 50.94 420 LYS A O 1
ATOM 3353 N N . ASP A 1 421 ? 33.793 -12.058 -4.560 1.00 52.44 421 ASP A N 1
ATOM 3354 C CA . ASP A 1 421 ? 34.774 -11.167 -3.896 1.00 52.44 421 ASP A CA 1
ATOM 3355 C C . ASP A 1 421 ? 34.356 -9.691 -3.717 1.00 52.44 421 ASP A C 1
ATOM 3357 O O . ASP A 1 421 ? 34.763 -8.799 -4.454 1.00 52.44 421 ASP A O 1
ATOM 3361 N N . GLY A 1 422 ? 33.604 -9.443 -2.636 1.00 57.03 422 GLY A N 1
ATOM 3362 C CA . GLY A 1 422 ? 33.737 -8.268 -1.761 1.00 57.03 422 GLY A CA 1
ATOM 3363 C C . GLY A 1 422 ? 33.495 -6.861 -2.333 1.00 57.03 422 GLY A C 1
ATOM 3364 O O . GLY A 1 422 ? 34.392 -6.233 -2.890 1.00 57.03 422 GLY A O 1
ATOM 3365 N N . PHE A 1 423 ? 32.364 -6.250 -1.949 1.00 60.81 423 PHE A N 1
ATOM 3366 C CA . PHE A 1 423 ? 32.046 -4.824 -2.173 1.00 60.81 423 PHE A CA 1
ATOM 3367 C C . PHE A 1 423 ? 33.150 -3.826 -1.788 1.00 60.81 423 PHE A C 1
ATOM 3369 O O . PHE A 1 423 ? 33.163 -2.701 -2.280 1.00 60.81 423 PHE A O 1
ATOM 3376 N N . HIS A 1 424 ? 34.067 -4.213 -0.898 1.00 65.88 424 HIS A N 1
ATOM 3377 C CA . HIS A 1 424 ? 35.193 -3.389 -0.463 1.00 65.88 424 HIS A CA 1
ATOM 3378 C C . HIS A 1 424 ? 36.095 -2.915 -1.610 1.00 65.88 424 HIS A C 1
ATOM 3380 O O . HIS A 1 424 ? 36.723 -1.867 -1.455 1.00 65.88 424 HIS A O 1
ATOM 3386 N N . SER A 1 425 ? 36.125 -3.650 -2.727 1.00 73.69 425 SER A N 1
ATOM 3387 C CA . SER A 1 425 ? 36.886 -3.329 -3.939 1.00 73.69 425 SER A CA 1
ATOM 3388 C C . SER A 1 425 ? 36.229 -2.289 -4.851 1.00 73.69 425 SER A C 1
ATOM 3390 O O . SER A 1 425 ? 36.860 -1.858 -5.811 1.00 73.69 425 SER A O 1
ATOM 3392 N N . TYR A 1 426 ? 34.993 -1.861 -4.585 1.00 74.44 426 TYR A N 1
ATOM 3393 C CA . TYR A 1 426 ? 34.348 -0.794 -5.351 1.00 74.44 426 TYR A CA 1
ATOM 3394 C C . TYR A 1 426 ? 34.414 0.540 -4.598 1.00 74.44 426 TYR A C 1
ATOM 3396 O O . TYR A 1 426 ? 34.051 0.656 -3.422 1.00 74.44 426 TYR A O 1
ATOM 3404 N N . HIS A 1 427 ? 34.843 1.582 -5.303 1.00 83.62 427 HIS A N 1
ATOM 3405 C CA . HIS A 1 427 ? 34.929 2.943 -4.792 1.00 83.62 427 HIS A CA 1
ATOM 3406 C C . HIS A 1 427 ? 34.158 3.906 -5.690 1.00 83.62 427 HIS A C 1
ATOM 3408 O O . HIS A 1 427 ? 34.437 4.002 -6.883 1.00 83.62 427 HIS A O 1
ATOM 3414 N N . LEU A 1 428 ? 33.229 4.662 -5.109 1.00 82.69 428 LEU A N 1
ATOM 3415 C CA . LEU A 1 428 ? 32.598 5.797 -5.776 1.00 82.69 428 LEU A CA 1
ATOM 3416 C C . LEU A 1 428 ? 33.436 7.047 -5.517 1.00 82.69 428 LEU A C 1
ATOM 3418 O O . LEU A 1 428 ? 33.682 7.408 -4.369 1.00 82.69 428 LEU A O 1
ATOM 3422 N N . LEU A 1 429 ? 33.889 7.683 -6.590 1.00 84.75 429 LEU A N 1
ATOM 3423 C CA . LEU A 1 429 ? 34.704 8.890 -6.593 1.00 84.75 429 LEU A CA 1
ATOM 3424 C C . LEU A 1 429 ? 33.838 10.041 -7.095 1.00 84.75 429 LEU A C 1
ATOM 3426 O O . LEU A 1 429 ? 33.555 10.112 -8.288 1.00 84.75 429 LEU A O 1
ATOM 3430 N N . LEU A 1 430 ? 33.412 10.934 -6.207 1.00 82.69 430 LEU A N 1
ATOM 3431 C CA . LEU A 1 430 ? 32.786 12.188 -6.612 1.00 82.69 430 LEU A CA 1
ATOM 3432 C C . LEU A 1 430 ? 33.855 13.279 -6.653 1.00 82.69 430 LEU A C 1
ATOM 3434 O O . LEU A 1 430 ? 34.476 13.575 -5.642 1.00 82.69 430 LEU A O 1
ATOM 3438 N N . GLU A 1 431 ? 34.056 13.871 -7.817 1.00 83.44 431 GLU A N 1
ATOM 3439 C CA . GLU A 1 431 ? 35.063 14.890 -8.098 1.00 83.44 431 GLU A CA 1
ATOM 3440 C C . GLU A 1 431 ? 34.360 16.227 -8.362 1.00 83.44 431 GLU A C 1
ATOM 3442 O O . GLU A 1 431 ? 33.468 16.295 -9.203 1.00 83.44 431 GLU A O 1
ATOM 3447 N N . ASN A 1 432 ? 34.726 17.294 -7.655 1.00 84.38 432 ASN A N 1
ATOM 3448 C CA . ASN A 1 432 ? 34.317 18.658 -7.991 1.00 84.38 432 ASN A CA 1
ATOM 3449 C C . ASN A 1 432 ? 35.200 19.153 -9.141 1.00 84.38 432 ASN A C 1
ATOM 3451 O O . ASN A 1 432 ? 36.399 19.359 -8.957 1.00 84.38 432 ASN A O 1
ATOM 3455 N N . THR A 1 433 ? 34.627 19.357 -10.326 1.00 80.50 433 THR A N 1
ATOM 3456 C CA . THR A 1 433 ? 35.414 19.664 -11.531 1.00 80.50 433 THR A CA 1
ATOM 3457 C C . THR A 1 433 ? 35.898 21.116 -11.604 1.00 80.50 433 THR A C 1
ATOM 3459 O O . THR A 1 433 ? 36.711 21.424 -12.472 1.00 80.50 433 THR A O 1
ATOM 3462 N N . LEU A 1 434 ? 35.481 22.000 -10.681 1.00 82.44 434 LEU A N 1
ATOM 3463 C CA . LEU A 1 434 ? 36.095 23.329 -10.504 1.00 82.44 434 LEU A CA 1
ATOM 3464 C C . LEU A 1 434 ? 37.291 23.308 -9.550 1.00 82.44 434 LEU A C 1
ATOM 3466 O O . LEU A 1 434 ? 38.282 23.983 -9.813 1.00 82.44 434 LEU A O 1
ATOM 3470 N N . THR A 1 435 ? 37.195 22.596 -8.423 1.00 86.44 435 THR A N 1
ATOM 3471 C CA . THR A 1 435 ? 38.239 22.627 -7.378 1.00 86.44 435 THR A CA 1
ATOM 3472 C C . THR A 1 435 ? 39.245 21.484 -7.484 1.00 86.44 435 THR A C 1
ATOM 3474 O O . THR A 1 435 ? 40.308 21.559 -6.873 1.00 86.44 435 THR A O 1
ATOM 3477 N N . GLY A 1 436 ? 38.918 20.421 -8.224 1.00 86.25 436 GLY A N 1
ATOM 3478 C CA . GLY A 1 436 ? 39.679 19.170 -8.248 1.00 86.25 436 GLY A CA 1
ATOM 3479 C C . GLY A 1 436 ? 39.546 18.336 -6.967 1.00 86.25 436 GLY A C 1
ATOM 3480 O O . GLY A 1 436 ? 40.263 17.350 -6.810 1.00 86.25 436 GLY A O 1
ATOM 3481 N N . GLU A 1 437 ? 38.660 18.711 -6.037 1.00 87.31 437 GLU A N 1
ATOM 3482 C CA . GLU A 1 437 ? 38.433 17.962 -4.797 1.00 87.31 437 GLU A CA 1
ATOM 3483 C C . GLU A 1 437 ? 37.735 16.629 -5.098 1.00 87.31 437 GLU A C 1
ATOM 3485 O O . GLU A 1 437 ? 36.697 16.610 -5.758 1.00 87.31 437 GLU A O 1
ATOM 3490 N N . ILE A 1 438 ? 38.292 15.514 -4.611 1.00 88.12 438 ILE A N 1
ATOM 3491 C CA . ILE A 1 438 ? 37.741 14.166 -4.810 1.00 88.12 438 ILE A CA 1
ATOM 3492 C C . ILE A 1 438 ? 37.308 13.583 -3.465 1.00 88.12 438 ILE A C 1
ATOM 3494 O O . ILE A 1 438 ? 38.130 13.343 -2.580 1.00 88.12 438 ILE A O 1
ATOM 3498 N N . TRP A 1 439 ? 36.020 13.271 -3.342 1.00 87.25 439 TRP A N 1
ATOM 3499 C CA . TRP A 1 439 ? 35.459 12.497 -2.241 1.00 87.25 439 TRP A CA 1
ATOM 3500 C C . TRP A 1 439 ? 35.320 11.032 -2.652 1.00 87.25 439 TRP A C 1
ATOM 3502 O O . TRP A 1 439 ? 34.586 10.699 -3.583 1.00 87.25 439 TRP A O 1
ATOM 3512 N N . GLN A 1 440 ? 36.016 10.150 -1.936 1.00 89.81 440 GLN A N 1
ATOM 3513 C CA . GLN A 1 440 ? 35.968 8.706 -2.147 1.00 89.81 440 GLN A CA 1
ATOM 3514 C C . GLN A 1 440 ? 35.057 8.037 -1.114 1.00 89.81 440 GLN A C 1
ATOM 3516 O O . GLN A 1 440 ? 35.252 8.179 0.093 1.00 89.81 440 GLN A O 1
ATOM 3521 N N . TYR A 1 441 ? 34.100 7.249 -1.595 1.00 85.69 441 TYR A N 1
ATOM 3522 C CA . TYR A 1 441 ? 33.201 6.432 -0.788 1.00 85.69 441 TYR A CA 1
ATOM 3523 C C . TYR A 1 441 ? 33.441 4.952 -1.082 1.00 85.69 441 TYR A C 1
ATOM 3525 O O . TYR A 1 441 ? 33.534 4.552 -2.241 1.00 85.69 441 TYR A O 1
ATOM 3533 N N . ASN A 1 442 ? 33.529 4.115 -0.046 1.00 84.88 442 ASN A N 1
ATOM 3534 C CA . ASN A 1 442 ? 33.562 2.667 -0.239 1.00 84.88 442 ASN A CA 1
ATOM 3535 C C . ASN A 1 442 ? 32.136 2.164 -0.507 1.00 84.88 442 ASN A C 1
ATOM 3537 O O . ASN A 1 442 ? 31.236 2.432 0.290 1.00 84.88 442 ASN A O 1
ATOM 3541 N N . ALA A 1 443 ? 31.939 1.420 -1.591 1.00 78.00 443 ALA A N 1
ATOM 3542 C CA . ALA A 1 443 ? 30.655 0.838 -1.970 1.00 78.00 443 ALA A CA 1
ATOM 3543 C C . ALA A 1 443 ? 29.991 0.055 -0.826 1.00 78.00 443 ALA A C 1
ATOM 3545 O O . ALA A 1 443 ? 28.801 0.232 -0.576 1.00 78.00 443 ALA A O 1
ATOM 3546 N N . ALA A 1 444 ? 30.771 -0.716 -0.058 1.00 79.69 444 ALA A N 1
ATOM 3547 C CA . ALA A 1 444 ? 30.282 -1.483 1.088 1.00 79.69 444 ALA A CA 1
ATOM 3548 C C . ALA A 1 444 ? 29.629 -0.609 2.177 1.00 79.69 444 ALA A C 1
ATOM 3550 O O . ALA A 1 444 ? 28.715 -1.057 2.863 1.00 79.69 444 ALA A O 1
ATOM 3551 N N . SER A 1 445 ? 30.079 0.642 2.332 1.00 80.62 445 SER A N 1
ATOM 3552 C CA . SER A 1 445 ? 29.535 1.599 3.314 1.00 80.62 445 SER A CA 1
ATOM 3553 C C . SER A 1 445 ? 28.253 2.306 2.860 1.00 80.62 445 SER A C 1
ATOM 3555 O O . SER A 1 445 ? 27.651 3.043 3.636 1.00 80.62 445 SER A O 1
ATOM 3557 N N . LEU A 1 446 ? 27.848 2.088 1.608 1.00 77.69 446 LEU A N 1
ATOM 3558 C CA . LEU A 1 446 ? 26.699 2.716 0.960 1.00 77.69 446 LEU A CA 1
ATOM 3559 C C . LEU A 1 446 ? 25.616 1.692 0.568 1.00 77.69 446 LEU A C 1
ATOM 3561 O O . LEU A 1 446 ? 24.663 2.053 -0.121 1.00 77.69 446 LEU A O 1
ATOM 3565 N N . ILE A 1 447 ? 25.753 0.425 0.977 1.00 75.12 447 ILE A N 1
ATOM 3566 C CA . ILE A 1 447 ? 24.758 -0.624 0.719 1.00 75.12 447 ILE A CA 1
ATOM 3567 C C . ILE A 1 447 ? 23.454 -0.299 1.456 1.00 75.12 447 ILE A C 1
ATOM 3569 O O . ILE A 1 447 ? 23.433 -0.118 2.670 1.00 75.12 447 ILE A O 1
ATOM 3573 N N . ASP A 1 448 ? 22.367 -0.271 0.692 1.00 66.62 448 ASP A N 1
ATOM 3574 C CA . ASP A 1 448 ? 20.995 0.013 1.121 1.00 66.62 448 ASP A CA 1
ATOM 3575 C C . ASP A 1 448 ? 20.109 -1.246 1.035 1.00 66.62 448 ASP A C 1
ATOM 3577 O O . ASP A 1 448 ? 19.170 -1.404 1.810 1.00 66.62 448 ASP A O 1
ATOM 3581 N N . ASN A 1 449 ? 20.415 -2.182 0.125 1.00 58.84 449 ASN A N 1
ATOM 3582 C CA . ASN A 1 449 ? 19.718 -3.469 0.023 1.00 58.84 449 ASN A CA 1
ATOM 3583 C C . ASN A 1 449 ? 20.632 -4.567 -0.553 1.00 58.84 449 ASN A C 1
ATOM 3585 O O . ASN A 1 449 ? 21.576 -4.250 -1.272 1.00 58.84 449 ASN A O 1
ATOM 3589 N N . VAL A 1 450 ? 20.338 -5.844 -0.289 1.00 59.12 450 VAL A N 1
ATOM 3590 C CA . VAL A 1 450 ? 21.026 -7.008 -0.884 1.00 59.12 450 VAL A CA 1
ATOM 3591 C C . VAL A 1 450 ? 19.993 -8.075 -1.255 1.00 59.12 450 VAL A C 1
ATOM 3593 O O . VAL A 1 450 ? 19.208 -8.487 -0.403 1.00 59.12 450 VAL A O 1
ATOM 3596 N N . VAL A 1 451 ? 19.990 -8.524 -2.512 1.00 49.91 451 VAL A N 1
ATOM 3597 C CA . VAL A 1 451 ? 19.045 -9.507 -3.070 1.00 49.91 451 VAL A CA 1
ATOM 3598 C C . VAL A 1 451 ? 19.816 -10.470 -3.974 1.00 49.91 451 VAL A C 1
ATOM 3600 O O . VAL A 1 451 ? 20.465 -10.029 -4.913 1.00 49.91 451 VAL A O 1
ATOM 3603 N N . ASP A 1 452 ? 19.776 -11.767 -3.659 1.00 52.09 452 ASP A N 1
ATOM 3604 C CA . ASP A 1 452 ? 20.294 -12.882 -4.477 1.00 52.09 452 ASP A CA 1
ATOM 3605 C C . ASP A 1 452 ? 21.675 -12.667 -5.118 1.00 52.09 452 ASP A C 1
ATOM 3607 O O . ASP A 1 452 ? 21.914 -12.955 -6.287 1.00 52.09 452 ASP A O 1
ATOM 3611 N N . GLY A 1 453 ? 22.614 -12.169 -4.311 1.00 55.75 453 GLY A N 1
ATOM 3612 C CA . GLY A 1 453 ? 23.985 -11.931 -4.752 1.00 55.75 453 GLY A CA 1
ATOM 3613 C C . GLY A 1 453 ? 24.199 -10.595 -5.458 1.00 55.75 453 GLY A C 1
ATOM 3614 O O . GLY A 1 453 ? 25.308 -10.358 -5.904 1.00 55.75 453 GLY A O 1
ATOM 3615 N N . PHE A 1 454 ? 23.214 -9.698 -5.495 1.00 56.88 454 PHE A N 1
ATOM 3616 C CA . PHE A 1 454 ? 23.381 -8.298 -5.885 1.00 56.88 454 PHE A CA 1
ATOM 3617 C C . PHE A 1 454 ? 23.163 -7.369 -4.685 1.00 56.88 454 PHE A C 1
ATOM 3619 O O . PHE A 1 454 ? 22.325 -7.655 -3.831 1.00 56.88 454 PHE A O 1
ATOM 3626 N N . ALA A 1 455 ? 23.855 -6.228 -4.616 1.00 61.62 455 ALA A N 1
ATOM 3627 C CA . ALA A 1 455 ? 23.538 -5.170 -3.650 1.00 61.62 455 ALA A CA 1
ATOM 3628 C C . ALA A 1 455 ? 23.211 -3.840 -4.308 1.00 61.62 455 ALA A C 1
ATOM 3630 O O . ALA A 1 455 ? 23.956 -3.370 -5.166 1.00 61.62 455 ALA A O 1
ATOM 3631 N N . ARG A 1 456 ? 22.145 -3.201 -3.819 1.00 69.06 456 ARG A N 1
ATOM 3632 C CA . ARG A 1 456 ? 21.816 -1.813 -4.122 1.00 69.06 456 ARG A CA 1
ATOM 3633 C C . ARG A 1 456 ? 22.627 -0.889 -3.229 1.00 69.06 456 ARG A C 1
ATOM 3635 O O . ARG A 1 456 ? 22.627 -1.031 -2.007 1.00 69.06 456 ARG A O 1
ATOM 3642 N N . ILE A 1 457 ? 23.250 0.099 -3.844 1.00 70.25 457 ILE A N 1
ATOM 3643 C CA . ILE A 1 457 ? 24.094 1.117 -3.240 1.00 70.25 457 ILE A CA 1
ATOM 3644 C C . ILE A 1 457 ? 23.425 2.468 -3.405 1.00 70.25 457 ILE A C 1
ATOM 3646 O O . ILE A 1 457 ? 23.105 2.863 -4.525 1.00 70.25 457 ILE A O 1
ATOM 3650 N N . ARG A 1 458 ? 23.266 3.197 -2.300 1.00 74.62 458 ARG A N 1
ATOM 3651 C CA . ARG A 1 458 ? 22.646 4.518 -2.275 1.00 74.62 458 ARG A CA 1
ATOM 3652 C C . ARG A 1 458 ? 23.630 5.588 -1.812 1.00 74.62 458 ARG A C 1
ATOM 3654 O O . ARG A 1 458 ? 23.958 5.665 -0.631 1.00 74.62 458 ARG A O 1
ATOM 3661 N N . LEU A 1 459 ? 24.037 6.478 -2.718 1.00 73.81 459 LEU A N 1
ATOM 3662 C CA . LEU A 1 459 ? 24.774 7.698 -2.360 1.00 73.81 459 LEU A CA 1
ATOM 3663 C C . LEU A 1 459 ? 23.812 8.889 -2.382 1.00 73.81 459 LEU A C 1
ATOM 3665 O O . LEU A 1 459 ? 23.468 9.382 -3.452 1.00 73.81 459 LEU A O 1
ATOM 3669 N N . SER A 1 460 ? 23.393 9.340 -1.196 1.00 70.00 460 SER A N 1
ATOM 3670 C CA . SER A 1 460 ? 22.521 10.507 -1.009 1.00 70.00 460 SER A CA 1
ATOM 3671 C C . SER A 1 460 ? 23.298 11.648 -0.353 1.00 70.00 460 SER A C 1
ATOM 3673 O O . SER A 1 460 ? 23.659 11.554 0.822 1.00 70.00 460 SER A O 1
ATOM 3675 N N . LYS A 1 461 ? 23.552 12.734 -1.086 1.00 68.88 461 LYS A N 1
ATOM 3676 C CA . LYS A 1 461 ? 24.317 13.894 -0.605 1.00 68.88 461 LYS A CA 1
ATOM 3677 C C . LYS A 1 461 ? 23.731 15.209 -1.118 1.00 68.88 461 LYS A C 1
ATOM 3679 O O . LYS A 1 461 ? 23.590 15.414 -2.320 1.00 68.88 461 LYS A O 1
ATOM 3684 N N . GLN A 1 462 ? 23.437 16.106 -0.183 1.00 63.28 462 GLN A N 1
ATOM 3685 C CA . GLN A 1 462 ? 23.026 17.480 -0.458 1.00 63.28 462 GLN A CA 1
ATOM 3686 C C . GLN A 1 462 ? 24.271 18.313 -0.787 1.00 63.28 462 GLN A C 1
ATOM 3688 O O . GLN A 1 462 ? 25.172 18.419 0.051 1.00 63.28 462 GLN A O 1
ATOM 3693 N N . TYR A 1 463 ? 24.343 18.864 -2.000 1.00 62.59 463 TYR A N 1
ATOM 3694 C CA . TYR A 1 463 ? 25.488 19.645 -2.475 1.00 62.59 463 TYR A CA 1
ATOM 3695 C C . TYR A 1 463 ? 25.075 21.057 -2.893 1.00 62.59 463 TYR A C 1
ATOM 3697 O O . TYR A 1 463 ? 23.914 21.327 -3.178 1.00 62.59 463 TYR A O 1
ATOM 3705 N N . TRP A 1 464 ? 26.053 21.964 -2.905 1.00 51.25 464 TRP A N 1
ATOM 3706 C CA . TRP A 1 464 ? 25.847 23.387 -3.154 1.00 51.25 464 TRP A CA 1
ATOM 3707 C C . TRP A 1 464 ? 26.611 23.825 -4.409 1.00 51.25 464 TRP A C 1
ATOM 3709 O O . TRP A 1 464 ? 27.805 24.098 -4.335 1.00 51.25 464 TRP A O 1
ATOM 3719 N N . ASN A 1 465 ? 25.919 23.939 -5.544 1.00 60.91 465 ASN A N 1
ATOM 3720 C CA . ASN A 1 465 ? 26.312 24.739 -6.713 1.00 60.91 465 ASN A CA 1
ATOM 3721 C C . ASN A 1 465 ? 27.747 24.553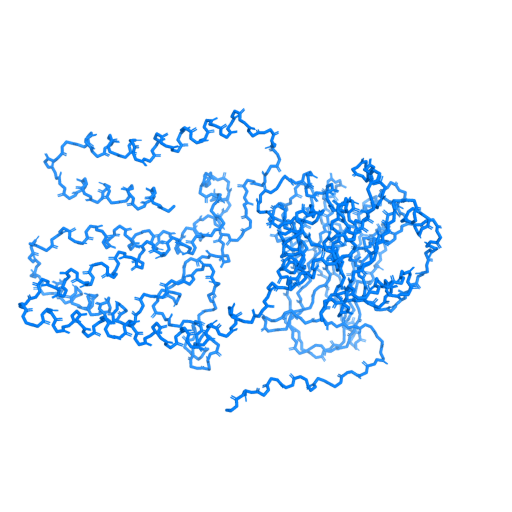 -7.251 1.00 60.91 465 ASN A C 1
ATOM 3723 O O . ASN A 1 465 ? 28.385 25.527 -7.651 1.00 60.91 465 ASN A O 1
ATOM 3727 N N . PHE A 1 466 ? 28.253 23.320 -7.334 1.00 68.75 466 PHE A N 1
ATOM 3728 C CA . PHE A 1 466 ? 29.489 23.031 -8.070 1.00 68.75 466 PHE A CA 1
ATOM 3729 C C . PHE A 1 466 ? 29.275 21.943 -9.136 1.00 68.75 466 PHE A C 1
ATOM 3731 O O . PHE A 1 466 ? 28.465 21.036 -8.930 1.00 68.75 466 PHE A O 1
ATOM 3738 N N . PRO A 1 467 ? 29.947 22.031 -10.299 1.00 74.06 467 PRO A N 1
ATOM 3739 C CA . PRO A 1 467 ? 29.947 20.965 -11.287 1.00 74.06 467 PRO A CA 1
ATOM 3740 C C . PRO A 1 467 ? 30.718 19.769 -10.737 1.00 74.06 467 PRO A C 1
ATOM 3742 O O . PRO A 1 467 ? 31.749 19.921 -10.077 1.00 74.06 467 PRO A O 1
ATOM 3745 N N . CYS A 1 468 ? 30.198 18.573 -10.977 1.00 75.75 468 CYS A N 1
ATOM 3746 C CA . CYS A 1 468 ? 30.773 17.362 -10.428 1.00 75.75 468 CYS A CA 1
ATOM 3747 C C . CYS A 1 468 ? 30.821 16.228 -11.446 1.00 75.75 468 CYS A C 1
ATOM 3749 O O . CYS A 1 468 ? 29.967 16.108 -12.324 1.00 75.75 468 CYS A O 1
ATOM 3751 N N . ARG A 1 469 ? 31.853 15.400 -11.297 1.00 76.88 469 ARG A N 1
ATOM 3752 C CA . ARG A 1 469 ? 32.115 14.178 -12.045 1.00 76.88 469 ARG A CA 1
ATOM 3753 C C . ARG A 1 469 ? 32.081 13.020 -11.057 1.00 76.88 469 ARG A C 1
ATOM 3755 O O . ARG A 1 469 ? 32.961 12.883 -10.214 1.00 76.88 469 ARG A O 1
ATOM 3762 N N . LEU A 1 470 ? 31.058 12.186 -11.140 1.00 75.19 470 LEU A N 1
ATOM 3763 C CA . LEU A 1 470 ? 30.978 10.936 -10.402 1.00 75.19 470 LEU A CA 1
ATOM 3764 C C . LEU A 1 470 ? 31.587 9.822 -11.250 1.00 75.19 470 LEU A C 1
ATOM 3766 O O . LEU A 1 470 ? 31.203 9.603 -12.396 1.00 75.19 470 LEU A O 1
ATOM 3770 N N . SER A 1 471 ? 32.521 9.085 -10.668 1.00 77.88 471 SER A N 1
ATOM 3771 C CA . SER A 1 471 ? 33.128 7.901 -11.265 1.00 77.88 471 SER A CA 1
ATOM 3772 C C . SER A 1 471 ? 33.038 6.715 -10.317 1.00 77.88 471 SER A C 1
ATOM 3774 O O . SER A 1 471 ? 32.978 6.887 -9.102 1.00 77.88 471 SER A O 1
ATOM 3776 N N . ILE A 1 472 ? 33.108 5.511 -10.864 1.00 77.81 472 ILE A N 1
ATOM 3777 C CA . ILE A 1 472 ? 33.357 4.289 -10.107 1.00 77.81 472 ILE A CA 1
ATOM 3778 C C . ILE A 1 472 ? 34.746 3.757 -10.445 1.00 77.81 472 ILE A C 1
ATOM 3780 O O . ILE A 1 472 ? 35.208 3.857 -11.580 1.00 77.81 472 ILE A O 1
ATOM 3784 N N . HIS A 1 473 ? 35.430 3.237 -9.436 1.00 80.31 473 HIS A N 1
ATOM 3785 C CA . HIS A 1 473 ? 36.770 2.683 -9.533 1.00 80.31 473 HIS A CA 1
ATOM 3786 C C . HIS A 1 473 ? 36.782 1.326 -8.833 1.00 80.31 473 HIS A C 1
ATOM 3788 O O . HIS A 1 473 ? 36.398 1.233 -7.664 1.00 80.31 473 HIS A O 1
ATOM 3794 N N . TYR A 1 474 ? 37.192 0.285 -9.557 1.00 75.75 474 TYR A N 1
ATOM 3795 C CA . TYR A 1 474 ? 37.263 -1.082 -9.047 1.00 75.75 474 TYR A CA 1
ATOM 3796 C C . TYR A 1 474 ? 38.721 -1.517 -8.845 1.00 75.75 474 TYR A C 1
ATOM 3798 O O . TYR A 1 474 ? 39.545 -1.392 -9.749 1.00 75.75 474 TYR A O 1
ATOM 3806 N N . THR A 1 475 ? 39.027 -2.023 -7.651 1.00 73.62 475 THR A N 1
ATOM 3807 C CA . THR A 1 475 ? 40.379 -2.364 -7.167 1.00 73.62 475 THR A CA 1
ATOM 3808 C C . THR A 1 475 ? 40.514 -3.839 -6.758 1.00 73.62 475 THR A C 1
ATOM 3810 O O . THR A 1 475 ? 41.390 -4.193 -5.968 1.00 73.62 475 THR A O 1
ATOM 3813 N N . GLY A 1 476 ? 39.615 -4.707 -7.234 1.00 69.50 476 GLY A N 1
ATOM 3814 C CA . GLY A 1 476 ? 39.585 -6.130 -6.882 1.00 69.50 476 GLY A CA 1
ATOM 3815 C C . GLY A 1 476 ? 40.349 -7.037 -7.858 1.00 69.50 476 GLY A C 1
ATOM 3816 O O . GLY A 1 476 ? 40.713 -6.616 -8.954 1.00 69.50 476 GLY A O 1
ATOM 3817 N N . PRO A 1 477 ? 40.638 -8.291 -7.470 1.00 55.12 477 PRO A N 1
ATOM 3818 C CA . PRO A 1 477 ? 41.673 -9.107 -8.110 1.00 55.12 477 PRO A CA 1
ATOM 3819 C C . PRO A 1 477 ? 41.364 -9.610 -9.533 1.00 55.12 477 PRO A C 1
ATOM 3821 O O . PRO A 1 477 ? 42.293 -10.036 -10.218 1.00 55.12 477 PRO A O 1
ATOM 3824 N N . VAL A 1 478 ? 40.108 -9.585 -9.999 1.00 56.31 478 VAL A N 1
ATOM 3825 C CA . VAL A 1 478 ? 39.686 -10.125 -11.311 1.00 56.31 478 VAL A CA 1
ATOM 3826 C C . VAL A 1 478 ? 38.562 -9.265 -11.902 1.00 56.31 478 VAL A C 1
ATOM 3828 O O . VAL A 1 478 ? 37.774 -8.703 -11.153 1.00 56.31 478 VAL A O 1
ATOM 3831 N N . ASN A 1 479 ? 38.460 -9.182 -13.235 1.00 50.56 479 ASN A N 1
ATOM 3832 C CA . ASN A 1 479 ? 37.357 -8.521 -13.950 1.00 50.56 479 ASN A CA 1
ATOM 3833 C C . ASN A 1 479 ? 35.975 -8.999 -13.449 1.00 50.56 479 ASN A C 1
ATOM 3835 O O . ASN A 1 479 ? 35.519 -10.078 -13.832 1.00 50.56 479 ASN A O 1
ATOM 3839 N N . GLN A 1 480 ? 35.302 -8.189 -12.630 1.00 51.06 480 GLN A N 1
ATOM 3840 C CA . GLN A 1 480 ? 33.914 -8.408 -12.219 1.00 51.06 480 GLN A CA 1
ATOM 3841 C C . GLN A 1 480 ? 32.955 -7.674 -13.168 1.00 51.06 480 GLN A C 1
ATOM 3843 O O . GLN A 1 480 ? 33.246 -6.585 -13.671 1.00 51.06 480 GLN A O 1
ATOM 3848 N N . GLN A 1 481 ? 31.788 -8.271 -13.407 1.00 47.44 481 GLN A N 1
ATOM 3849 C CA . GLN A 1 481 ? 30.708 -7.626 -14.149 1.00 47.44 481 GLN A CA 1
ATOM 3850 C C . GLN A 1 481 ? 29.953 -6.679 -13.210 1.00 47.44 481 GLN A C 1
ATOM 3852 O O . GLN A 1 481 ? 29.519 -7.081 -12.134 1.00 47.44 481 GLN A O 1
ATOM 3857 N N . LEU A 1 482 ? 29.796 -5.417 -13.612 1.00 46.25 482 LEU A N 1
ATOM 3858 C CA . LEU A 1 482 ? 29.002 -4.434 -12.882 1.00 46.25 482 LEU A CA 1
ATOM 3859 C C . LE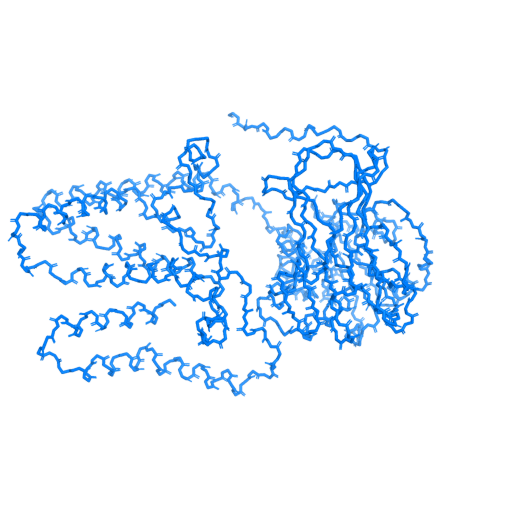U A 1 482 ? 27.722 -4.144 -13.675 1.00 46.25 482 LEU A C 1
ATOM 3861 O O . LEU A 1 482 ? 27.758 -3.651 -14.801 1.00 46.25 482 LEU A O 1
ATOM 3865 N N . VAL A 1 483 ? 26.577 -4.483 -13.082 1.00 46.28 483 VAL A N 1
ATOM 3866 C CA . VAL A 1 483 ? 25.251 -4.282 -13.680 1.00 46.28 483 VAL A CA 1
ATOM 3867 C C . VAL A 1 483 ? 24.689 -2.956 -13.178 1.00 46.28 483 VAL A C 1
ATOM 3869 O O . VAL A 1 483 ? 23.924 -2.903 -12.218 1.00 46.28 483 VAL A O 1
ATOM 3872 N N . LEU A 1 484 ? 25.119 -1.866 -13.814 1.00 45.66 484 LEU A N 1
ATOM 3873 C CA . LEU A 1 484 ? 24.574 -0.539 -13.552 1.00 45.66 484 LEU A CA 1
ATOM 3874 C C . LEU A 1 484 ? 23.093 -0.508 -13.966 1.00 45.66 484 LEU A C 1
ATOM 3876 O O . LEU A 1 484 ? 22.777 -0.730 -15.131 1.00 45.66 484 LEU A O 1
ATOM 3880 N N . ASP A 1 485 ? 22.207 -0.261 -13.002 1.00 44.41 485 ASP A N 1
ATOM 3881 C CA . ASP A 1 485 ? 20.758 -0.193 -13.226 1.00 44.41 485 ASP A CA 1
ATOM 3882 C C . ASP A 1 485 ? 20.302 1.261 -13.416 1.00 44.41 485 ASP A C 1
ATOM 3884 O O . ASP A 1 485 ? 19.884 1.625 -14.505 1.00 44.41 485 ASP A O 1
ATOM 3888 N N . GLU A 1 486 ? 20.451 2.139 -12.410 1.00 46.16 486 GLU A N 1
ATOM 3889 C CA . GLU A 1 486 ? 19.983 3.531 -12.513 1.00 46.16 486 GLU A CA 1
ATOM 3890 C C . GLU A 1 486 ? 20.937 4.577 -11.902 1.00 46.16 486 GLU A C 1
ATOM 3892 O O . GLU A 1 486 ? 21.297 4.541 -10.722 1.00 46.16 486 GLU A O 1
ATOM 3897 N N . CYS A 1 487 ? 21.258 5.621 -12.672 1.00 41.62 487 CYS A N 1
ATOM 3898 C CA . CYS A 1 487 ? 21.756 6.882 -12.119 1.00 41.62 487 CYS A CA 1
ATOM 3899 C C . CYS A 1 487 ? 20.583 7.859 -11.957 1.00 41.62 487 CYS A C 1
ATOM 3901 O O . CYS A 1 487 ? 19.893 8.175 -12.925 1.00 41.62 487 CYS A O 1
ATOM 3903 N N . VAL A 1 488 ? 20.330 8.328 -10.731 1.00 41.53 488 VAL A N 1
ATOM 3904 C CA . VAL A 1 488 ? 19.140 9.129 -10.409 1.00 41.53 488 VAL A CA 1
ATOM 3905 C C . VAL A 1 488 ? 19.541 10.453 -9.769 1.00 41.53 488 VAL A C 1
ATOM 3907 O O . VAL A 1 488 ? 20.361 10.516 -8.853 1.00 41.53 488 VAL A O 1
ATOM 3910 N N . LEU A 1 489 ? 18.905 11.523 -10.231 1.00 41.94 489 LEU A N 1
ATOM 3911 C CA . LEU A 1 489 ? 18.920 12.836 -9.601 1.00 41.94 489 LEU A CA 1
ATOM 3912 C C . LEU A 1 489 ? 17.520 13.102 -9.034 1.00 41.94 489 LEU A C 1
ATOM 3914 O O . LEU A 1 489 ? 16.507 12.829 -9.680 1.00 41.94 489 LEU A O 1
ATOM 3918 N N . VAL A 1 490 ? 17.454 13.563 -7.783 1.00 40.44 490 VAL A N 1
ATOM 3919 C CA . VAL A 1 490 ? 16.187 13.767 -7.067 1.00 40.44 490 VAL A CA 1
ATOM 3920 C C . VAL A 1 490 ? 16.172 15.172 -6.488 1.00 40.44 490 VAL A C 1
ATOM 3922 O O . VAL A 1 490 ? 17.000 15.524 -5.651 1.00 40.44 490 VAL A O 1
ATOM 3925 N N . ARG A 1 491 ? 15.203 15.973 -6.924 1.00 40.41 491 ARG A N 1
ATOM 3926 C CA . ARG A 1 491 ? 15.043 17.368 -6.524 1.00 40.41 491 ARG A CA 1
ATOM 3927 C C . ARG A 1 491 ? 13.871 17.483 -5.560 1.00 40.41 491 ARG A C 1
ATOM 3929 O O . ARG A 1 491 ? 12.739 17.267 -5.969 1.00 40.41 491 ARG A O 1
ATOM 3936 N N . ASP A 1 492 ? 14.140 17.774 -4.287 1.00 43.47 492 ASP A N 1
ATOM 3937 C CA . ASP A 1 492 ? 13.131 18.053 -3.244 1.00 43.47 492 ASP A CA 1
ATOM 3938 C C . ASP A 1 492 ? 11.860 17.173 -3.297 1.00 43.47 492 ASP A C 1
ATOM 3940 O O . ASP A 1 492 ? 10.721 17.637 -3.298 1.00 43.47 492 ASP A O 1
ATOM 3944 N N . GLY A 1 493 ? 12.055 15.850 -3.339 1.00 40.00 493 GLY A N 1
ATOM 3945 C CA . GLY A 1 493 ? 10.955 14.876 -3.318 1.00 40.00 493 GLY A CA 1
ATOM 3946 C C . GLY A 1 493 ? 10.200 14.702 -4.642 1.00 40.00 493 GLY A C 1
ATOM 3947 O O . GLY A 1 493 ? 9.175 14.020 -4.655 1.00 40.00 493 GLY A O 1
ATOM 3948 N N . GLN A 1 494 ? 10.710 15.268 -5.738 1.00 35.56 494 GLN A N 1
ATOM 3949 C CA . GLN A 1 494 ? 10.301 15.017 -7.121 1.00 35.56 494 GLN A CA 1
ATOM 3950 C C . GLN A 1 494 ? 11.484 14.387 -7.892 1.00 35.56 494 GLN A C 1
ATOM 3952 O O . GLN A 1 494 ? 12.619 14.867 -7.781 1.00 35.56 494 GLN A O 1
ATOM 3957 N N . PRO A 1 495 ? 11.285 13.311 -8.676 1.00 34.91 495 PRO A N 1
ATOM 3958 C CA . PRO A 1 495 ? 12.321 12.822 -9.582 1.00 34.91 495 PRO A CA 1
ATOM 3959 C C . PRO A 1 495 ? 12.547 13.856 -10.697 1.00 34.91 495 PRO A C 1
ATOM 3961 O O . PRO A 1 495 ? 11.604 14.232 -11.390 1.00 34.91 495 PRO A O 1
ATOM 3964 N N . PHE A 1 496 ? 13.786 14.321 -10.876 1.00 34.41 496 PHE A N 1
ATOM 3965 C CA . PHE A 1 496 ? 14.129 15.310 -11.901 1.00 34.41 496 PHE A CA 1
ATOM 3966 C C . PHE A 1 496 ? 15.269 14.780 -12.770 1.00 34.41 496 PHE A C 1
ATOM 3968 O O . PHE A 1 496 ? 16.356 14.481 -12.280 1.00 34.41 496 PHE A O 1
ATOM 3975 N N . HIS A 1 497 ? 15.012 14.648 -14.069 1.00 34.00 497 HIS A N 1
ATOM 3976 C CA . HIS A 1 497 ? 15.980 14.132 -15.031 1.00 34.00 497 HIS A CA 1
ATOM 3977 C C . HIS A 1 497 ? 16.851 15.272 -15.571 1.00 34.00 497 HIS A C 1
ATOM 3979 O O . HIS A 1 497 ? 16.326 16.320 -15.944 1.00 34.00 497 HIS A O 1
ATOM 3985 N N . TYR A 1 498 ? 18.165 15.055 -15.681 1.00 33.69 498 TYR A N 1
ATOM 3986 C CA . TYR A 1 498 ? 19.043 15.925 -16.468 1.00 33.69 498 TYR A CA 1
ATOM 3987 C C . TYR A 1 498 ? 19.659 15.174 -17.657 1.00 33.69 498 TYR A C 1
ATOM 3989 O O . TYR A 1 498 ? 19.675 13.946 -17.691 1.00 33.69 498 TYR A O 1
ATOM 3997 N N . ARG A 1 499 ? 20.093 15.939 -18.662 1.00 33.72 499 ARG A N 1
ATOM 3998 C CA . ARG A 1 499 ? 20.370 15.527 -20.044 1.00 33.72 499 ARG A CA 1
ATOM 3999 C C . ARG A 1 499 ? 21.772 16.005 -20.444 1.00 33.72 499 ARG A C 1
ATOM 4001 O O . ARG A 1 499 ? 22.107 17.151 -20.158 1.00 33.72 499 ARG A O 1
ATOM 4008 N N . LEU A 1 500 ? 22.552 15.202 -21.170 1.00 25.36 500 LEU A N 1
ATOM 4009 C CA . LEU A 1 500 ? 23.771 15.708 -21.814 1.00 25.36 500 LEU A CA 1
ATOM 4010 C C . LEU A 1 500 ? 23.468 16.629 -23.020 1.00 25.36 500 LEU A C 1
ATOM 4012 O O . LEU A 1 500 ? 22.532 16.406 -23.782 1.00 25.36 500 LEU A O 1
ATOM 4016 N N . ASN A 1 501 ? 24.301 17.667 -23.146 1.00 30.55 501 ASN A N 1
ATOM 4017 C CA . ASN A 1 501 ? 24.545 18.549 -24.297 1.00 30.55 501 ASN A CA 1
ATOM 4018 C C . ASN A 1 501 ? 23.384 19.361 -24.939 1.00 30.55 501 ASN A C 1
ATOM 4020 O O . ASN A 1 501 ? 22.590 18.900 -25.752 1.00 30.55 501 ASN A O 1
ATOM 4024 N N . ASN A 1 502 ? 23.442 20.678 -24.689 1.00 28.45 502 ASN A N 1
ATOM 4025 C CA . ASN A 1 502 ? 23.160 21.772 -25.636 1.00 28.45 502 ASN A CA 1
ATOM 4026 C C . ASN A 1 502 ? 21.782 21.901 -26.320 1.00 28.45 502 ASN A C 1
ATOM 4028 O O . ASN A 1 502 ? 21.709 22.379 -27.450 1.00 28.45 502 ASN A O 1
ATOM 4032 N N . PHE A 1 503 ? 20.679 21.681 -25.598 1.00 22.98 503 PHE A N 1
ATOM 4033 C CA . PHE A 1 503 ? 19.422 22.384 -25.909 1.00 22.98 503 PHE A CA 1
ATOM 4034 C C . PHE A 1 503 ? 18.738 22.925 -24.654 1.00 22.98 503 PHE A C 1
ATOM 4036 O O . PHE A 1 503 ? 18.346 22.159 -23.772 1.00 22.98 503 PHE A O 1
ATOM 4043 N N . VAL A 1 504 ? 18.549 24.249 -24.615 1.00 21.58 504 VAL A N 1
ATOM 4044 C CA . VAL A 1 504 ? 17.720 24.931 -23.614 1.00 21.58 504 VAL A CA 1
ATOM 4045 C C . VAL A 1 504 ? 16.257 24.615 -23.905 1.00 21.58 504 VAL A C 1
ATOM 4047 O O . VAL A 1 504 ? 15.736 25.000 -24.949 1.00 21.58 504 VAL A O 1
ATOM 4050 N N . PHE A 1 505 ? 15.593 23.952 -22.964 1.00 23.80 505 PHE A N 1
ATOM 4051 C CA . PHE A 1 505 ? 14.138 23.947 -22.882 1.00 23.80 505 PHE A CA 1
ATOM 4052 C C . PHE A 1 505 ? 13.748 24.945 -21.795 1.00 23.80 505 PHE A C 1
ATOM 4054 O O . PHE A 1 505 ? 14.182 24.832 -20.651 1.00 23.80 505 PHE A O 1
ATOM 4061 N N . THR A 1 506 ? 12.982 25.965 -22.170 1.00 21.47 506 THR A N 1
ATOM 4062 C CA . THR A 1 506 ? 12.367 26.885 -21.214 1.00 21.47 506 THR A CA 1
ATOM 4063 C C . THR A 1 506 ? 11.192 26.179 -20.549 1.00 21.47 506 THR A C 1
ATOM 4065 O O . 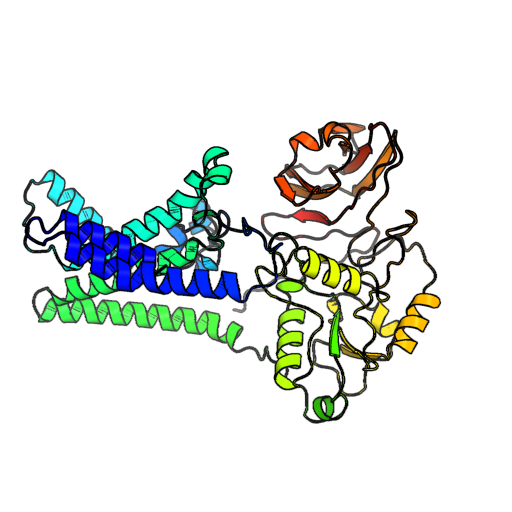THR A 1 506 ? 10.170 25.958 -21.201 1.00 21.47 506 THR A O 1
ATOM 4068 N N . ASP A 1 507 ? 11.327 25.853 -19.263 1.00 24.02 507 ASP A N 1
ATOM 4069 C CA . ASP A 1 507 ? 10.230 25.350 -18.433 1.00 24.02 507 ASP A CA 1
ATOM 4070 C C . ASP A 1 507 ? 9.176 26.449 -18.189 1.00 24.02 507 ASP A C 1
ATOM 4072 O O . ASP A 1 507 ? 9.084 27.036 -17.114 1.00 24.02 507 ASP A O 1
ATOM 4076 N N . GLU A 1 508 ? 8.331 26.698 -19.191 1.00 21.81 508 GLU A N 1
ATOM 4077 C CA . GLU A 1 508 ? 7.001 27.292 -19.003 1.00 21.81 508 GLU A CA 1
ATOM 4078 C C . GLU A 1 508 ? 5.893 26.227 -19.079 1.00 21.81 508 GLU A C 1
ATOM 4080 O O . GLU A 1 508 ? 4.809 26.460 -19.607 1.00 21.81 508 GLU A O 1
ATOM 4085 N N . PHE A 1 509 ? 6.099 25.083 -18.418 1.00 22.67 509 PHE A N 1
ATOM 4086 C CA . PHE A 1 509 ? 4.976 24.403 -17.763 1.00 22.67 509 PHE A CA 1
ATOM 4087 C C . PHE A 1 509 ? 4.760 24.992 -16.369 1.00 22.67 509 PHE A C 1
ATOM 4089 O O . PHE A 1 509 ? 4.854 24.330 -15.336 1.00 22.67 509 PHE A O 1
ATOM 4096 N N . VAL A 1 510 ? 4.408 26.280 -16.362 1.00 21.78 510 VAL A N 1
ATOM 4097 C CA . VAL A 1 510 ? 3.734 26.877 -15.216 1.00 21.78 510 VAL A CA 1
ATOM 4098 C C . VAL A 1 510 ? 2.414 26.128 -15.064 1.00 21.78 510 VAL A C 1
ATOM 4100 O O . VAL A 1 510 ? 1.485 26.336 -15.848 1.00 21.78 510 VAL A O 1
ATOM 4103 N N . PHE A 1 511 ? 2.308 25.296 -14.026 1.00 23.73 511 PHE A N 1
ATOM 4104 C CA . PHE A 1 511 ? 1.016 24.968 -13.430 1.00 23.73 511 PHE A CA 1
ATOM 4105 C C . PHE A 1 511 ? 0.392 26.289 -12.970 1.00 23.73 511 PHE A C 1
ATOM 4107 O O . PHE A 1 511 ? 0.555 26.722 -11.829 1.00 23.73 511 PHE A O 1
ATOM 4114 N N . LYS A 1 512 ? -0.306 26.976 -13.881 1.00 20.25 512 LYS A N 1
ATOM 4115 C CA . LYS A 1 512 ? -1.236 28.020 -13.483 1.00 20.25 512 LYS A CA 1
ATOM 4116 C C . LYS A 1 512 ? -2.320 27.291 -12.698 1.00 20.25 512 LYS A C 1
ATOM 4118 O O . LYS A 1 512 ? -2.968 26.423 -13.288 1.00 20.25 512 LYS A O 1
ATOM 4123 N N . PRO A 1 513 ? -2.542 27.605 -11.410 1.00 24.34 513 PRO A N 1
ATOM 4124 C CA . PRO A 1 513 ? -3.779 27.185 -10.782 1.00 24.34 513 PRO A CA 1
ATOM 4125 C C . PRO A 1 513 ? -4.912 27.740 -11.646 1.00 24.34 513 PRO A C 1
ATOM 4127 O O . PRO A 1 513 ? -4.929 28.938 -11.955 1.00 24.34 513 PRO A O 1
ATOM 4130 N N . ALA A 1 514 ? -5.814 26.864 -12.085 1.00 30.52 514 ALA A N 1
ATOM 4131 C CA . ALA A 1 514 ? -7.056 27.310 -12.691 1.00 30.52 514 ALA A CA 1
ATOM 4132 C C . ALA A 1 514 ? -7.757 28.218 -11.668 1.00 30.52 514 ALA A C 1
ATOM 4134 O O . ALA A 1 514 ? -7.902 27.841 -10.503 1.00 30.52 514 ALA A O 1
ATOM 4135 N N . ARG A 1 515 ? -8.086 29.440 -12.093 1.00 31.12 515 ARG A N 1
ATOM 4136 C CA . ARG A 1 515 ? -8.905 30.374 -11.314 1.00 31.12 515 ARG A CA 1
ATOM 4137 C C . ARG A 1 515 ? -10.376 30.009 -11.433 1.00 31.12 515 ARG A C 1
ATOM 4139 O O . ARG A 1 515 ? -10.755 29.579 -12.544 1.00 31.12 515 ARG A O 1
#

Foldseek 3Di:
DVLLLLVLLLVVVCVVCVPDDNVVSVVVSCVPPVVVVVVVVVVCVVPPPFDFWDPFFPALPVQFADVCLAAPPCVVCVPPPVCVVVVNDDHDPLLRQHLFNLLNVVVVVVVVVVVVCVVVVDDDPPPPPLVSQLVSLVVLNVCRNCVSVVLPDPCNVVPVGVVSVDNHSSNSNNSNSVSSNVSSLVVLCPPDNVRSVVSNVVRVVRVVVVVVVVCVVCVVVVVPCLQPQFDVVVLVVALQAAEAEVVAWEDASSVDTDPCLPPSSVSHSVSHCVNNVHHYLYDNDYRHGPVVRVLSVCCQFAVPRPVNPDQGKYKYKYFVVADCVVVVLFPFDPPRDDVGITIGIDGSVRVVVCQVPPDDDPDPFDGHQDGHDDDPPPQDDAIGHAGGQHWDFAFDKFWPDWWWFDQAKFKFKFKFQQQPDDLQQKWKWKAQPVPRDIDIDRQVVQFPDDDDRMTIGIDIDRDGGTIITIIMHGHDDGTGGTGGDDRFDAGPNHTDDDTDDDDDDPPPPPPPPDD